Protein AF-A0A536E3F9-F1 (afdb_monomer_lite)

Secondary structure (DSSP, 8-state):
---S-EEEEETTS---HHHHHHHHHHHHHH--S-EEEEE-GGGS-HHHHHHHHHHTT--EE--B-GGG-STTSPPBHHHHHHHHTTSTT-----HHHHHHHHHHHHHHHHHTGGGS-TTTTS--THHHHHT--HHHHHHHHHHHHHTT-GGGHHHHHHHHHHHHHHTT---S-TTHHHHHHHHHHHHHHHSSTTSS--HHHHHHHTTTT---SSPPPHHHHHHHHTTPPPP-S-GGGGSPP-HHHHHHHHHHTTS---HHHHHHHHH-TTTHHHHHH-PPPP-----PPP---PPPPPPPPP-PPPPPPPPPPPP----EEEEEEEETTEEEEEEEESSS---PPPP------S--PPPPPPP-TTEEE-SSSEEEEE----TT-EE-TT-EEEEEEETTEEEEEE-SS-EEEEEE---TT-EE-TT-EEEEE-

Foldseek 3Di:
DPDQEAEDAAQAQQDALVNLLVVLLVVVVVDDHAYEYEGACQQPRQLSNVVSNVVSPHDHYDADDVLPHHRSHHHHPLVSQVVCPPHPNHPPDDSVVSVVVSVVVNVVCVVPVVVDDPNRRYHDNCCNVLVAHPVLLVLLCVLCVLVVNNVCSVQLSVQLVVLCVLLQNADCDPPVSVQSSVQSSCCVVVVHRPPDHAVVVLCSLLQLVHDHPGNHHPVSSCVSQVPRHRDHDHNCVVDDDCQVVLLVVCVVLVHHSDPVLSVCCVLPVQCSSVVRVPDDPDPCPDDPPDPPDDDDDDDDDDDDDDDDDDDDDDDDDFDKDWDFDDDPRDTDIDIDTDDDDDDDDDDDDDDDDDDDDPDADDDDPQFFFDQAWFAFQDAPDAQFDWDAAFDFGTWTDDPNDIDGRTTRHTAGWHHADDDHGDTDHGRRTGTGGD

Sequence (434 aa):
MGCHEIVIKDTSGLLSPQATWELVTALKAMVKVPIDVHSHCSSGMAPMAYMAAVEAGAEVLDVAISPLAWGASQPAAESVVAALEGGEYDTGLDLDKMWDVQHDVEELKRRHIEHLSPVADRVDASILRYRMPGFMLEDIHRQLGAHNAMDRVGEVLEEANRVRQDLGYPPLVAPIRQMIATQAVNNVIGGERYATVTQELKDYLQGLYGRPPVPADHELRRLVLGREEPITIRPADLLEPQVEGARQQVKKLGFDPSDDTVLIHLMFPHLAPAYMRGPQPEQKDGEKPAAAASKPAEASPPTAPPPAPEPVPVAAGTQSAEFDVEVEGEIFKVRVSGAGLSVAAAPGGAPTGANSAPAPPKIGEGTVLAPMQGLIVKVPVKPGDMVKLGDVVAVLEAMKMQNDIVTTVAGKVAAVYVKEGEVVSPNQPLLAIG

Radius of gyration: 28.66 Å; chains: 1; bounding box: 64×76×61 Å

Structure (mmCIF, N/CA/C/O backbone):
data_AF-A0A536E3F9-F1
#
_entry.id   AF-A0A536E3F9-F1
#
loop_
_atom_site.group_PDB
_atom_site.id
_atom_site.type_symbol
_atom_site.label_atom_id
_atom_site.label_alt_id
_atom_site.label_comp_id
_atom_site.label_asym_id
_atom_site.label_entity_id
_atom_site.label_seq_id
_atom_site.pdbx_PDB_ins_code
_atom_site.Cartn_x
_atom_site.Cartn_y
_atom_site.Cartn_z
_atom_site.occupancy
_atom_site.B_iso_or_equiv
_atom_site.auth_seq_id
_atom_site.auth_comp_id
_atom_site.auth_asym_id
_atom_site.auth_atom_id
_atom_site.pdbx_PDB_model_num
ATOM 1 N N . MET A 1 1 ? -2.163 -23.938 -2.923 1.00 73.12 1 MET A N 1
ATOM 2 C CA . MET A 1 1 ? -2.795 -22.651 -3.288 1.00 73.12 1 MET A CA 1
ATOM 3 C C . MET A 1 1 ? -3.055 -22.536 -4.787 1.00 73.12 1 MET A C 1
ATOM 5 O O . MET A 1 1 ? -4.042 -21.910 -5.126 1.00 73.12 1 MET A O 1
ATOM 9 N N . GLY A 1 2 ? -2.260 -23.170 -5.668 1.00 90.69 2 GLY A N 1
ATOM 10 C CA . GLY A 1 2 ? -2.571 -23.198 -7.108 1.00 90.69 2 GLY A CA 1
ATOM 11 C C . GLY A 1 2 ? -2.403 -21.844 -7.803 1.00 90.69 2 GLY A C 1
ATOM 12 O O . GLY A 1 2 ? -3.039 -21.609 -8.821 1.00 90.69 2 GLY A O 1
ATOM 13 N N . CYS A 1 3 ? -1.593 -20.951 -7.226 1.00 94.06 3 CYS A N 1
ATOM 14 C CA . CYS A 1 3 ? -1.293 -19.648 -7.807 1.00 94.06 3 CYS A CA 1
ATOM 15 C C . CYS A 1 3 ? -0.478 -19.820 -9.094 1.00 94.06 3 CYS A C 1
ATOM 17 O O . CYS A 1 3 ? 0.358 -20.720 -9.171 1.00 94.06 3 CYS A O 1
ATOM 19 N N . HIS A 1 4 ? -0.714 -18.947 -10.072 1.00 95.62 4 HIS A N 1
ATOM 20 C CA . HIS A 1 4 ? -0.000 -18.944 -11.353 1.00 95.62 4 HIS A CA 1
ATOM 21 C C . HIS A 1 4 ? 1.303 -18.140 -11.309 1.00 95.62 4 HIS A C 1
ATOM 23 O O . HIS A 1 4 ? 2.118 -18.288 -12.206 1.00 95.62 4 HIS A O 1
ATOM 29 N N . GLU A 1 5 ? 1.491 -17.329 -10.269 1.00 95.94 5 GLU A N 1
ATOM 30 C CA . GLU A 1 5 ? 2.562 -16.345 -10.116 1.00 95.94 5 GLU A CA 1
ATOM 31 C C . GLU A 1 5 ? 2.758 -16.027 -8.626 1.00 95.94 5 GLU A C 1
ATOM 33 O O . GLU A 1 5 ? 1.841 -16.230 -7.814 1.00 95.94 5 GLU A O 1
ATOM 38 N N . ILE A 1 6 ? 3.950 -15.548 -8.266 1.00 97.25 6 ILE A N 1
ATOM 39 C CA . ILE A 1 6 ? 4.259 -14.999 -6.943 1.00 97.25 6 ILE A CA 1
ATOM 40 C C . ILE A 1 6 ? 4.723 -13.554 -7.097 1.00 97.25 6 ILE A C 1
ATOM 42 O O . ILE A 1 6 ? 5.737 -13.301 -7.735 1.00 97.25 6 ILE A O 1
ATOM 46 N N . VAL A 1 7 ? 4.026 -12.637 -6.426 1.00 97.50 7 VAL A N 1
ATOM 47 C CA . VAL A 1 7 ? 4.365 -11.210 -6.414 1.00 97.50 7 VAL A CA 1
ATOM 48 C C . VAL A 1 7 ? 5.087 -10.851 -5.117 1.00 97.50 7 VAL A C 1
ATOM 50 O O . VAL A 1 7 ? 4.544 -11.020 -4.019 1.00 97.50 7 VAL A O 1
ATOM 53 N N . ILE A 1 8 ? 6.294 -10.306 -5.232 1.00 97.31 8 ILE A N 1
ATOM 54 C CA . ILE A 1 8 ? 6.982 -9.601 -4.153 1.00 97.31 8 ILE A CA 1
ATOM 55 C C . ILE A 1 8 ? 6.495 -8.154 -4.175 1.00 97.31 8 ILE A C 1
ATOM 57 O O . ILE A 1 8 ? 6.872 -7.374 -5.045 1.00 97.31 8 ILE A O 1
ATOM 61 N N . LYS A 1 9 ? 5.658 -7.787 -3.200 1.00 95.19 9 LYS A N 1
ATOM 62 C CA . LYS A 1 9 ? 5.036 -6.461 -3.136 1.00 95.19 9 LYS A CA 1
ATOM 63 C C . LYS A 1 9 ? 5.695 -5.551 -2.101 1.00 95.19 9 LYS A C 1
ATOM 65 O O . LYS A 1 9 ? 5.333 -5.568 -0.924 1.00 95.19 9 LYS A O 1
ATOM 70 N N . ASP A 1 10 ? 6.615 -4.706 -2.551 1.00 93.44 10 ASP A N 1
ATOM 71 C CA . ASP A 1 10 ? 7.253 -3.660 -1.751 1.00 93.44 10 ASP A CA 1
ATOM 72 C C . ASP A 1 10 ? 6.524 -2.319 -1.885 1.00 93.44 10 ASP A C 1
ATOM 74 O O . ASP A 1 10 ? 6.909 -1.422 -2.633 1.00 93.44 10 ASP A O 1
ATOM 78 N N . THR A 1 11 ? 5.462 -2.156 -1.097 1.00 87.94 11 THR A N 1
ATOM 79 C CA . THR A 1 11 ? 4.614 -0.952 -1.119 1.00 87.94 11 THR A CA 1
ATOM 80 C C . THR A 1 11 ? 5.300 0.322 -0.622 1.00 87.94 11 THR A C 1
ATOM 82 O O . THR A 1 11 ? 4.679 1.381 -0.629 1.00 87.94 11 THR A O 1
ATOM 85 N N . SER A 1 12 ? 6.523 0.227 -0.089 1.00 85.75 12 SER A N 1
ATOM 86 C CA . SER A 1 12 ? 7.219 1.351 0.558 1.00 85.75 12 SER A CA 1
ATOM 87 C C . SER A 1 12 ? 8.516 1.742 -0.148 1.00 85.75 12 SER A C 1
ATOM 89 O O . SER A 1 12 ? 9.134 2.732 0.243 1.00 85.75 12 SER A O 1
ATOM 91 N N . GLY A 1 13 ? 8.952 0.966 -1.144 1.00 91.62 13 GLY A N 1
ATOM 92 C CA . GLY A 1 13 ? 10.251 1.158 -1.781 1.00 91.62 13 GLY A CA 1
ATOM 93 C C . GLY A 1 13 ? 11.420 0.841 -0.850 1.00 91.62 13 GLY A C 1
ATOM 94 O O . GLY A 1 13 ? 12.431 1.532 -0.885 1.00 91.62 13 GLY A O 1
ATOM 95 N N . LEU A 1 14 ? 11.283 -0.112 0.071 1.00 91.69 14 LEU A N 1
ATOM 96 C CA . LEU A 1 14 ? 12.309 -0.426 1.070 1.00 91.69 14 LEU A CA 1
ATOM 97 C C . LEU A 1 14 ? 13.215 -1.598 0.687 1.00 91.69 14 LEU A C 1
ATOM 99 O O . LEU A 1 14 ? 14.212 -1.822 1.380 1.00 91.69 14 LEU A O 1
ATOM 103 N N . LEU A 1 15 ? 12.908 -2.328 -0.386 1.00 93.69 15 LEU A N 1
ATOM 104 C CA . LEU A 1 15 ? 13.763 -3.406 -0.865 1.00 93.69 15 LEU A CA 1
ATOM 105 C C . LEU A 1 15 ? 15.103 -2.854 -1.351 1.00 93.69 15 LEU A C 1
ATOM 107 O O . LEU A 1 15 ? 15.178 -2.060 -2.288 1.00 93.69 15 LEU A O 1
ATOM 111 N N . SER A 1 16 ? 16.183 -3.285 -0.698 1.00 96.19 16 SER A N 1
ATOM 112 C CA . SER A 1 16 ? 17.531 -3.032 -1.196 1.00 96.19 16 SER A CA 1
ATOM 113 C C . SER A 1 16 ? 17.852 -3.990 -2.351 1.00 96.19 16 SER A C 1
ATOM 115 O O . SER A 1 16 ? 17.284 -5.086 -2.410 1.00 96.19 16 SER A O 1
ATOM 117 N N . PRO A 1 17 ? 18.804 -3.643 -3.233 1.00 97.94 17 PRO A N 1
ATOM 118 C CA . PRO A 1 17 ? 19.239 -4.540 -4.305 1.00 97.94 17 PRO A CA 1
ATOM 119 C C . PRO A 1 17 ? 19.699 -5.903 -3.780 1.00 97.94 17 PRO A C 1
ATOM 121 O O . PRO A 1 17 ? 19.249 -6.936 -4.262 1.00 97.94 17 PRO A O 1
ATOM 124 N N . GLN A 1 18 ? 20.505 -5.913 -2.713 1.00 98.25 18 GLN A N 1
ATOM 125 C CA . GLN A 1 18 ? 20.981 -7.152 -2.097 1.00 98.25 18 GLN A CA 1
ATOM 126 C C . GLN A 1 18 ? 19.830 -8.021 -1.568 1.00 98.25 18 GLN A C 1
ATOM 128 O O . GLN A 1 18 ? 19.763 -9.204 -1.886 1.00 98.25 18 GLN A O 1
ATOM 133 N N . ALA A 1 19 ? 18.906 -7.438 -0.795 1.00 97.69 19 ALA A N 1
ATOM 134 C CA . ALA A 1 19 ? 17.777 -8.189 -0.246 1.00 97.69 19 ALA A CA 1
ATOM 135 C C . ALA A 1 19 ? 16.860 -8.722 -1.356 1.00 97.69 19 ALA A C 1
ATOM 137 O O . ALA A 1 19 ? 16.313 -9.815 -1.235 1.00 97.69 19 ALA A O 1
ATOM 138 N N . THR A 1 20 ? 16.714 -7.960 -2.442 1.00 98.44 20 THR A N 1
ATOM 139 C CA . THR A 1 20 ? 15.933 -8.369 -3.612 1.00 98.44 20 THR A CA 1
ATOM 140 C C . THR A 1 20 ? 16.568 -9.569 -4.295 1.00 98.44 20 THR A C 1
ATOM 142 O O . THR A 1 20 ? 15.889 -10.571 -4.501 1.00 98.44 20 THR A O 1
ATOM 145 N N . TRP A 1 21 ? 17.872 -9.506 -4.574 1.00 98.69 21 TRP A N 1
ATOM 146 C CA . TRP A 1 21 ? 18.599 -10.608 -5.198 1.00 98.69 21 TRP A CA 1
ATOM 147 C C . TRP A 1 21 ? 18.508 -11.891 -4.365 1.00 98.69 21 TRP A C 1
ATOM 149 O O . TRP A 1 21 ? 18.170 -12.953 -4.888 1.00 98.69 21 TRP A O 1
ATOM 159 N N . GLU A 1 22 ? 18.748 -11.791 -3.053 1.00 98.62 22 GLU A N 1
ATOM 160 C CA . GLU A 1 22 ? 18.682 -12.928 -2.127 1.00 98.62 22 GLU A CA 1
ATOM 161 C C . GLU A 1 22 ? 17.272 -13.539 -2.080 1.00 98.62 22 GLU A C 1
ATOM 163 O O . GLU A 1 22 ? 17.118 -14.760 -2.175 1.00 98.62 22 GLU A O 1
ATOM 168 N N . LEU A 1 23 ? 16.236 -12.698 -1.975 1.00 98.25 23 LEU A N 1
ATOM 169 C CA . LEU A 1 23 ? 14.843 -13.134 -1.902 1.00 98.25 23 LEU A CA 1
ATOM 170 C C . LEU A 1 23 ? 14.378 -13.795 -3.202 1.00 98.25 23 LEU A C 1
ATOM 172 O O . LEU A 1 23 ? 13.808 -14.886 -3.159 1.00 98.25 23 LEU A O 1
ATOM 176 N N . VAL A 1 24 ? 14.620 -13.154 -4.347 1.00 98.56 24 VAL A N 1
ATOM 177 C CA . VAL A 1 24 ? 14.226 -13.681 -5.659 1.00 98.56 24 VAL A CA 1
ATOM 178 C C . VAL A 1 24 ? 14.960 -14.992 -5.925 1.00 98.56 24 VAL A C 1
ATOM 180 O O . VAL A 1 24 ? 14.305 -15.988 -6.217 1.00 98.56 24 VAL A O 1
ATOM 183 N N . THR A 1 25 ? 16.277 -15.053 -5.703 1.00 98.50 25 THR A N 1
ATOM 184 C CA . THR A 1 25 ? 17.068 -16.286 -5.878 1.00 98.50 25 THR A CA 1
ATOM 185 C C . THR A 1 25 ? 16.515 -17.432 -5.030 1.00 98.50 25 THR A C 1
ATOM 187 O O . THR A 1 25 ? 16.321 -18.548 -5.521 1.00 98.50 25 THR A O 1
ATOM 190 N N . ALA A 1 26 ? 16.212 -17.165 -3.755 1.00 98.31 26 ALA A N 1
ATOM 191 C CA . ALA A 1 26 ? 15.642 -18.165 -2.862 1.00 98.31 26 ALA A CA 1
ATOM 192 C C . ALA A 1 26 ? 14.260 -18.640 -3.338 1.00 98.31 26 ALA A C 1
ATOM 194 O O . ALA A 1 26 ? 13.983 -19.839 -3.328 1.00 98.31 26 ALA A O 1
ATOM 195 N N . LEU A 1 27 ? 13.397 -17.728 -3.792 1.00 97.56 27 LEU A N 1
ATOM 196 C CA . LEU A 1 27 ? 12.083 -18.086 -4.321 1.00 97.56 27 LEU A CA 1
ATOM 197 C C . LEU A 1 27 ? 12.192 -18.885 -5.626 1.00 97.56 27 LEU A C 1
ATOM 199 O O . LEU A 1 27 ? 11.527 -19.913 -5.744 1.00 97.56 27 LEU A O 1
ATOM 203 N N . LYS A 1 28 ? 13.076 -18.502 -6.558 1.00 96.94 28 LYS A N 1
ATOM 204 C CA . LYS A 1 28 ? 13.332 -19.245 -7.806 1.00 96.94 28 LYS A CA 1
ATOM 205 C C . LYS A 1 28 ? 13.818 -20.668 -7.554 1.00 96.94 28 LYS A C 1
ATOM 207 O O . LYS A 1 28 ? 13.464 -21.575 -8.301 1.00 96.94 28 LYS A O 1
ATOM 212 N N . ALA A 1 29 ? 14.590 -20.890 -6.491 1.00 97.50 29 ALA A N 1
ATOM 213 C CA . ALA A 1 29 ? 15.020 -22.232 -6.101 1.00 97.50 29 ALA A CA 1
ATOM 214 C C . ALA A 1 29 ? 13.870 -23.099 -5.547 1.00 97.50 29 ALA A C 1
ATOM 216 O O . ALA A 1 29 ? 13.945 -24.328 -5.586 1.00 97.50 29 ALA A O 1
ATOM 217 N N . MET A 1 30 ? 12.811 -22.473 -5.027 1.00 96.19 30 MET A N 1
ATOM 218 C CA . MET A 1 30 ? 11.711 -23.143 -4.328 1.00 96.19 30 MET A CA 1
ATOM 219 C C . MET A 1 30 ? 10.462 -23.329 -5.192 1.00 96.19 30 MET A C 1
ATOM 221 O O . MET A 1 30 ? 9.689 -24.262 -4.961 1.00 96.19 30 MET A O 1
ATOM 225 N N . VAL A 1 31 ? 10.237 -22.449 -6.170 1.00 95.00 31 VAL A N 1
ATOM 226 C CA . VAL A 1 31 ? 9.012 -22.413 -6.974 1.00 95.00 31 VAL A CA 1
ATOM 227 C C . VAL A 1 31 ? 9.305 -22.392 -8.471 1.00 95.00 31 VAL A C 1
ATOM 229 O O . VAL A 1 31 ? 10.353 -21.944 -8.916 1.00 95.00 31 VAL A O 1
ATOM 232 N N . LYS A 1 32 ? 8.353 -22.899 -9.261 1.00 94.56 32 LYS A N 1
ATOM 233 C CA . LYS A 1 32 ? 8.439 -22.923 -10.733 1.00 94.56 32 LYS A CA 1
ATOM 234 C C . LYS A 1 32 ? 7.575 -21.867 -11.418 1.00 94.56 32 LYS A C 1
ATOM 236 O O . LYS A 1 32 ? 7.653 -21.728 -12.631 1.00 94.56 32 LYS A O 1
ATOM 241 N N . VAL A 1 33 ? 6.692 -21.220 -10.663 1.00 96.81 33 VAL A N 1
ATOM 242 C CA . VAL A 1 33 ? 5.845 -20.149 -11.190 1.00 96.81 33 VAL A CA 1
ATOM 243 C C . VAL A 1 33 ? 6.675 -18.872 -11.354 1.00 96.81 33 VAL A C 1
ATOM 245 O O . VAL A 1 33 ? 7.651 -18.720 -10.612 1.00 96.81 33 VAL A O 1
ATOM 248 N N . PRO A 1 34 ? 6.306 -17.981 -12.290 1.00 97.62 34 PRO A N 1
ATOM 249 C CA . PRO A 1 34 ? 6.961 -16.692 -12.456 1.00 97.62 34 PRO A CA 1
ATOM 250 C C . PRO A 1 34 ? 6.998 -15.884 -11.162 1.00 97.62 34 PRO A C 1
ATOM 252 O O . PRO A 1 34 ? 6.086 -15.981 -10.327 1.00 97.62 34 PRO A O 1
ATOM 255 N N . ILE A 1 35 ? 8.064 -15.102 -11.014 1.00 98.44 35 ILE A N 1
ATOM 256 C CA . ILE A 1 35 ? 8.208 -14.127 -9.939 1.00 98.44 35 ILE A CA 1
ATOM 257 C C . ILE A 1 35 ? 8.045 -12.723 -10.511 1.00 98.44 35 ILE A C 1
ATOM 259 O O . ILE A 1 35 ? 8.791 -12.325 -11.406 1.00 98.44 35 ILE A O 1
ATOM 263 N N . ASP A 1 36 ? 7.109 -11.988 -9.926 1.00 98.31 36 ASP A N 1
ATOM 264 C CA . ASP A 1 36 ? 6.862 -10.570 -10.160 1.00 98.31 36 ASP A CA 1
ATOM 265 C C . ASP A 1 36 ? 7.444 -9.743 -9.013 1.00 98.31 36 ASP A C 1
ATOM 267 O O . ASP A 1 36 ? 7.251 -10.067 -7.833 1.00 98.31 36 ASP A O 1
ATOM 271 N N . VAL A 1 37 ? 8.175 -8.683 -9.349 1.00 98.44 37 VAL A N 1
ATOM 272 C CA . VAL A 1 37 ? 8.681 -7.711 -8.385 1.00 98.44 37 VAL A CA 1
ATOM 273 C C . VAL A 1 37 ? 8.005 -6.363 -8.591 1.00 98.44 37 VAL A C 1
ATOM 275 O O . VAL A 1 37 ? 8.253 -5.642 -9.555 1.00 98.44 37 VAL A O 1
ATOM 278 N N . HIS A 1 38 ? 7.232 -5.984 -7.578 1.00 97.94 38 HIS A N 1
ATOM 279 C CA . HIS A 1 38 ? 6.584 -4.691 -7.461 1.00 97.94 38 HIS A CA 1
ATOM 280 C C . HIS A 1 38 ? 7.291 -3.845 -6.406 1.00 97.94 38 HIS A C 1
ATOM 282 O O . HIS A 1 38 ? 7.350 -4.226 -5.233 1.00 97.94 38 HIS A O 1
ATOM 288 N N . SER A 1 39 ? 7.770 -2.660 -6.783 1.00 96.12 39 SER A N 1
ATOM 289 C CA . SER A 1 39 ? 8.316 -1.687 -5.835 1.00 96.12 39 SER A CA 1
ATOM 290 C C . SER A 1 39 ? 7.977 -0.250 -6.226 1.00 96.12 39 SER A C 1
ATOM 292 O O . SER A 1 39 ? 7.699 0.066 -7.382 1.00 96.12 39 SER A O 1
ATOM 294 N N . HIS A 1 40 ? 8.002 0.636 -5.235 1.00 94.31 40 HIS A N 1
ATOM 295 C CA . HIS A 1 40 ? 7.794 2.068 -5.415 1.00 94.31 40 HIS A CA 1
ATOM 296 C C . HIS A 1 40 ? 9.124 2.827 -5.339 1.00 94.31 40 HIS A C 1
ATOM 298 O O . HIS A 1 40 ? 9.985 2.549 -4.506 1.00 94.31 40 HIS A O 1
ATOM 304 N N . CYS A 1 41 ? 9.270 3.874 -6.142 1.00 95.06 41 CYS A N 1
ATOM 305 C CA . CYS A 1 41 ? 10.442 4.745 -6.200 1.00 95.06 41 CYS A CA 1
ATOM 306 C C . CYS A 1 41 ? 10.590 5.683 -4.993 1.00 95.06 41 CYS A C 1
ATOM 308 O O . CYS A 1 41 ? 11.427 6.585 -5.025 1.00 95.06 41 CYS A O 1
ATOM 310 N N . SER A 1 42 ? 9.821 5.490 -3.916 1.00 90.81 42 SER A N 1
ATOM 311 C CA . SER A 1 42 ? 9.688 6.492 -2.854 1.00 90.81 42 SER A CA 1
ATOM 312 C C . SER A 1 42 ? 11.011 6.742 -2.149 1.00 90.81 42 SER A C 1
ATOM 314 O O . SER A 1 42 ? 11.329 7.880 -1.841 1.00 90.81 42 SER A O 1
ATOM 316 N N . SER A 1 43 ? 11.825 5.703 -1.968 1.00 92.00 43 SER A N 1
ATOM 317 C CA . SER A 1 43 ? 13.181 5.822 -1.424 1.00 92.00 43 SER A CA 1
ATOM 318 C C . SER A 1 43 ? 14.262 6.104 -2.475 1.00 92.00 43 SER A C 1
ATOM 320 O O . SER A 1 43 ? 15.402 6.389 -2.113 1.00 92.00 43 SER A O 1
ATOM 322 N N . GLY A 1 44 ? 13.933 5.949 -3.761 1.00 94.06 44 GLY A N 1
ATOM 323 C CA . GLY A 1 44 ? 14.879 5.930 -4.876 1.00 94.06 44 GLY A CA 1
ATOM 324 C C . GLY A 1 44 ? 15.575 4.582 -5.113 1.00 94.06 44 GLY A C 1
ATOM 325 O O . GLY A 1 44 ? 16.359 4.479 -6.051 1.00 94.06 44 GLY A O 1
ATOM 326 N N . MET A 1 45 ? 15.311 3.538 -4.311 1.00 95.75 45 MET A N 1
ATOM 327 C CA . MET A 1 45 ? 15.991 2.238 -4.464 1.00 95.75 45 MET A CA 1
ATOM 328 C C . MET A 1 45 ? 15.366 1.302 -5.504 1.00 95.75 45 MET A C 1
ATOM 330 O O . MET A 1 45 ? 16.063 0.414 -5.991 1.00 95.75 45 MET A O 1
ATOM 334 N N . ALA A 1 46 ? 14.095 1.499 -5.871 1.00 97.06 46 ALA A N 1
ATOM 335 C CA . ALA A 1 46 ? 13.356 0.567 -6.728 1.00 97.06 46 ALA A CA 1
ATOM 336 C C . ALA A 1 46 ? 14.051 0.233 -8.065 1.00 97.06 46 ALA A C 1
ATOM 338 O O . ALA A 1 46 ? 14.157 -0.953 -8.363 1.00 97.06 46 ALA A O 1
ATOM 339 N N . PRO A 1 47 ? 14.623 1.186 -8.835 1.00 97.50 47 PRO A N 1
ATOM 340 C CA . PRO A 1 47 ? 15.328 0.840 -10.074 1.00 97.50 47 PRO A CA 1
ATOM 341 C C . PRO A 1 47 ? 16.531 -0.090 -9.854 1.00 97.50 47 PRO A C 1
ATOM 343 O O . PRO A 1 47 ? 16.755 -1.020 -10.623 1.00 97.50 47 PRO A O 1
ATOM 346 N N . MET A 1 48 ? 17.291 0.120 -8.772 1.00 98.00 48 MET A N 1
ATOM 347 C CA . MET A 1 48 ? 18.424 -0.746 -8.427 1.00 98.00 48 MET A CA 1
ATOM 348 C C . MET A 1 48 ? 17.947 -2.120 -7.937 1.00 98.00 48 MET A C 1
ATOM 350 O O . MET A 1 48 ? 18.583 -3.133 -8.219 1.00 98.00 48 MET A O 1
ATOM 354 N N . ALA A 1 49 ? 16.828 -2.162 -7.209 1.00 98.25 49 ALA A N 1
ATOM 355 C CA . ALA A 1 49 ? 16.193 -3.408 -6.799 1.00 98.25 49 ALA A CA 1
ATOM 356 C C . ALA A 1 49 ? 15.688 -4.209 -8.007 1.00 98.25 49 ALA A C 1
ATOM 358 O O . ALA A 1 49 ? 15.861 -5.421 -8.039 1.00 98.25 49 ALA A O 1
ATOM 359 N N . TYR A 1 50 ? 15.137 -3.542 -9.023 1.00 98.50 50 TYR A N 1
ATOM 360 C CA . TYR A 1 50 ? 14.669 -4.180 -10.254 1.00 98.50 50 TYR A CA 1
ATOM 361 C C . TYR A 1 50 ? 15.813 -4.815 -11.035 1.00 98.50 50 TYR A C 1
ATOM 363 O O . TYR A 1 50 ? 15.696 -5.974 -11.419 1.00 98.50 50 TYR A O 1
ATOM 371 N N . MET A 1 51 ? 16.947 -4.125 -11.190 1.00 98.19 51 MET A N 1
ATOM 372 C CA . MET A 1 51 ? 18.118 -4.733 -11.832 1.00 98.19 51 MET A CA 1
ATOM 373 C C . MET A 1 51 ? 18.574 -5.998 -11.085 1.00 98.19 51 MET A C 1
ATOM 375 O O . MET A 1 51 ? 18.782 -7.044 -11.693 1.00 98.19 51 MET A O 1
ATOM 379 N N . ALA A 1 52 ? 18.634 -5.937 -9.752 1.00 98.56 52 ALA A N 1
ATOM 380 C CA . ALA A 1 52 ? 18.985 -7.091 -8.928 1.00 98.56 52 ALA A CA 1
ATOM 381 C C . ALA A 1 52 ? 17.949 -8.232 -9.001 1.00 98.56 52 ALA A C 1
ATOM 383 O O . ALA A 1 52 ? 18.316 -9.403 -8.921 1.00 98.56 52 ALA A O 1
ATOM 384 N N . ALA A 1 53 ? 16.660 -7.912 -9.152 1.00 98.50 53 ALA A N 1
ATOM 385 C CA . ALA A 1 53 ? 15.599 -8.896 -9.354 1.00 98.50 53 ALA A CA 1
ATOM 386 C C . ALA A 1 53 ? 15.751 -9.628 -10.691 1.00 98.50 53 ALA A C 1
ATOM 388 O O . ALA A 1 53 ? 15.654 -10.854 -10.727 1.00 98.50 53 ALA A O 1
ATOM 389 N N . VAL A 1 54 ? 16.020 -8.882 -11.765 1.00 98.12 54 VAL A N 1
ATOM 390 C CA . VAL A 1 54 ? 16.252 -9.424 -13.110 1.00 98.12 54 VAL A CA 1
ATOM 391 C C . VAL A 1 54 ? 17.447 -10.373 -13.098 1.00 98.12 54 VAL A C 1
ATOM 393 O O . VAL A 1 54 ? 17.321 -11.521 -13.512 1.00 98.12 54 VAL A O 1
ATOM 396 N N . GLU A 1 55 ? 18.571 -9.951 -12.515 1.00 97.94 55 GLU A N 1
ATOM 397 C CA . GLU A 1 55 ? 19.772 -10.789 -12.372 1.00 97.94 55 GLU A CA 1
ATOM 398 C C . GLU A 1 55 ? 19.541 -12.047 -11.516 1.00 97.94 55 GLU A C 1
ATOM 400 O O . GLU A 1 55 ? 20.224 -13.057 -11.687 1.00 97.94 55 GLU A O 1
ATOM 405 N N . ALA A 1 56 ? 18.584 -12.004 -10.587 1.00 98.25 56 ALA A N 1
ATOM 406 C CA . ALA A 1 56 ? 18.178 -13.148 -9.774 1.00 98.25 56 ALA A CA 1
ATOM 407 C C . ALA A 1 56 ? 17.120 -14.043 -10.454 1.00 98.25 56 ALA A C 1
ATOM 409 O O . ALA A 1 56 ? 16.762 -15.092 -9.911 1.00 98.25 56 ALA A O 1
ATOM 410 N N . GLY A 1 57 ? 16.630 -13.657 -11.636 1.00 97.62 57 GLY A N 1
ATOM 411 C CA . GLY A 1 57 ? 15.705 -14.438 -12.452 1.00 97.62 57 GLY A CA 1
ATOM 412 C C . GLY A 1 57 ? 14.221 -14.152 -12.217 1.00 97.62 57 GLY A C 1
ATOM 413 O O . GLY A 1 57 ? 13.410 -15.049 -12.454 1.00 97.62 57 GLY A O 1
ATOM 414 N N . ALA A 1 58 ? 13.861 -12.956 -11.736 1.00 98.12 58 ALA A N 1
ATOM 415 C CA . ALA A 1 58 ? 12.477 -12.480 -11.792 1.00 98.12 58 ALA A CA 1
ATOM 416 C C . ALA A 1 58 ? 12.027 -12.297 -13.252 1.00 98.12 58 ALA A C 1
ATOM 418 O O . ALA A 1 58 ? 12.816 -11.893 -14.104 1.00 98.12 58 ALA A O 1
ATOM 419 N N . GLU A 1 59 ? 10.759 -12.590 -13.534 1.00 97.38 59 GLU A N 1
ATOM 420 C CA . GLU A 1 59 ? 10.201 -12.568 -14.892 1.00 97.38 59 GLU A CA 1
ATOM 421 C C . GLU A 1 59 ? 9.315 -11.356 -15.174 1.00 97.38 59 GLU A C 1
ATOM 423 O O . GLU A 1 59 ? 9.110 -11.014 -16.338 1.00 97.38 59 GLU A O 1
ATOM 428 N N . VAL A 1 60 ? 8.777 -10.723 -14.132 1.00 97.81 60 VAL A N 1
ATOM 429 C CA . VAL A 1 60 ? 7.860 -9.586 -14.255 1.00 97.81 60 VAL A CA 1
ATOM 430 C C . VAL A 1 60 ? 8.326 -8.457 -13.339 1.00 97.81 60 VAL A C 1
ATOM 432 O O . VAL A 1 60 ? 8.790 -8.694 -12.222 1.00 97.81 60 VAL A O 1
ATOM 435 N N . LEU A 1 61 ? 8.238 -7.227 -13.845 1.00 98.12 61 LEU A N 1
ATOM 436 C CA . LEU A 1 61 ? 8.503 -5.998 -13.107 1.00 98.12 61 LEU A CA 1
ATOM 437 C C . LEU A 1 61 ? 7.338 -5.031 -13.318 1.00 98.12 61 LEU A C 1
ATOM 439 O O . LEU A 1 61 ? 6.986 -4.729 -14.461 1.00 98.12 61 LEU A O 1
ATOM 443 N N . ASP A 1 62 ? 6.807 -4.476 -12.233 1.00 98.44 62 ASP A N 1
ATOM 444 C CA . ASP A 1 62 ? 5.762 -3.455 -12.314 1.00 98.44 62 ASP A CA 1
ATOM 445 C C . ASP A 1 62 ? 6.357 -2.072 -12.602 1.00 98.44 62 ASP A C 1
ATOM 447 O O . ASP A 1 62 ? 7.141 -1.534 -11.817 1.00 98.44 62 ASP A O 1
ATOM 451 N N . VAL A 1 63 ? 5.951 -1.454 -13.708 1.00 98.00 63 VAL A N 1
ATOM 452 C CA . VAL A 1 63 ? 6.451 -0.148 -14.165 1.00 98.00 63 VAL A CA 1
ATOM 453 C C . VAL A 1 63 ? 5.312 0.823 -14.470 1.00 98.00 63 VAL A C 1
ATOM 455 O O . VAL A 1 63 ? 4.180 0.416 -14.724 1.00 98.00 63 VAL A O 1
ATOM 458 N N . ALA A 1 64 ? 5.615 2.120 -14.470 1.00 97.94 64 ALA A N 1
ATOM 459 C CA . ALA A 1 64 ? 4.687 3.177 -14.870 1.00 97.94 64 ALA A CA 1
ATOM 460 C C . ALA A 1 64 ? 5.273 3.991 -16.030 1.00 97.94 64 ALA A C 1
ATOM 462 O O . ALA A 1 64 ? 6.485 4.155 -16.114 1.00 97.94 64 ALA A O 1
ATOM 463 N N . ILE A 1 65 ? 4.432 4.530 -16.915 1.00 97.75 65 ILE A N 1
ATOM 464 C CA . ILE A 1 65 ? 4.888 5.468 -17.956 1.00 97.75 65 ILE A CA 1
ATOM 465 C C . ILE A 1 65 ? 5.431 6.743 -17.298 1.00 97.75 65 ILE A C 1
ATOM 467 O O . ILE A 1 65 ? 4.845 7.248 -16.336 1.00 97.75 65 ILE A O 1
ATOM 471 N N . SER A 1 66 ? 6.566 7.238 -17.797 1.00 96.94 66 SER A N 1
ATOM 472 C CA . SER A 1 66 ? 7.436 8.204 -17.115 1.00 96.94 66 SER A CA 1
ATOM 473 C C . SER A 1 66 ? 6.776 9.456 -16.508 1.00 96.94 66 SER A C 1
ATOM 475 O O . SER A 1 66 ? 7.197 9.823 -15.408 1.00 96.94 66 SER A O 1
ATOM 477 N N . PRO A 1 67 ? 5.737 10.095 -17.091 1.00 96.19 67 PRO A N 1
ATOM 478 C CA . PRO A 1 67 ? 5.063 11.240 -16.480 1.00 96.19 67 PRO A CA 1
ATOM 479 C C . PRO A 1 67 ? 4.388 10.890 -15.151 1.00 96.19 67 PRO A C 1
ATOM 481 O O . PRO A 1 67 ? 4.281 11.741 -14.273 1.00 96.19 67 PRO A O 1
ATOM 484 N N . LEU A 1 68 ? 3.934 9.646 -14.981 1.00 95.62 68 LEU A N 1
ATOM 485 C CA . LEU A 1 68 ? 3.286 9.155 -13.761 1.00 95.62 68 LEU A CA 1
ATOM 486 C C . LEU A 1 68 ? 4.175 8.177 -12.980 1.00 95.62 68 LEU A C 1
ATOM 488 O O . LEU A 1 68 ? 3.691 7.517 -12.062 1.00 95.62 68 LEU A O 1
ATOM 492 N N . ALA A 1 69 ? 5.449 8.053 -13.352 1.00 96.44 69 ALA A N 1
ATOM 493 C CA . ALA A 1 69 ? 6.438 7.247 -12.650 1.00 96.44 69 ALA A CA 1
ATOM 494 C C . ALA A 1 69 ? 7.132 8.053 -11.539 1.00 96.44 69 ALA A C 1
ATOM 496 O O . ALA A 1 69 ? 6.906 9.249 -11.387 1.00 96.44 69 ALA A O 1
ATOM 497 N N . TRP A 1 70 ? 8.032 7.392 -10.806 1.00 94.94 70 TRP A N 1
ATOM 498 C CA . TRP A 1 70 ? 8.862 7.980 -9.745 1.00 94.94 70 TRP A CA 1
ATOM 499 C C . TRP A 1 70 ? 8.105 8.372 -8.472 1.00 94.94 70 TRP A C 1
ATOM 501 O O . TRP A 1 70 ? 6.896 8.201 -8.351 1.00 94.94 70 TRP A O 1
ATOM 511 N N . GLY A 1 71 ? 8.857 8.807 -7.456 1.00 91.44 71 GLY A N 1
ATOM 512 C CA . GLY A 1 71 ? 8.313 9.164 -6.147 1.00 91.44 71 GLY A CA 1
ATOM 513 C C . GLY A 1 71 ? 7.463 8.047 -5.537 1.00 91.44 71 GLY A C 1
ATOM 514 O O . GLY A 1 71 ? 7.923 6.927 -5.344 1.00 91.44 71 GLY A O 1
ATOM 515 N N . ALA A 1 72 ? 6.207 8.326 -5.225 1.00 89.81 72 ALA A N 1
ATOM 516 C CA . ALA A 1 72 ? 5.247 7.360 -4.706 1.00 89.81 72 ALA A CA 1
ATOM 517 C C . ALA A 1 72 ? 4.735 6.356 -5.756 1.00 89.81 72 ALA A C 1
ATOM 519 O O . ALA A 1 72 ? 3.900 5.524 -5.414 1.00 89.81 72 ALA A O 1
ATOM 520 N N . SER A 1 73 ? 5.212 6.411 -7.000 1.00 94.75 73 SER A N 1
ATOM 521 C CA . SER A 1 73 ? 4.891 5.499 -8.104 1.00 94.75 73 SER A CA 1
ATOM 522 C C . SER A 1 73 ? 6.034 4.511 -8.388 1.00 94.75 73 SER A C 1
ATOM 524 O O . SER A 1 73 ? 7.017 4.450 -7.648 1.00 94.75 73 SER A O 1
ATOM 526 N N . GLN A 1 74 ? 5.899 3.708 -9.438 1.00 97.25 74 GLN A N 1
ATOM 527 C CA . GLN A 1 74 ? 6.860 2.698 -9.894 1.00 97.25 74 GLN A CA 1
ATOM 528 C C . GLN A 1 74 ? 8.031 3.322 -10.685 1.00 97.25 74 GLN A C 1
ATOM 530 O O . GLN A 1 74 ? 7.987 4.506 -11.043 1.00 97.25 74 GLN A O 1
ATOM 535 N N . PRO A 1 75 ? 9.103 2.559 -10.976 1.00 98.06 75 PRO A N 1
ATOM 536 C CA . PRO A 1 75 ? 10.106 2.949 -11.967 1.00 98.06 75 PRO A CA 1
ATOM 537 C C . PRO A 1 75 ? 9.492 3.233 -13.343 1.00 98.06 75 PRO A C 1
ATOM 539 O O . PRO A 1 75 ? 8.497 2.616 -13.729 1.00 98.06 75 PRO A O 1
ATOM 542 N N . ALA A 1 76 ? 10.101 4.166 -14.080 1.00 98.06 76 ALA A N 1
ATOM 543 C CA . ALA A 1 76 ? 9.661 4.503 -15.429 1.00 98.06 76 ALA A CA 1
ATOM 544 C C . ALA A 1 76 ? 9.864 3.315 -16.379 1.00 98.06 76 ALA A C 1
ATOM 546 O O . ALA A 1 76 ? 10.978 2.798 -16.498 1.00 98.06 76 ALA A O 1
ATOM 547 N N . ALA A 1 77 ? 8.801 2.911 -17.066 1.00 97.94 77 ALA A N 1
ATOM 548 C CA . ALA A 1 77 ? 8.788 1.770 -17.971 1.00 97.94 77 ALA A CA 1
ATOM 549 C C . ALA A 1 77 ? 9.826 1.926 -19.082 1.00 97.94 77 ALA A C 1
ATOM 551 O O . ALA A 1 77 ? 10.597 1.011 -19.344 1.00 97.94 77 ALA A O 1
ATOM 552 N N . GLU A 1 78 ? 9.905 3.118 -19.668 1.00 97.94 78 GLU A N 1
ATOM 553 C CA . GLU A 1 78 ? 10.844 3.463 -20.732 1.00 97.94 78 GLU A CA 1
ATOM 554 C C . GLU A 1 78 ? 12.292 3.310 -20.254 1.00 97.94 78 GLU A C 1
ATOM 556 O O . GLU A 1 78 ? 13.137 2.776 -20.965 1.00 97.94 78 GLU A O 1
ATOM 561 N N . SER A 1 79 ? 12.575 3.727 -19.013 1.00 97.50 79 SER A N 1
ATOM 562 C CA . SER A 1 79 ? 13.913 3.601 -18.423 1.00 97.50 79 SER A CA 1
ATOM 563 C C . SER A 1 79 ? 14.288 2.148 -18.145 1.00 97.50 79 SER A C 1
ATOM 565 O O . SER A 1 79 ? 15.435 1.772 -18.361 1.00 97.50 79 SER A O 1
ATOM 567 N N . VAL A 1 80 ? 13.341 1.332 -17.672 1.00 97.94 80 VAL A N 1
ATOM 568 C CA . VAL A 1 80 ? 13.577 -0.097 -17.419 1.00 97.94 80 VAL A CA 1
ATOM 569 C C . VAL A 1 80 ? 13.792 -0.847 -18.732 1.00 97.94 80 VAL A C 1
ATOM 571 O O . VAL A 1 80 ? 14.767 -1.578 -18.849 1.00 97.94 80 VAL A O 1
ATOM 574 N N . VAL A 1 81 ? 12.938 -0.627 -19.734 1.00 97.69 81 VAL A N 1
ATOM 575 C CA . VAL A 1 81 ? 13.062 -1.265 -21.053 1.00 97.69 81 VAL A CA 1
ATOM 576 C C . VAL A 1 81 ? 14.384 -0.884 -21.719 1.00 97.69 81 VAL A C 1
ATOM 578 O O . VAL A 1 81 ? 15.140 -1.772 -22.104 1.00 97.69 81 VAL A O 1
ATOM 581 N N . ALA A 1 82 ? 14.717 0.410 -21.771 1.00 97.38 82 ALA A N 1
ATOM 582 C CA . ALA A 1 82 ? 15.973 0.879 -22.358 1.00 97.38 82 ALA A CA 1
ATOM 583 C C . ALA A 1 82 ? 17.216 0.361 -21.614 1.00 97.38 82 ALA A C 1
ATOM 585 O O . ALA A 1 82 ? 18.261 0.162 -22.226 1.00 97.38 82 ALA A O 1
ATOM 586 N N . ALA A 1 83 ? 17.128 0.125 -20.300 1.00 97.12 83 ALA A N 1
ATOM 587 C CA . ALA A 1 83 ? 18.237 -0.435 -19.529 1.00 97.12 83 ALA A CA 1
ATOM 588 C C . ALA A 1 83 ? 18.524 -1.912 -19.855 1.00 97.12 83 ALA A C 1
ATOM 590 O O . ALA A 1 83 ? 19.644 -2.369 -19.627 1.00 97.12 83 ALA A O 1
ATOM 591 N N . LEU A 1 84 ? 17.531 -2.651 -20.362 1.00 97.06 84 LEU A N 1
ATOM 592 C CA . LEU A 1 84 ? 17.645 -4.075 -20.695 1.00 97.06 84 LEU A CA 1
ATOM 593 C C . LEU A 1 84 ? 17.843 -4.333 -22.201 1.00 97.06 84 LEU A C 1
ATOM 595 O O . LEU A 1 84 ? 18.216 -5.443 -22.583 1.00 97.06 84 LEU A O 1
ATOM 599 N N . GLU A 1 85 ? 17.613 -3.326 -23.048 1.00 96.88 85 GLU A N 1
ATOM 600 C CA . GLU A 1 85 ? 17.706 -3.413 -24.510 1.00 96.88 85 GLU A CA 1
ATOM 601 C C . GLU A 1 85 ? 19.094 -3.890 -24.984 1.00 96.88 85 GLU A C 1
ATOM 603 O O . GLU A 1 85 ? 20.141 -3.412 -24.541 1.00 96.88 85 GLU A O 1
ATOM 608 N N . GLY A 1 86 ? 19.110 -4.864 -25.897 1.00 95.31 86 GLY A N 1
ATOM 609 C CA . GLY A 1 86 ? 20.322 -5.474 -26.450 1.00 95.31 86 GLY A CA 1
ATOM 610 C C . GLY A 1 86 ? 21.078 -6.409 -25.496 1.00 95.31 86 GLY A C 1
ATOM 611 O O . GLY A 1 86 ? 22.124 -6.944 -25.877 1.00 95.31 86 GLY A O 1
ATOM 612 N N . GLY A 1 87 ? 20.581 -6.602 -24.270 1.00 94.50 87 GLY A N 1
ATOM 613 C CA . GLY A 1 87 ? 21.158 -7.481 -23.255 1.00 94.50 87 GLY A CA 1
ATOM 614 C C . GLY A 1 87 ? 20.570 -8.897 -23.236 1.00 94.50 87 GLY A C 1
ATOM 615 O O . GLY A 1 87 ? 19.741 -9.274 -24.059 1.00 94.50 87 GLY A O 1
ATOM 616 N N . GLU A 1 88 ? 20.990 -9.698 -22.251 1.00 96.31 88 GLU A N 1
ATOM 617 C CA . GLU A 1 88 ? 20.438 -11.045 -22.001 1.00 96.31 88 GLU A CA 1
ATOM 618 C C . GLU A 1 88 ? 18.951 -11.008 -21.611 1.00 96.31 88 GLU A C 1
ATOM 620 O O . GLU A 1 88 ? 18.200 -11.929 -21.925 1.00 96.31 88 GLU A O 1
ATOM 625 N N . TYR A 1 89 ? 18.536 -9.925 -20.956 1.00 96.69 89 TYR A N 1
ATOM 626 C CA . TYR A 1 89 ? 17.192 -9.730 -20.413 1.00 96.69 89 TYR A CA 1
ATOM 627 C C . TYR A 1 89 ? 16.344 -8.773 -21.256 1.00 96.69 89 TYR A C 1
ATOM 629 O O . TYR A 1 89 ? 15.409 -8.163 -20.737 1.00 96.69 89 TYR A O 1
ATOM 637 N N . ASP A 1 90 ? 16.693 -8.597 -22.532 1.00 97.31 90 ASP A N 1
ATOM 638 C CA . ASP A 1 90 ? 15.959 -7.720 -23.438 1.00 97.31 90 ASP A CA 1
ATOM 639 C C . ASP A 1 90 ? 14.466 -8.086 -23.455 1.00 97.31 90 ASP A C 1
ATOM 641 O O . ASP A 1 90 ? 14.078 -9.240 -23.654 1.00 97.31 90 ASP A O 1
ATOM 645 N N . THR A 1 91 ? 13.621 -7.084 -23.220 1.00 96.62 91 THR A N 1
ATOM 646 C CA . THR A 1 91 ? 12.166 -7.257 -23.150 1.00 96.62 91 THR A CA 1
ATOM 647 C C . THR A 1 91 ? 11.524 -7.432 -24.528 1.00 96.62 91 THR A C 1
ATOM 649 O O . THR A 1 91 ? 10.398 -7.922 -24.620 1.00 96.62 91 THR A O 1
ATOM 652 N N . GLY A 1 92 ? 12.203 -7.003 -25.601 1.00 96.56 92 GLY A N 1
ATOM 653 C CA . GLY A 1 92 ? 11.653 -6.947 -26.956 1.00 96.56 92 GLY A CA 1
ATOM 654 C C . GLY A 1 92 ? 10.511 -5.937 -27.133 1.00 96.56 92 GLY A C 1
ATOM 655 O O . GLY A 1 92 ? 9.799 -5.994 -28.140 1.00 96.56 92 GLY A O 1
ATOM 656 N N . LEU A 1 93 ? 10.298 -5.043 -26.160 1.00 96.31 93 LEU A N 1
ATOM 657 C CA . LEU A 1 93 ? 9.301 -3.981 -26.238 1.00 96.31 93 LEU A CA 1
ATOM 658 C C . LEU A 1 93 ? 9.797 -2.824 -27.111 1.00 96.31 93 LEU A C 1
ATOM 660 O O . LEU A 1 93 ? 10.964 -2.452 -27.104 1.00 96.31 93 LEU A O 1
ATOM 664 N N . ASP A 1 94 ? 8.867 -2.250 -27.866 1.00 96.00 94 ASP A N 1
ATOM 665 C CA . ASP A 1 94 ? 9.121 -1.189 -28.837 1.00 96.00 94 ASP A CA 1
ATOM 666 C C . ASP A 1 94 ? 9.105 0.181 -28.142 1.00 96.00 94 ASP A C 1
ATOM 668 O O . ASP A 1 94 ? 8.034 0.718 -27.842 1.00 96.00 94 ASP A O 1
ATOM 672 N N . LEU A 1 95 ? 10.295 0.725 -27.861 1.00 95.69 95 LEU A N 1
ATOM 673 C CA . LEU A 1 95 ? 10.454 2.014 -27.183 1.00 95.69 95 LEU A CA 1
ATOM 674 C C . LEU A 1 95 ? 9.809 3.174 -27.952 1.00 95.69 95 LEU A C 1
ATOM 676 O O . LEU A 1 95 ? 9.270 4.077 -27.314 1.00 95.69 95 LEU A O 1
ATOM 680 N N . ASP A 1 96 ? 9.788 3.140 -29.288 1.00 94.50 96 ASP A N 1
ATOM 681 C CA . ASP A 1 96 ? 9.176 4.208 -30.089 1.00 94.50 96 ASP A CA 1
ATOM 682 C C . ASP A 1 96 ? 7.670 4.303 -29.819 1.00 94.50 96 ASP A C 1
ATOM 684 O O . ASP A 1 96 ? 7.139 5.393 -29.603 1.00 94.50 96 ASP A O 1
ATOM 688 N N . LYS A 1 97 ? 6.985 3.159 -29.699 1.00 95.56 97 LYS A N 1
ATOM 689 C CA . LYS A 1 97 ? 5.566 3.132 -29.300 1.00 95.56 97 LYS A CA 1
ATOM 690 C C . LYS A 1 97 ? 5.339 3.602 -27.868 1.00 95.56 97 LYS A C 1
ATOM 692 O O . LYS A 1 97 ? 4.267 4.119 -27.558 1.00 95.56 97 LYS A O 1
ATOM 697 N N . MET A 1 98 ? 6.307 3.394 -26.975 1.00 96.31 98 MET A N 1
ATOM 698 C CA . MET A 1 98 ? 6.201 3.883 -25.600 1.00 96.31 98 MET A CA 1
ATOM 699 C C . MET A 1 98 ? 6.287 5.410 -25.554 1.00 96.31 98 MET A C 1
ATOM 701 O O . MET A 1 98 ? 5.586 6.012 -24.744 1.00 96.31 98 MET A O 1
ATOM 705 N N . TRP A 1 99 ? 7.059 6.041 -26.447 1.00 95.31 99 TRP A N 1
ATOM 706 C CA . TRP A 1 99 ? 7.129 7.501 -26.544 1.00 95.31 99 TRP A CA 1
ATOM 707 C C . TRP A 1 99 ? 5.814 8.145 -26.989 1.00 95.31 99 TRP A C 1
ATOM 709 O O . TRP A 1 99 ? 5.453 9.194 -26.456 1.00 95.31 99 TRP A O 1
ATOM 719 N N . ASP A 1 100 ? 5.058 7.501 -27.881 1.00 95.19 100 ASP A N 1
ATOM 720 C CA . ASP A 1 100 ? 3.717 7.970 -28.255 1.00 95.19 100 ASP A CA 1
ATOM 721 C C . ASP A 1 100 ? 2.784 8.005 -27.028 1.00 95.19 100 ASP A C 1
ATOM 723 O O . ASP A 1 100 ? 2.148 9.019 -26.739 1.00 95.19 100 ASP A O 1
ATOM 727 N N . VAL A 1 101 ? 2.766 6.921 -26.240 1.00 96.06 101 VAL A N 1
ATOM 728 C CA . VAL A 1 101 ? 1.963 6.836 -25.005 1.00 96.06 101 VAL A CA 1
ATOM 729 C C . VAL A 1 101 ? 2.453 7.833 -23.955 1.00 96.06 101 VAL A C 1
ATOM 731 O O . VAL A 1 101 ? 1.648 8.464 -23.270 1.00 96.06 101 VAL A O 1
ATOM 734 N N . GLN A 1 102 ? 3.768 7.992 -23.821 1.00 97.31 102 GLN A N 1
ATOM 735 C CA . GLN A 1 102 ? 4.383 8.956 -22.917 1.00 97.31 102 GLN A CA 1
ATOM 736 C C . GLN A 1 102 ? 3.879 10.373 -23.199 1.00 97.31 102 GLN A C 1
ATOM 738 O O . GLN A 1 102 ? 3.507 11.078 -22.259 1.00 97.31 102 GLN A O 1
ATOM 743 N N . HIS A 1 103 ? 3.804 10.763 -24.474 1.00 96.75 103 HIS A N 1
ATOM 744 C CA . HIS A 1 103 ? 3.348 12.088 -24.881 1.00 96.75 103 HIS A CA 1
ATOM 745 C C . HIS A 1 103 ? 1.882 12.340 -24.504 1.00 96.75 103 HIS A C 1
ATOM 747 O O . HIS A 1 103 ? 1.561 13.379 -23.918 1.00 96.75 103 HIS A O 1
ATOM 753 N N . ASP A 1 104 ? 1.006 11.369 -24.773 1.00 96.44 104 ASP A N 1
ATOM 754 C CA . ASP A 1 104 ? -0.415 11.448 -24.418 1.00 96.44 104 ASP A CA 1
ATOM 755 C C . ASP A 1 104 ? -0.606 11.576 -22.897 1.00 96.44 104 ASP A C 1
ATOM 757 O O . ASP A 1 104 ? -1.401 12.390 -22.412 1.00 96.44 104 ASP A O 1
ATOM 761 N N . VAL A 1 105 ? 0.153 10.799 -22.118 1.00 97.12 105 VAL A N 1
ATOM 762 C CA . VAL A 1 105 ? 0.080 10.823 -20.651 1.00 97.12 105 VAL A CA 1
ATOM 763 C C . VAL A 1 105 ? 0.669 12.116 -20.079 1.00 97.12 105 VAL A C 1
ATOM 765 O O . VAL A 1 105 ? 0.123 12.647 -19.113 1.00 97.12 105 VAL A O 1
ATOM 768 N N . GLU A 1 106 ? 1.727 12.670 -20.671 1.00 97.12 106 GLU A N 1
ATOM 769 C CA . GLU A 1 106 ? 2.287 13.970 -20.278 1.00 97.12 106 GLU A CA 1
ATOM 770 C C . GLU A 1 106 ? 1.266 15.097 -20.494 1.00 97.12 106 GLU A C 1
ATOM 772 O O . GLU A 1 106 ? 1.066 15.952 -19.624 1.00 97.12 106 GLU A O 1
ATOM 777 N N . GLU A 1 107 ? 0.543 15.080 -21.618 1.00 97.06 107 GLU A N 1
ATOM 778 C CA . GLU A 1 107 ? -0.517 16.055 -21.865 1.00 97.06 107 GLU A CA 1
ATOM 779 C C . GLU A 1 107 ? -1.646 15.941 -20.825 1.00 97.06 107 GLU A C 1
ATOM 781 O O . GLU A 1 107 ? -2.137 16.960 -20.324 1.00 97.06 107 GLU A O 1
ATOM 786 N N . LEU A 1 108 ? -2.038 14.713 -20.467 1.00 95.44 108 LEU A N 1
ATOM 787 C CA . LEU A 1 108 ? -3.016 14.454 -19.408 1.00 95.44 108 LEU A CA 1
ATOM 788 C C . LEU A 1 108 ? -2.513 14.929 -18.039 1.00 95.44 108 LEU A C 1
ATOM 790 O O . LEU A 1 108 ? -3.255 15.611 -17.330 1.00 95.44 108 LEU A O 1
ATOM 794 N N . LYS A 1 109 ? -1.253 14.639 -17.687 1.00 94.81 109 LYS A N 1
ATOM 795 C CA . LYS A 1 109 ? -0.620 15.097 -16.441 1.00 94.81 109 LYS A CA 1
ATOM 796 C C . LYS A 1 109 ? -0.703 16.612 -16.329 1.00 94.81 109 LYS A C 1
ATOM 798 O O . LYS A 1 109 ? -1.136 17.132 -15.306 1.00 94.81 109 LYS A O 1
ATOM 803 N N . ARG A 1 110 ? -0.347 17.329 -17.397 1.00 95.25 110 ARG A N 1
ATOM 804 C CA . ARG A 1 110 ? -0.376 18.797 -17.429 1.00 95.25 110 ARG A CA 1
ATOM 805 C C . ARG A 1 110 ? -1.789 19.361 -17.269 1.00 95.25 110 ARG A C 1
ATOM 807 O O . ARG A 1 110 ? -1.948 20.411 -16.653 1.00 95.25 110 ARG A O 1
ATOM 814 N N . ARG A 1 111 ? -2.800 18.690 -17.831 1.00 96.44 111 ARG A N 1
ATOM 815 C CA . ARG A 1 111 ? -4.214 19.092 -17.726 1.00 96.44 111 ARG A CA 1
ATOM 816 C C . ARG A 1 111 ? -4.821 18.870 -16.340 1.00 96.44 111 ARG A C 1
ATOM 818 O O . ARG A 1 111 ? -5.814 19.520 -16.046 1.00 96.44 111 ARG A O 1
ATOM 825 N N . HIS A 1 112 ? -4.239 17.977 -15.542 1.00 94.00 112 HIS A N 1
ATOM 826 C CA . HIS A 1 112 ? -4.742 17.575 -14.225 1.00 94.00 112 HIS A CA 1
ATOM 827 C C . HIS A 1 112 ? -3.698 17.752 -13.114 1.00 94.00 112 HIS A C 1
ATOM 829 O O . HIS A 1 112 ? -3.748 17.073 -12.085 1.00 94.00 112 HIS A O 1
ATOM 835 N N . ILE A 1 113 ? -2.722 18.639 -13.323 1.00 92.12 113 ILE A N 1
ATOM 836 C CA . ILE A 1 113 ? -1.580 18.827 -12.422 1.00 92.12 113 ILE A CA 1
ATOM 837 C C . ILE A 1 113 ? -2.024 19.264 -11.018 1.00 92.12 113 ILE A C 1
ATOM 839 O O . ILE A 1 113 ? -1.376 18.933 -10.031 1.00 92.12 113 ILE A O 1
ATOM 843 N N . GLU A 1 114 ? -3.162 19.949 -10.916 1.00 92.50 114 GLU A N 1
ATOM 844 C CA . GLU A 1 114 ? -3.796 20.383 -9.671 1.00 92.50 114 GLU A CA 1
ATOM 845 C C . GLU A 1 114 ? -4.271 19.227 -8.782 1.00 92.50 114 GLU A C 1
ATOM 847 O O . GLU A 1 114 ? -4.450 19.410 -7.578 1.00 92.50 114 GLU A O 1
ATOM 852 N N . HIS A 1 115 ? -4.469 18.039 -9.356 1.00 88.06 115 HIS A N 1
ATOM 853 C CA . HIS A 1 115 ? -4.857 16.834 -8.626 1.00 88.06 115 HIS A CA 1
ATOM 854 C C . HIS A 1 115 ? -3.658 15.988 -8.188 1.00 88.06 115 HIS A C 1
ATOM 856 O O . HIS A 1 115 ? -3.835 14.995 -7.479 1.00 88.06 115 HIS A O 1
ATOM 862 N N . LEU A 1 116 ? -2.442 16.360 -8.594 1.00 85.31 116 LEU A N 1
ATOM 863 C CA . LEU A 1 116 ? -1.229 15.623 -8.272 1.00 85.31 116 LEU A CA 1
ATOM 864 C C . LEU A 1 116 ? -0.541 16.220 -7.048 1.00 85.31 116 LEU A C 1
ATOM 866 O O . LEU A 1 116 ? -0.402 17.433 -6.915 1.00 85.31 116 LEU A O 1
ATOM 870 N N . SER A 1 117 ? -0.088 15.347 -6.146 1.00 83.00 117 SER A N 1
ATOM 871 C CA . SER A 1 117 ? 0.691 15.757 -4.977 1.00 83.00 117 SER A CA 1
ATOM 872 C C . SER A 1 117 ? 2.152 15.981 -5.384 1.00 83.00 117 SER A 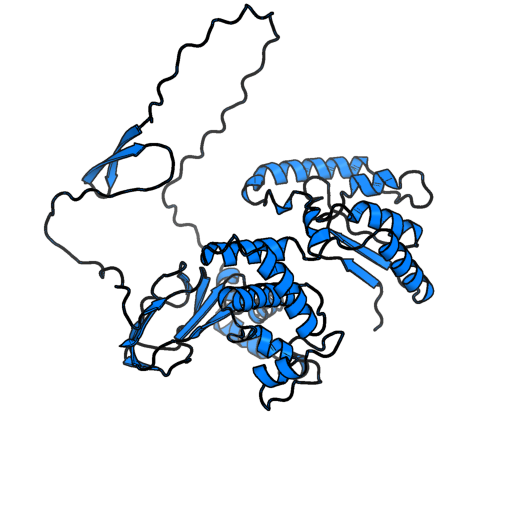C 1
ATOM 874 O O . SER A 1 117 ? 2.825 15.012 -5.744 1.00 83.00 117 SER A O 1
ATOM 876 N N . PRO A 1 118 ? 2.699 17.207 -5.253 1.00 83.00 118 PRO A N 1
ATOM 877 C CA . PRO A 1 118 ? 4.117 17.463 -5.518 1.00 83.00 118 PRO A CA 1
ATOM 878 C C . PRO A 1 118 ? 5.046 16.705 -4.562 1.00 83.00 118 PRO A C 1
ATOM 880 O O . PRO A 1 118 ? 6.216 16.487 -4.863 1.00 83.00 118 PRO A O 1
ATOM 883 N N . VAL A 1 119 ? 4.534 16.323 -3.387 1.00 78.25 119 VAL A N 1
ATOM 884 C CA . VAL A 1 119 ? 5.266 15.509 -2.410 1.00 78.25 119 VAL A CA 1
ATOM 885 C C . VAL A 1 119 ? 5.353 14.065 -2.894 1.00 78.25 119 VAL A C 1
ATOM 887 O O . VAL A 1 119 ? 6.427 13.473 -2.842 1.00 78.25 119 VAL A O 1
ATOM 890 N N . ALA A 1 120 ? 4.248 13.526 -3.413 1.00 82.81 120 ALA A N 1
ATOM 891 C CA . ALA A 1 120 ? 4.199 12.172 -3.946 1.00 82.81 120 ALA A CA 1
ATOM 892 C C . ALA A 1 120 ? 4.988 12.026 -5.257 1.00 82.81 120 ALA A C 1
ATOM 894 O O . ALA A 1 120 ? 5.533 10.961 -5.501 1.00 82.81 120 ALA A O 1
ATOM 895 N N . ASP A 1 121 ? 5.103 13.074 -6.077 1.00 86.38 121 ASP A N 1
ATOM 896 C CA . ASP A 1 121 ? 5.865 13.055 -7.345 1.00 86.38 121 ASP A CA 1
ATOM 897 C C . ASP A 1 121 ? 7.399 13.071 -7.130 1.00 86.38 121 ASP A C 1
ATOM 899 O O . ASP A 1 121 ? 8.190 12.987 -8.066 1.00 86.38 121 ASP A O 1
ATOM 903 N N . ARG A 1 122 ? 7.850 13.184 -5.874 1.00 87.00 122 ARG A N 1
ATOM 904 C CA . ARG A 1 122 ? 9.257 13.323 -5.481 1.00 87.00 122 ARG A CA 1
ATOM 905 C C . ARG A 1 122 ? 9.786 12.049 -4.815 1.00 87.00 122 ARG A C 1
ATOM 907 O O . ARG A 1 122 ? 9.107 11.405 -4.021 1.00 87.00 122 ARG A O 1
ATOM 914 N N . VAL A 1 123 ? 11.070 11.759 -5.036 1.00 90.69 123 VAL A N 1
ATOM 915 C CA . VAL A 1 123 ? 11.829 10.791 -4.225 1.00 90.69 123 VAL A CA 1
ATOM 916 C C . VAL A 1 123 ? 12.128 11.367 -2.835 1.00 90.69 123 VAL A C 1
ATOM 918 O O . VAL A 1 123 ? 12.637 12.482 -2.700 1.00 90.69 123 VAL A O 1
ATOM 921 N N . ASP A 1 124 ? 11.866 10.588 -1.789 1.00 84.94 124 ASP A N 1
ATOM 922 C CA . ASP A 1 124 ? 12.168 10.921 -0.401 1.00 84.94 124 ASP A CA 1
ATOM 923 C C . ASP A 1 124 ? 13.001 9.826 0.288 1.00 84.94 124 ASP A C 1
ATOM 925 O O . ASP A 1 124 ? 12.498 8.884 0.904 1.00 84.94 124 ASP A O 1
ATOM 929 N N . ALA A 1 125 ? 14.324 9.998 0.252 1.00 86.88 125 ALA A N 1
ATOM 930 C CA . ALA A 1 125 ? 15.264 9.084 0.897 1.00 86.88 125 ALA A CA 1
ATOM 931 C C . ALA A 1 125 ? 15.133 9.039 2.434 1.00 86.88 125 ALA A C 1
ATOM 933 O O . ALA A 1 125 ? 15.656 8.115 3.062 1.00 86.88 125 ALA A O 1
ATOM 934 N N . SER A 1 126 ? 14.426 9.985 3.070 1.00 79.94 126 SER A N 1
ATOM 935 C CA . SER A 1 126 ? 14.200 9.948 4.522 1.00 79.94 126 SER A CA 1
ATOM 936 C C . SER A 1 126 ? 13.401 8.711 4.956 1.00 79.94 126 SER A C 1
ATOM 938 O O . SER A 1 126 ? 13.587 8.217 6.069 1.00 79.94 126 SER A O 1
ATOM 940 N N . ILE A 1 127 ? 12.621 8.113 4.048 1.00 82.06 127 ILE A N 1
ATOM 941 C CA . ILE A 1 127 ? 11.934 6.827 4.240 1.00 82.06 127 ILE A CA 1
ATOM 942 C C . ILE A 1 127 ? 12.911 5.715 4.656 1.00 82.06 127 ILE A C 1
ATOM 944 O O . ILE A 1 127 ? 12.563 4.846 5.457 1.00 82.06 127 ILE A O 1
ATOM 948 N N . LEU A 1 128 ? 14.164 5.758 4.192 1.00 86.25 128 LEU A N 1
ATOM 949 C CA . LEU A 1 128 ? 15.193 4.786 4.576 1.00 86.25 128 LEU A CA 1
ATOM 950 C C . LEU A 1 128 ? 15.607 4.913 6.041 1.00 86.25 128 LEU A C 1
ATOM 952 O O . LEU A 1 128 ? 15.945 3.909 6.667 1.00 86.25 128 LEU A O 1
ATOM 956 N N . ARG A 1 129 ? 15.566 6.132 6.589 1.00 81.19 129 ARG A N 1
ATOM 957 C CA . ARG A 1 129 ? 15.878 6.398 7.995 1.00 81.19 129 ARG A CA 1
ATOM 958 C C . ARG A 1 129 ? 14.787 5.853 8.905 1.00 81.19 129 ARG A C 1
ATOM 960 O O . ARG A 1 129 ? 15.096 5.229 9.914 1.00 81.19 129 ARG A O 1
ATOM 967 N N . TYR A 1 130 ? 13.529 6.090 8.548 1.00 75.25 130 TYR A N 1
ATOM 968 C CA . TYR A 1 130 ? 12.392 5.775 9.415 1.00 75.25 130 TYR A CA 1
ATOM 969 C C . TYR A 1 130 ? 11.772 4.403 9.139 1.00 75.25 130 TYR A C 1
ATOM 971 O O . TYR A 1 130 ? 11.015 3.905 9.967 1.00 75.25 130 TYR A O 1
ATOM 979 N N . ARG A 1 131 ? 12.111 3.780 7.999 1.00 78.12 131 ARG A N 1
ATOM 980 C CA . ARG A 1 131 ? 11.557 2.500 7.520 1.00 78.12 131 ARG A CA 1
ATOM 981 C C . ARG A 1 131 ? 10.024 2.513 7.451 1.00 78.12 131 ARG A C 1
ATOM 983 O O . ARG A 1 131 ? 9.379 1.492 7.690 1.00 78.12 131 ARG A O 1
ATOM 990 N N . MET A 1 132 ? 9.454 3.672 7.118 1.00 77.75 132 MET A N 1
ATOM 991 C CA . MET A 1 132 ? 8.010 3.914 7.073 1.00 77.75 132 MET A CA 1
ATOM 992 C C . MET A 1 132 ? 7.579 4.404 5.687 1.00 77.75 132 MET A C 1
ATOM 994 O O . MET A 1 132 ? 8.295 5.215 5.101 1.00 77.75 132 MET A O 1
ATOM 998 N N . PRO A 1 133 ? 6.418 3.969 5.166 1.00 75.81 133 PRO A N 1
ATOM 999 C CA . PRO A 1 133 ? 5.894 4.479 3.902 1.00 75.81 133 PRO A CA 1
ATOM 1000 C C . PRO A 1 133 ? 5.637 5.995 3.961 1.00 75.81 133 PRO A C 1
ATOM 1002 O O . PRO A 1 133 ? 5.140 6.492 4.971 1.00 75.81 133 PRO A O 1
ATOM 1005 N N . GLY A 1 134 ? 5.875 6.719 2.861 1.00 71.81 134 GLY A N 1
ATOM 1006 C CA . GLY A 1 134 ? 5.685 8.180 2.798 1.00 71.81 134 GLY A CA 1
ATOM 1007 C C . GLY A 1 134 ? 4.279 8.646 3.202 1.00 71.81 134 GLY A C 1
ATOM 1008 O O . GLY A 1 134 ? 4.139 9.541 4.028 1.00 71.81 134 GLY A O 1
ATOM 1009 N N . PHE A 1 135 ? 3.232 7.952 2.745 1.00 75.00 135 PHE A N 1
ATOM 1010 C CA . PHE A 1 135 ? 1.844 8.250 3.133 1.00 75.00 135 PHE A CA 1
ATOM 1011 C C . PHE A 1 135 ? 1.580 8.141 4.642 1.00 75.00 135 PHE A C 1
ATOM 1013 O O . PHE A 1 135 ? 0.687 8.799 5.165 1.00 75.00 135 PHE A O 1
ATOM 1020 N N . MET A 1 136 ? 2.336 7.301 5.355 1.00 83.19 136 MET A N 1
ATOM 1021 C CA . MET A 1 136 ? 2.233 7.206 6.811 1.00 83.19 136 MET A CA 1
ATOM 1022 C C . MET A 1 136 ? 2.835 8.448 7.484 1.00 83.19 136 MET A C 1
ATOM 1024 O O . MET A 1 136 ? 2.280 8.934 8.465 1.00 83.19 136 MET A O 1
ATOM 1028 N N . LEU A 1 137 ? 3.928 8.995 6.935 1.00 81.12 137 LEU A N 1
ATOM 1029 C CA . LEU A 1 137 ? 4.528 10.250 7.404 1.00 81.12 137 LEU A CA 1
ATOM 1030 C C . LEU A 1 137 ? 3.593 11.441 7.181 1.00 81.12 137 LEU A C 1
ATOM 1032 O O . LEU A 1 137 ? 3.442 12.272 8.072 1.00 81.12 137 LEU A O 1
ATOM 1036 N N . GLU A 1 138 ? 2.948 11.518 6.014 1.00 80.31 138 GLU A N 1
ATOM 1037 C CA . GLU A 1 138 ? 1.963 12.566 5.716 1.00 80.31 138 GLU A CA 1
ATOM 1038 C C . GLU A 1 138 ? 0.800 12.549 6.713 1.00 80.31 138 GLU A C 1
ATOM 1040 O O . GLU A 1 138 ? 0.395 13.599 7.213 1.00 80.31 138 GLU A O 1
ATOM 1045 N N . ASP A 1 139 ? 0.298 11.359 7.052 1.00 84.19 139 ASP A N 1
ATOM 1046 C CA . ASP A 1 139 ? -0.773 11.218 8.032 1.00 84.19 139 ASP A CA 1
ATOM 1047 C C . ASP A 1 139 ? -0.328 11.627 9.446 1.00 84.19 139 ASP A C 1
ATOM 1049 O O . ASP A 1 139 ? -1.031 12.388 10.112 1.00 84.19 139 ASP A O 1
ATOM 1053 N N . ILE A 1 140 ? 0.874 11.223 9.873 1.00 88.94 140 ILE A N 1
ATOM 1054 C CA . ILE A 1 140 ? 1.472 11.663 11.145 1.00 88.94 140 ILE A CA 1
ATOM 1055 C C . ILE A 1 140 ? 1.607 13.190 11.186 1.00 88.94 140 ILE A C 1
ATOM 1057 O O . ILE A 1 140 ? 1.207 13.811 12.169 1.00 88.94 140 ILE A O 1
ATOM 1061 N N . HIS A 1 141 ? 2.123 13.816 10.123 1.00 86.44 141 HIS A N 1
ATOM 1062 C CA . HIS A 1 141 ? 2.245 15.273 10.041 1.00 86.44 141 HIS A CA 1
ATOM 1063 C C . HIS A 1 141 ? 0.886 15.970 10.119 1.00 86.44 141 HIS A C 1
ATOM 1065 O O . HIS A 1 141 ? 0.741 16.954 10.840 1.00 86.44 141 HIS A O 1
ATOM 1071 N N . ARG A 1 142 ? -0.127 15.457 9.414 1.00 88.06 142 ARG A N 1
ATOM 1072 C CA . ARG A 1 142 ? -1.489 16.002 9.460 1.00 88.06 142 ARG A CA 1
ATOM 1073 C C . ARG A 1 142 ? -2.064 15.948 10.877 1.00 88.06 142 ARG A C 1
ATOM 1075 O O . ARG A 1 142 ? -2.611 16.944 11.347 1.00 88.06 142 ARG A O 1
ATOM 1082 N N . GLN A 1 143 ? -1.926 14.810 11.557 1.00 89.94 143 GLN A N 1
ATOM 1083 C CA . GLN A 1 143 ? -2.428 14.630 12.919 1.00 89.94 143 GLN A CA 1
ATOM 1084 C C . GLN A 1 143 ? -1.668 15.514 13.922 1.00 89.94 143 GLN A C 1
ATOM 1086 O O . GLN A 1 143 ? -2.288 16.234 14.701 1.00 89.94 143 GLN A O 1
ATOM 1091 N N . LEU A 1 144 ? -0.334 15.550 13.864 1.00 90.19 144 LEU A N 1
ATOM 1092 C CA . LEU A 1 144 ? 0.471 16.417 14.731 1.00 90.19 144 LEU A CA 1
ATOM 1093 C C . LEU A 1 144 ? 0.216 17.907 14.486 1.00 90.19 144 LEU A C 1
ATOM 1095 O O . LEU A 1 144 ? 0.198 18.683 15.441 1.00 90.19 144 LEU A O 1
ATOM 1099 N N . GLY A 1 145 ? -0.031 18.305 13.237 1.00 88.31 145 GLY A N 1
ATOM 1100 C CA . GLY A 1 145 ? -0.431 19.664 12.886 1.00 88.31 145 GLY A CA 1
ATOM 1101 C C . GLY A 1 145 ? -1.743 20.069 13.558 1.00 88.31 145 GLY A C 1
ATOM 1102 O O . GLY A 1 145 ? -1.819 21.149 14.137 1.00 88.31 145 GLY A O 1
ATOM 1103 N N . ALA A 1 146 ? -2.741 19.179 13.578 1.00 89.56 146 ALA A N 1
ATOM 1104 C CA . ALA A 1 146 ? -4.004 19.416 14.283 1.00 89.56 146 ALA A CA 1
ATOM 1105 C C . ALA A 1 146 ? -3.825 19.582 15.806 1.00 89.56 146 ALA A C 1
ATOM 1107 O O . ALA A 1 146 ? -4.599 20.294 16.445 1.00 89.56 146 ALA A O 1
ATOM 1108 N N . HIS A 1 147 ? -2.779 18.979 16.377 1.00 89.38 147 HIS A N 1
ATOM 1109 C CA . HIS A 1 147 ? -2.415 19.106 17.791 1.00 89.38 147 HIS A CA 1
ATOM 1110 C C . HIS A 1 147 ? -1.381 20.207 18.082 1.00 89.38 147 HIS A C 1
ATOM 1112 O O . HIS A 1 147 ? -0.982 20.360 19.235 1.00 89.38 147 HIS A O 1
ATOM 1118 N N . ASN A 1 148 ? -0.945 20.978 17.077 1.00 91.62 148 ASN A N 1
ATOM 1119 C CA . ASN A 1 148 ? 0.153 21.948 17.193 1.00 91.62 148 ASN A CA 1
ATOM 1120 C C . ASN A 1 148 ? 1.441 21.349 17.806 1.00 91.62 148 ASN A C 1
ATOM 1122 O O . ASN A 1 148 ? 2.139 22.022 18.558 1.00 91.62 148 ASN A O 1
ATOM 1126 N N . ALA A 1 149 ? 1.752 20.088 17.484 1.00 94.06 149 ALA A N 1
ATOM 1127 C CA . ALA A 1 149 ? 2.837 19.301 18.084 1.00 94.06 149 ALA A CA 1
ATOM 1128 C C . ALA A 1 149 ? 3.850 18.789 17.038 1.00 94.06 149 ALA A C 1
ATOM 1130 O O . ALA A 1 149 ? 4.378 17.679 17.130 1.00 94.06 149 ALA A O 1
ATOM 1131 N N . MET A 1 150 ? 4.096 19.580 15.990 1.00 91.19 150 MET A N 1
ATOM 1132 C CA . MET A 1 150 ? 4.987 19.214 14.876 1.00 91.19 150 MET A CA 1
ATOM 1133 C C . MET A 1 150 ? 6.453 19.022 15.292 1.00 91.19 150 MET A C 1
ATOM 1135 O O . MET A 1 150 ? 7.208 18.335 14.612 1.00 91.19 150 MET A O 1
ATOM 1139 N N . ASP A 1 151 ? 6.865 19.596 16.416 1.00 93.62 151 ASP A N 1
ATOM 1140 C CA . ASP A 1 151 ? 8.177 19.390 17.029 1.00 93.62 151 ASP A CA 1
ATOM 1141 C C . ASP A 1 151 ? 8.384 17.950 17.535 1.00 93.62 151 ASP A C 1
ATOM 1143 O O . ASP A 1 151 ? 9.522 17.502 17.670 1.00 93.62 151 ASP A O 1
ATOM 1147 N N . ARG A 1 152 ? 7.298 17.186 17.721 1.00 94.06 152 ARG A N 1
ATOM 1148 C CA . ARG A 1 152 ? 7.314 15.816 18.261 1.00 94.06 152 ARG A CA 1
ATOM 1149 C C . ARG A 1 152 ? 7.291 14.717 17.197 1.00 94.06 152 ARG A C 1
ATOM 1151 O O . ARG A 1 152 ? 7.147 13.542 17.528 1.00 94.06 152 ARG A O 1
ATOM 1158 N N . VAL A 1 153 ? 7.472 15.059 15.916 1.00 90.69 153 VAL A N 1
ATOM 1159 C CA . VAL A 1 153 ? 7.485 14.083 14.803 1.00 90.69 153 VAL A CA 1
ATOM 1160 C C . VAL A 1 153 ? 8.472 12.944 15.055 1.00 90.69 153 VAL A C 1
ATOM 1162 O O . VAL A 1 153 ? 8.127 11.782 14.861 1.00 90.69 153 VAL A O 1
ATOM 1165 N N . GLY A 1 154 ? 9.683 13.253 15.531 1.00 88.00 154 GLY A N 1
ATOM 1166 C CA . GLY A 1 154 ? 10.691 12.232 15.831 1.00 88.00 154 GLY A CA 1
ATOM 1167 C C . GLY A 1 154 ? 10.209 11.204 16.860 1.00 88.00 154 GLY A C 1
ATOM 1168 O O . GLY A 1 154 ? 10.342 10.004 16.626 1.00 88.00 154 GLY A O 1
ATOM 1169 N N . GLU A 1 155 ? 9.580 11.670 17.944 1.00 94.12 155 GLU A N 1
ATOM 1170 C CA . GLU A 1 155 ? 9.014 10.807 18.990 1.00 94.12 155 GLU A CA 1
ATOM 1171 C C . GLU A 1 155 ? 7.910 9.899 18.435 1.00 94.12 155 GLU A C 1
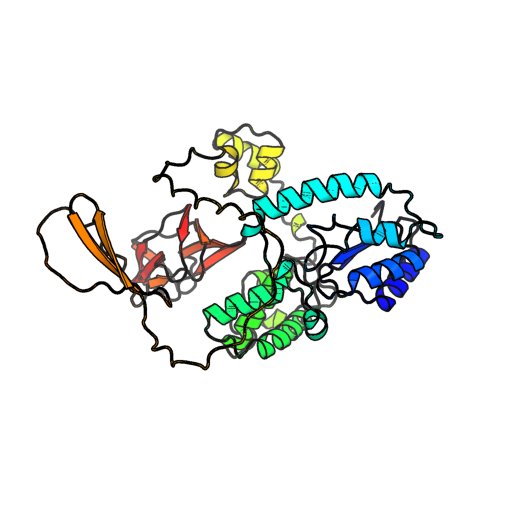ATOM 1173 O O . GLU A 1 155 ? 7.882 8.707 18.744 1.00 94.12 155 GLU A O 1
ATOM 1178 N N . VAL A 1 156 ? 7.025 10.435 17.583 1.00 94.31 156 VAL A N 1
ATOM 1179 C CA . VAL A 1 156 ? 5.942 9.651 16.964 1.00 94.31 156 VAL A CA 1
ATOM 1180 C C . VAL A 1 156 ? 6.483 8.572 16.037 1.00 94.31 156 VAL A C 1
ATOM 1182 O O . VAL A 1 156 ? 5.958 7.464 16.029 1.00 94.31 156 VAL A O 1
ATOM 1185 N N . LEU A 1 157 ? 7.544 8.845 15.278 1.00 90.25 157 LEU A N 1
ATOM 1186 C CA . LEU A 1 157 ? 8.132 7.851 14.374 1.00 90.25 157 LEU A CA 1
ATOM 1187 C C . LEU A 1 157 ? 8.804 6.702 15.127 1.00 90.25 157 LEU A C 1
ATOM 1189 O O . LEU A 1 157 ? 8.699 5.540 14.726 1.00 90.25 157 LEU A O 1
ATOM 1193 N N . GLU A 1 158 ? 9.474 7.002 16.237 1.00 91.94 158 GLU A N 1
ATOM 1194 C CA . GLU A 1 158 ? 9.997 5.967 17.128 1.00 91.94 158 GLU A CA 1
ATOM 1195 C C . GLU A 1 158 ? 8.864 5.167 17.772 1.00 91.94 158 GLU A C 1
ATOM 1197 O O . GLU A 1 158 ? 8.909 3.935 17.803 1.00 91.94 158 GLU A O 1
ATOM 1202 N N . GLU A 1 159 ? 7.817 5.852 18.233 1.00 95.50 159 GLU A N 1
ATOM 1203 C CA . GLU A 1 159 ? 6.661 5.200 18.833 1.00 95.50 159 GLU A CA 1
ATOM 1204 C C . GLU A 1 159 ? 5.913 4.319 17.834 1.00 95.50 159 GLU A C 1
ATOM 1206 O O . GLU A 1 159 ? 5.538 3.206 18.179 1.00 95.50 159 GLU A O 1
ATOM 1211 N N . ALA A 1 160 ? 5.771 4.738 16.580 1.00 94.12 160 ALA A N 1
ATOM 1212 C CA . ALA A 1 160 ? 5.141 3.938 15.538 1.00 94.12 160 ALA A CA 1
ATOM 1213 C C . ALA A 1 160 ? 5.907 2.631 15.271 1.00 94.12 160 ALA A C 1
ATOM 1215 O O . ALA A 1 160 ? 5.289 1.586 15.052 1.00 94.12 160 ALA A O 1
ATOM 1216 N N . ASN A 1 161 ? 7.242 2.643 15.358 1.00 91.56 161 ASN A N 1
ATOM 1217 C CA . ASN A 1 161 ? 8.041 1.417 15.293 1.00 91.56 161 ASN A CA 1
ATOM 1218 C C . ASN A 1 161 ? 7.793 0.505 16.506 1.00 91.56 161 ASN A C 1
ATOM 1220 O O . ASN A 1 161 ? 7.649 -0.707 16.331 1.00 91.56 161 ASN A O 1
ATOM 1224 N N . ARG A 1 162 ? 7.683 1.073 17.717 1.00 95.19 162 ARG A N 1
ATOM 1225 C CA . ARG A 1 162 ? 7.350 0.317 18.938 1.00 95.19 162 ARG A CA 1
ATOM 1226 C C . ARG A 1 162 ? 5.941 -0.272 18.882 1.00 95.19 162 ARG A C 1
ATOM 1228 O O . ARG A 1 162 ? 5.775 -1.456 19.140 1.00 95.19 162 ARG A O 1
ATOM 1235 N N . VAL A 1 163 ? 4.944 0.505 18.460 1.00 96.38 163 VAL A N 1
ATOM 1236 C CA . VAL A 1 163 ? 3.567 0.026 18.259 1.00 96.38 163 VAL A CA 1
ATOM 1237 C C . VAL A 1 163 ? 3.542 -1.109 17.237 1.00 96.38 163 VAL A C 1
ATOM 1239 O O . VAL A 1 163 ? 2.945 -2.149 17.487 1.00 96.38 163 VAL A O 1
ATOM 1242 N N . ARG A 1 164 ? 4.241 -0.974 16.103 1.00 95.06 164 ARG A N 1
ATOM 1243 C CA . ARG A 1 164 ? 4.331 -2.053 15.108 1.00 95.06 164 ARG A CA 1
ATOM 1244 C C . ARG A 1 164 ? 4.919 -3.339 15.698 1.00 95.06 164 ARG A C 1
ATOM 1246 O O . ARG A 1 164 ? 4.444 -4.425 15.367 1.00 95.06 164 ARG A O 1
ATOM 1253 N N . GLN A 1 165 ? 5.947 -3.224 16.536 1.00 95.38 165 GLN A N 1
ATOM 1254 C CA . GLN A 1 165 ? 6.534 -4.363 17.236 1.00 95.38 165 GLN A CA 1
ATOM 1255 C C . GLN A 1 165 ? 5.532 -4.997 18.207 1.00 95.38 165 GLN A C 1
ATOM 1257 O O . GLN A 1 165 ? 5.331 -6.208 18.144 1.00 95.38 165 GLN A O 1
ATOM 1262 N N . ASP A 1 166 ? 4.865 -4.197 19.040 1.00 97.00 166 ASP A N 1
ATOM 1263 C CA . ASP A 1 166 ? 3.875 -4.683 20.009 1.00 97.00 166 ASP A CA 1
ATOM 1264 C C . ASP A 1 166 ? 2.694 -5.385 19.318 1.00 97.00 166 ASP A C 1
ATOM 1266 O O . ASP A 1 166 ? 2.123 -6.332 19.847 1.00 97.00 166 ASP A O 1
ATOM 1270 N N . LEU A 1 167 ? 2.353 -4.973 18.095 1.00 96.50 167 LEU A N 1
ATOM 1271 C CA . LEU A 1 167 ? 1.318 -5.604 17.275 1.00 96.50 167 LEU A CA 1
ATOM 1272 C C . LEU A 1 167 ? 1.792 -6.863 16.524 1.00 96.50 167 LEU A C 1
ATOM 1274 O O . LEU A 1 167 ? 1.003 -7.458 15.786 1.00 96.50 167 LEU A O 1
ATOM 1278 N N . GLY A 1 168 ? 3.049 -7.287 16.684 1.00 96.00 168 GLY A N 1
ATOM 1279 C CA . GLY A 1 168 ? 3.570 -8.511 16.071 1.00 96.00 168 GLY A CA 1
ATOM 1280 C C . GLY A 1 168 ? 4.108 -8.340 14.646 1.00 96.00 168 GLY A C 1
ATOM 1281 O O . GLY A 1 168 ? 4.040 -9.270 13.840 1.00 96.00 168 GLY A O 1
ATOM 1282 N N . TYR A 1 169 ? 4.636 -7.156 14.324 1.00 94.00 169 TYR A N 1
ATOM 1283 C CA . TYR A 1 169 ? 5.205 -6.794 13.019 1.00 94.00 169 TYR A CA 1
ATOM 1284 C C . TYR A 1 169 ? 4.267 -6.982 11.819 1.00 94.00 169 TYR A C 1
ATOM 1286 O O . TYR A 1 169 ? 4.683 -7.554 10.804 1.00 94.00 169 TYR A O 1
ATOM 1294 N N . PRO A 1 170 ? 3.022 -6.476 11.850 1.00 93.38 170 PRO A N 1
ATOM 1295 C CA . PRO A 1 170 ? 2.190 -6.564 10.667 1.00 93.38 170 PRO A CA 1
ATOM 1296 C C . PRO A 1 170 ? 2.801 -5.790 9.481 1.00 93.38 170 PRO A C 1
ATOM 1298 O O . PRO A 1 170 ? 3.601 -4.853 9.667 1.00 93.38 170 PRO A O 1
ATOM 1301 N N . PRO A 1 171 ? 2.442 -6.174 8.243 1.00 89.75 171 PRO A N 1
ATOM 1302 C CA . PRO A 1 171 ? 2.824 -5.427 7.053 1.00 89.75 171 PRO A CA 1
ATOM 1303 C C . PRO A 1 171 ? 2.197 -4.025 7.081 1.00 89.75 171 PRO A C 1
ATOM 1305 O O . PRO A 1 171 ? 1.032 -3.858 7.439 1.00 89.75 171 PRO A O 1
ATOM 1308 N N . LEU A 1 172 ? 2.967 -3.008 6.680 1.00 87.44 172 LEU A N 1
ATOM 1309 C CA . LEU A 1 172 ? 2.545 -1.598 6.673 1.00 87.44 172 LEU A CA 1
ATOM 1310 C C . LEU A 1 172 ? 1.700 -1.253 5.438 1.00 87.44 172 LEU A C 1
ATOM 1312 O O . LEU A 1 172 ? 1.995 -0.328 4.682 1.00 87.44 172 LEU A O 1
ATOM 1316 N N . VAL A 1 173 ? 0.623 -2.004 5.247 1.00 86.69 173 VAL A N 1
ATOM 1317 C CA . VAL A 1 173 ? -0.386 -1.770 4.211 1.00 86.69 173 VAL A CA 1
ATOM 1318 C C . VAL A 1 173 ? -1.665 -1.233 4.843 1.00 86.69 173 VAL A C 1
ATOM 1320 O O . VAL A 1 173 ? -1.869 -1.342 6.052 1.00 86.69 173 VAL A O 1
ATOM 1323 N N . ALA A 1 174 ? -2.518 -0.594 4.045 1.00 84.00 174 ALA A N 1
ATOM 1324 C CA . ALA A 1 174 ? -3.820 -0.162 4.540 1.00 84.00 174 ALA A CA 1
ATOM 1325 C C . ALA A 1 174 ? -4.674 -1.389 4.928 1.00 84.00 174 ALA A C 1
ATOM 1327 O O . ALA A 1 174 ? -4.609 -2.402 4.228 1.00 84.00 174 ALA A O 1
ATOM 1328 N N . PRO A 1 175 ? -5.469 -1.315 6.010 1.00 89.62 175 PRO A N 1
ATOM 1329 C CA . PRO A 1 175 ? -5.643 -0.171 6.922 1.00 89.62 175 PRO A CA 1
ATOM 1330 C C . PRO A 1 175 ? -4.638 -0.125 8.095 1.00 89.62 175 PRO A C 1
ATOM 1332 O O . PRO A 1 175 ? -4.569 0.860 8.829 1.00 89.62 175 PRO A O 1
ATOM 1335 N N . ILE A 1 176 ? -3.824 -1.171 8.270 1.00 91.62 176 ILE A N 1
ATOM 1336 C CA . ILE A 1 176 ? -2.923 -1.356 9.421 1.00 91.62 176 ILE A CA 1
ATOM 1337 C C . ILE A 1 176 ? -1.949 -0.183 9.594 1.00 91.62 176 ILE A C 1
ATOM 1339 O O . ILE A 1 176 ? -1.699 0.257 10.715 1.00 91.62 176 ILE A O 1
ATOM 1343 N N . ARG A 1 177 ? -1.401 0.354 8.499 1.00 89.94 177 ARG A N 1
ATOM 1344 C CA . ARG A 1 177 ? -0.466 1.490 8.575 1.00 89.94 177 ARG A CA 1
ATOM 1345 C C . ARG A 1 177 ? -1.087 2.733 9.229 1.00 89.94 177 ARG A C 1
ATOM 1347 O O . ARG A 1 177 ? -0.403 3.393 10.003 1.00 89.94 177 ARG A O 1
ATOM 1354 N N . GLN A 1 178 ? -2.360 3.036 8.938 1.00 90.12 178 GLN A N 1
ATOM 1355 C CA . GLN A 1 178 ? -3.060 4.181 9.532 1.00 90.12 178 GLN A CA 1
ATOM 1356 C C . GLN A 1 178 ? -3.320 3.930 11.014 1.00 90.12 178 GLN A C 1
ATOM 1358 O O . GLN A 1 178 ? -3.028 4.785 11.838 1.00 90.12 178 GLN A O 1
ATOM 1363 N N . MET A 1 179 ? -3.766 2.721 11.359 1.00 93.75 179 MET A N 1
ATOM 1364 C CA . MET A 1 179 ? -3.968 2.308 12.748 1.00 93.75 179 MET A CA 1
ATOM 1365 C C . MET A 1 179 ? -2.691 2.474 13.591 1.00 93.75 179 MET A C 1
ATOM 1367 O O . MET A 1 179 ? -2.745 3.029 14.686 1.00 93.75 179 MET A O 1
ATOM 1371 N N . ILE A 1 180 ? -1.527 2.062 13.071 1.00 94.62 180 ILE A N 1
ATOM 1372 C CA . ILE A 1 180 ? -0.237 2.246 13.759 1.00 94.62 180 ILE A CA 1
ATOM 1373 C C . ILE A 1 180 ? 0.113 3.731 13.895 1.00 94.62 180 ILE A C 1
ATOM 1375 O O . ILE A 1 180 ? 0.555 4.148 14.964 1.00 94.62 180 ILE A O 1
ATOM 1379 N N . ALA A 1 181 ? -0.076 4.526 12.838 1.00 92.88 181 ALA A N 1
ATOM 1380 C CA . ALA A 1 181 ? 0.212 5.959 12.861 1.00 92.88 181 ALA A CA 1
ATOM 1381 C C . ALA A 1 181 ? -0.640 6.687 13.908 1.00 92.88 181 ALA A C 1
ATOM 1383 O O . ALA A 1 181 ? -0.096 7.363 14.779 1.00 92.88 181 ALA A O 1
ATOM 1384 N N . THR A 1 182 ? -1.959 6.486 13.877 1.00 93.75 182 THR A N 1
ATOM 1385 C CA . THR A 1 182 ? -2.897 7.075 14.837 1.00 93.75 182 THR A CA 1
ATOM 1386 C C . THR A 1 182 ? -2.597 6.634 16.263 1.00 93.75 182 THR A C 1
ATOM 1388 O O . THR A 1 182 ? -2.535 7.472 17.160 1.00 93.75 182 THR A O 1
ATOM 1391 N N . GLN A 1 183 ? -2.339 5.343 16.497 1.00 96.38 183 GLN A N 1
ATOM 1392 C CA . GLN A 1 183 ? -2.007 4.883 17.843 1.00 96.38 183 GLN A CA 1
ATOM 1393 C C . GLN A 1 183 ? -0.693 5.494 18.350 1.00 96.38 183 GLN A C 1
ATOM 1395 O O . GLN A 1 183 ? -0.599 5.855 19.523 1.00 96.38 183 GLN A O 1
ATOM 1400 N N . ALA A 1 184 ? 0.312 5.647 17.486 1.00 95.81 184 ALA A N 1
ATOM 1401 C CA . ALA A 1 184 ? 1.571 6.280 17.858 1.00 95.81 184 ALA A CA 1
ATOM 1402 C C . ALA A 1 184 ? 1.387 7.759 18.222 1.00 95.81 184 ALA A C 1
ATOM 1404 O O . ALA A 1 184 ? 1.924 8.207 19.235 1.00 95.81 184 ALA A O 1
ATOM 1405 N N . VAL A 1 185 ? 0.585 8.499 17.449 1.00 95.25 185 VAL A N 1
ATOM 1406 C CA . VAL A 1 185 ? 0.219 9.886 17.774 1.00 95.25 185 VAL A CA 1
ATOM 1407 C C . VAL A 1 185 ? -0.497 9.943 19.124 1.00 95.25 185 VAL A C 1
ATOM 1409 O O . VAL A 1 185 ? -0.090 10.723 19.983 1.00 95.25 185 VAL A O 1
ATOM 1412 N N . ASN A 1 186 ? -1.491 9.081 19.358 1.00 94.94 186 ASN A N 1
ATOM 1413 C CA . ASN A 1 186 ? -2.224 9.027 20.626 1.00 94.94 186 ASN A CA 1
ATOM 1414 C C . ASN A 1 186 ? -1.300 8.750 21.820 1.00 94.94 186 ASN A C 1
ATOM 1416 O O . ASN A 1 186 ? -1.394 9.436 22.835 1.00 94.94 186 ASN A O 1
ATOM 1420 N N . ASN A 1 187 ? -0.379 7.790 21.693 1.00 96.75 187 ASN A N 1
ATOM 1421 C CA . ASN A 1 187 ? 0.581 7.451 22.747 1.00 96.75 187 ASN A CA 1
ATOM 1422 C C . ASN A 1 187 ? 1.505 8.635 23.079 1.00 96.75 187 ASN A C 1
ATOM 1424 O O . ASN A 1 187 ? 1.756 8.924 24.247 1.00 96.75 187 ASN A O 1
ATOM 1428 N N . VAL A 1 188 ? 2.011 9.330 22.057 1.00 96.62 188 VAL A N 1
ATOM 1429 C CA . VAL A 1 188 ? 2.952 10.446 22.230 1.00 96.62 188 VAL A CA 1
ATOM 1430 C C . VAL A 1 188 ? 2.245 11.686 22.772 1.00 96.62 188 VAL A C 1
ATOM 1432 O O . VAL A 1 188 ? 2.704 12.268 23.757 1.00 96.62 188 VAL A O 1
ATOM 1435 N N . ILE A 1 189 ? 1.121 12.086 22.175 1.00 94.88 189 ILE A N 1
ATOM 1436 C CA . ILE A 1 189 ? 0.348 13.262 22.601 1.00 94.88 189 ILE A CA 1
ATOM 1437 C C . ILE A 1 189 ? -0.287 13.039 23.974 1.00 94.88 189 ILE A C 1
ATOM 1439 O O . ILE A 1 189 ? -0.228 13.935 24.813 1.00 94.88 189 ILE A O 1
ATOM 1443 N N . GLY A 1 190 ? -0.829 11.846 24.228 1.00 92.12 190 GLY A N 1
ATOM 1444 C CA . GLY A 1 190 ? -1.410 11.480 25.519 1.00 92.12 190 GLY A CA 1
ATOM 1445 C C . GLY A 1 190 ? -0.378 11.307 26.637 1.00 92.12 190 GLY A C 1
ATOM 1446 O O . GLY A 1 190 ? -0.737 11.386 27.807 1.00 92.12 190 GLY A O 1
ATOM 1447 N N . GLY A 1 191 ? 0.899 11.090 26.301 1.00 92.94 191 GLY A N 1
ATOM 1448 C CA . GLY A 1 191 ? 1.990 10.926 27.269 1.00 92.94 191 GLY A CA 1
ATOM 1449 C C . GLY A 1 191 ? 2.025 9.564 27.974 1.00 92.94 191 GLY A C 1
ATOM 1450 O O . GLY A 1 191 ? 2.951 9.298 28.738 1.00 92.94 191 GLY A O 1
ATOM 1451 N N . GLU A 1 192 ? 1.061 8.686 27.697 1.00 93.75 192 GLU A N 1
ATOM 1452 C CA . GLU A 1 192 ? 0.970 7.331 28.236 1.00 93.75 192 GLU A CA 1
ATOM 1453 C C . GLU A 1 192 ? 0.611 6.347 27.114 1.00 93.75 192 GLU A C 1
ATOM 1455 O O . GLU A 1 192 ? -0.351 6.545 26.365 1.00 93.75 192 GLU A O 1
ATOM 1460 N N . ARG A 1 193 ? 1.399 5.271 26.978 1.00 96.19 193 ARG A N 1
ATOM 1461 C CA . ARG A 1 193 ? 1.195 4.276 25.917 1.00 96.19 193 ARG A CA 1
ATOM 1462 C C . ARG A 1 193 ? -0.105 3.515 26.160 1.00 96.19 193 ARG A C 1
ATOM 1464 O O . ARG A 1 193 ? -0.284 2.935 27.225 1.00 96.19 193 ARG A O 1
ATOM 1471 N N . TYR A 1 194 ? -0.966 3.469 25.145 1.00 96.19 194 TYR A N 1
ATOM 1472 C CA . TYR A 1 194 ? -2.227 2.725 25.144 1.00 96.19 194 TYR A CA 1
ATOM 1473 C C . TYR A 1 194 ? -3.238 3.154 26.222 1.00 96.19 194 TYR A C 1
ATOM 1475 O O . TYR A 1 194 ? -4.167 2.406 26.516 1.00 96.19 194 TYR A O 1
ATOM 1483 N N . ALA A 1 195 ? -3.113 4.368 26.775 1.00 93.19 195 ALA A N 1
ATOM 1484 C CA . ALA A 1 195 ? -4.149 4.948 27.637 1.00 93.19 195 ALA A CA 1
ATOM 1485 C C . ALA A 1 195 ? -5.455 5.205 26.866 1.00 93.19 195 ALA A C 1
ATOM 1487 O O . ALA A 1 195 ? -6.551 5.066 27.399 1.00 93.19 195 ALA A O 1
ATOM 1488 N N . THR A 1 196 ? -5.330 5.562 25.585 1.00 91.56 196 THR A N 1
ATOM 1489 C CA . THR A 1 196 ? -6.433 5.604 24.622 1.00 91.56 196 THR A CA 1
ATOM 1490 C C . THR A 1 196 ? -6.121 4.636 23.494 1.00 91.56 196 THR A C 1
ATOM 1492 O O . THR A 1 196 ? -5.039 4.694 22.905 1.00 91.56 196 THR A O 1
ATOM 1495 N N . VAL A 1 197 ? -7.063 3.746 23.198 1.00 93.69 197 VAL A N 1
ATOM 1496 C CA . VAL A 1 197 ? -6.935 2.718 22.163 1.00 93.69 197 VAL A CA 1
ATOM 1497 C C . VAL A 1 197 ? -8.116 2.836 21.215 1.00 93.69 197 VAL A C 1
ATOM 1499 O O . VAL A 1 197 ? -9.250 3.000 21.663 1.00 93.69 197 VAL A O 1
ATOM 1502 N N . THR A 1 198 ? -7.847 2.785 19.912 1.00 91.12 198 THR A N 1
ATOM 1503 C CA . THR A 1 198 ? -8.905 2.859 18.900 1.00 91.12 198 THR A CA 1
ATOM 1504 C C . THR A 1 198 ? -9.610 1.512 18.742 1.00 91.12 198 THR A C 1
ATOM 1506 O O . THR A 1 198 ? -9.054 0.456 19.067 1.00 91.12 198 THR A O 1
ATOM 1509 N N . GLN A 1 199 ? -10.838 1.534 18.220 1.00 92.81 199 GLN A N 1
ATOM 1510 C CA . GLN A 1 199 ? -11.594 0.306 17.981 1.00 92.81 199 GLN A CA 1
ATOM 1511 C C . GLN A 1 199 ? -10.883 -0.600 16.967 1.00 92.81 199 GLN A C 1
ATOM 1513 O O . GLN A 1 199 ? -10.851 -1.811 17.148 1.00 92.81 199 GLN A O 1
ATOM 1518 N N . GLU A 1 200 ? -10.215 -0.033 15.963 1.00 92.75 200 GLU A N 1
ATOM 1519 C CA . GLU A 1 200 ? -9.474 -0.791 14.953 1.00 92.75 200 GLU A CA 1
ATOM 1520 C C . GLU A 1 200 ? -8.311 -1.570 15.567 1.00 92.75 200 GLU A C 1
ATOM 1522 O O . GLU A 1 200 ? -8.080 -2.722 15.198 1.00 92.75 200 GLU A O 1
ATOM 1527 N N . LEU A 1 201 ? -7.595 -0.974 16.529 1.00 95.25 201 LEU A N 1
ATOM 1528 C CA . LEU A 1 201 ? -6.522 -1.671 17.235 1.00 95.25 201 LEU A CA 1
ATOM 1529 C C . LEU A 1 201 ? -7.080 -2.802 18.095 1.00 95.25 201 LEU A C 1
ATOM 1531 O O . LEU A 1 201 ? -6.506 -3.896 18.111 1.00 95.25 201 LEU A O 1
ATOM 1535 N N . LYS A 1 202 ? -8.218 -2.570 18.764 1.00 95.38 202 LYS A N 1
ATOM 1536 C CA . LYS A 1 202 ? -8.933 -3.631 19.480 1.00 95.38 202 LYS A CA 1
ATOM 1537 C C . LYS A 1 202 ? -9.311 -4.768 18.526 1.00 95.38 202 LYS A C 1
ATOM 1539 O O . LYS A 1 202 ? -8.986 -5.918 18.805 1.00 95.38 202 LYS A O 1
ATOM 1544 N N . ASP A 1 203 ? -9.921 -4.456 17.389 1.00 95.38 203 ASP A N 1
ATOM 1545 C CA . ASP A 1 203 ? -10.352 -5.423 16.375 1.00 95.38 203 ASP A CA 1
ATOM 1546 C C . ASP A 1 203 ? -9.174 -6.211 15.783 1.00 95.38 203 ASP A C 1
ATOM 1548 O O . ASP A 1 203 ? -9.266 -7.422 15.558 1.00 95.38 203 ASP A O 1
ATOM 1552 N N . TYR A 1 204 ? -8.032 -5.550 15.580 1.00 96.19 204 TYR A N 1
ATOM 1553 C CA . TYR A 1 204 ? -6.781 -6.191 15.183 1.00 96.19 204 TYR A CA 1
ATOM 1554 C C . TYR A 1 204 ? -6.305 -7.202 16.224 1.00 96.19 204 TYR A C 1
ATOM 1556 O O . TYR A 1 204 ? -6.048 -8.357 15.879 1.00 96.19 204 TYR A O 1
ATOM 1564 N N . LEU A 1 205 ? -6.246 -6.811 17.499 1.00 95.88 205 LEU A N 1
ATOM 1565 C CA . LEU A 1 205 ? -5.859 -7.717 18.583 1.00 95.88 205 LEU A CA 1
ATOM 1566 C C . LEU A 1 205 ? -6.873 -8.849 18.783 1.00 95.88 205 LEU A C 1
ATOM 1568 O O . LEU A 1 205 ? -6.479 -9.957 19.145 1.00 95.88 205 LEU A O 1
ATOM 1572 N N . GLN A 1 206 ? -8.149 -8.598 18.489 1.00 95.69 206 GLN A N 1
ATOM 1573 C CA . GLN A 1 206 ? -9.221 -9.589 18.499 1.00 95.69 206 GLN A CA 1
ATOM 1574 C C . GLN A 1 206 ? -9.105 -10.596 17.340 1.00 95.69 206 GLN A C 1
ATOM 1576 O O . GLN A 1 206 ? -9.812 -11.602 17.332 1.00 95.69 206 GLN A O 1
ATOM 1581 N N . GLY A 1 207 ? -8.199 -10.373 16.381 1.00 95.06 207 GLY A N 1
ATOM 1582 C CA . GLY A 1 207 ? -7.939 -11.267 15.253 1.00 95.06 207 GLY A CA 1
ATOM 1583 C C . GLY A 1 207 ? -8.821 -11.008 14.030 1.00 95.06 207 GLY A C 1
ATOM 1584 O O . GLY A 1 207 ? -8.759 -11.776 13.070 1.00 95.06 207 GLY A O 1
ATOM 1585 N N . LEU A 1 208 ? -9.609 -9.924 14.011 1.00 94.75 208 LEU A N 1
ATOM 1586 C CA . LEU A 1 208 ? -10.505 -9.584 12.893 1.00 94.75 208 LEU A CA 1
ATOM 1587 C C . LEU A 1 208 ? -9.753 -9.163 11.620 1.00 94.75 208 LEU A C 1
ATOM 1589 O O . LEU A 1 208 ? -10.319 -9.184 10.530 1.00 94.75 208 LEU A O 1
ATOM 1593 N N . TYR A 1 209 ? -8.458 -8.866 11.741 1.00 93.88 209 TYR A N 1
ATOM 1594 C CA . TYR A 1 209 ? -7.546 -8.581 10.627 1.00 93.88 209 TYR A CA 1
ATOM 1595 C C . TYR A 1 209 ? -6.680 -9.791 10.242 1.00 93.88 209 TYR A C 1
ATOM 1597 O O . TYR A 1 209 ? -5.757 -9.679 9.434 1.00 93.88 209 TYR A O 1
ATOM 1605 N N . GLY A 1 210 ? -6.980 -10.962 10.804 1.00 92.50 210 GLY A N 1
ATOM 1606 C CA . GLY A 1 210 ? -6.181 -12.168 10.650 1.00 92.50 210 GLY A CA 1
ATOM 1607 C C . GLY A 1 210 ? -5.046 -12.258 11.667 1.00 92.50 210 GLY A C 1
ATOM 1608 O O . GLY A 1 210 ? -5.012 -11.558 12.677 1.00 92.50 210 GLY A O 1
ATOM 1609 N N . ARG A 1 211 ? -4.120 -13.187 11.413 1.00 92.12 211 ARG A N 1
ATOM 1610 C CA . ARG A 1 211 ? -3.032 -13.508 12.338 1.00 92.12 211 ARG A CA 1
ATOM 1611 C C . ARG A 1 211 ? -1.765 -12.714 11.990 1.00 92.12 211 ARG A C 1
ATOM 1613 O O . ARG A 1 211 ? -1.334 -12.780 10.837 1.00 92.12 211 ARG A O 1
ATOM 1620 N N . PRO A 1 212 ? -1.122 -12.042 12.963 1.00 92.81 212 PRO A N 1
ATOM 1621 C CA . PRO A 1 212 ? 0.152 -11.374 12.727 1.00 92.81 212 PRO A CA 1
ATOM 1622 C C . PRO A 1 212 ? 1.299 -12.367 12.462 1.00 92.81 212 PRO A C 1
ATOM 1624 O O . PRO A 1 212 ? 1.227 -13.516 12.916 1.00 92.81 212 PRO A O 1
ATOM 1627 N N . PRO A 1 213 ? 2.381 -11.938 11.777 1.00 93.75 213 PRO A N 1
ATOM 1628 C CA . PRO A 1 213 ? 3.567 -12.772 11.552 1.00 93.75 213 PRO A CA 1
ATOM 1629 C C . PRO A 1 213 ? 4.176 -13.322 12.846 1.00 93.75 213 PRO A C 1
ATOM 1631 O O . PRO A 1 213 ? 4.561 -14.489 12.913 1.00 93.75 213 PRO A O 1
ATOM 1634 N N . VAL A 1 214 ? 4.224 -12.486 13.883 1.00 95.12 214 VAL A N 1
ATOM 1635 C CA . VAL A 1 214 ? 4.661 -12.836 15.238 1.00 95.12 214 VAL A CA 1
ATOM 1636 C C . VAL A 1 214 ? 3.500 -12.563 16.197 1.00 95.12 214 VAL A C 1
ATOM 1638 O O . VAL A 1 214 ? 2.742 -11.629 15.948 1.00 95.12 214 VAL A O 1
ATOM 1641 N N . PRO A 1 215 ? 3.300 -13.345 17.276 1.00 93.88 215 PRO A N 1
ATOM 1642 C CA . PRO A 1 215 ? 2.286 -13.014 18.273 1.00 93.88 215 PRO A CA 1
ATOM 1643 C C . PRO A 1 215 ? 2.436 -11.574 18.781 1.00 93.88 215 PRO A C 1
ATOM 1645 O O . PRO A 1 215 ? 3.551 -11.139 19.067 1.00 93.88 215 PRO A O 1
ATOM 1648 N N . ALA A 1 216 ? 1.315 -10.858 18.886 1.00 94.75 216 ALA A N 1
ATOM 1649 C CA . ALA A 1 216 ? 1.282 -9.545 19.522 1.00 94.75 216 ALA A CA 1
ATOM 1650 C C . ALA A 1 216 ? 1.676 -9.648 21.005 1.00 94.75 216 ALA A C 1
ATOM 1652 O O . ALA A 1 216 ? 1.541 -10.712 21.621 1.00 94.75 216 ALA A O 1
ATOM 1653 N N . ASP A 1 217 ? 2.145 -8.536 21.566 1.00 95.94 217 ASP A N 1
ATOM 1654 C CA . ASP A 1 217 ? 2.559 -8.446 22.958 1.00 95.94 217 ASP A CA 1
ATOM 1655 C C . ASP A 1 217 ? 1.428 -8.879 23.903 1.00 95.94 217 ASP A C 1
ATOM 1657 O O . ASP A 1 217 ? 0.265 -8.482 23.771 1.00 95.94 217 ASP A O 1
ATOM 1661 N N . HIS A 1 218 ? 1.782 -9.739 24.855 1.00 93.56 218 HIS A N 1
ATOM 1662 C CA . HIS A 1 218 ? 0.809 -10.369 25.737 1.00 93.56 218 HIS A CA 1
ATOM 1663 C C . HIS A 1 218 ? 0.196 -9.364 26.721 1.00 93.56 218 HIS A C 1
ATOM 1665 O O . HIS A 1 218 ? -0.996 -9.453 27.025 1.00 93.56 218 HIS A O 1
ATOM 1671 N N . GLU A 1 219 ? 0.980 -8.394 27.199 1.00 94.31 219 GLU A N 1
ATOM 1672 C CA . GLU A 1 219 ? 0.486 -7.378 28.127 1.00 94.31 219 GLU A CA 1
ATOM 1673 C C . GLU A 1 219 ? -0.417 -6.374 27.416 1.00 94.31 219 GLU A C 1
ATOM 1675 O O . GLU A 1 219 ? -1.491 -6.069 27.935 1.00 94.31 219 GLU A O 1
ATOM 1680 N N . LEU A 1 220 ? -0.062 -5.947 26.200 1.00 95.25 220 LEU A N 1
ATOM 1681 C CA . LEU A 1 220 ? -0.931 -5.128 25.357 1.00 95.25 220 LEU A CA 1
ATOM 1682 C C . LEU A 1 220 ? -2.256 -5.841 25.073 1.00 95.25 220 LEU A C 1
ATOM 1684 O O . LEU A 1 220 ? -3.330 -5.267 25.258 1.00 95.25 220 LEU A O 1
ATOM 1688 N N . ARG A 1 221 ? -2.204 -7.113 24.664 1.00 93.56 221 ARG A N 1
ATOM 1689 C CA . ARG A 1 221 ? -3.416 -7.895 24.402 1.00 93.56 221 ARG A CA 1
ATOM 1690 C C . ARG A 1 221 ? -4.303 -7.973 25.645 1.00 93.56 221 ARG A C 1
ATOM 1692 O O . ARG A 1 221 ? -5.510 -7.769 25.542 1.00 93.56 221 ARG A O 1
ATOM 1699 N N . ARG A 1 222 ? -3.718 -8.232 26.817 1.00 93.38 222 ARG A N 1
ATOM 1700 C CA . ARG A 1 222 ? -4.447 -8.284 28.091 1.00 93.38 222 ARG A CA 1
ATOM 1701 C C . ARG A 1 222 ? -5.034 -6.926 28.479 1.00 93.38 222 ARG A C 1
ATOM 1703 O O . ARG A 1 222 ? -6.152 -6.886 28.983 1.00 93.38 222 ARG A O 1
ATOM 1710 N N . LEU A 1 223 ? -4.306 -5.836 28.241 1.00 94.44 223 LEU A N 1
ATOM 1711 C CA . LEU A 1 223 ? -4.765 -4.471 28.500 1.00 94.44 223 LEU A CA 1
ATOM 1712 C C . LEU A 1 223 ? -5.998 -4.123 27.655 1.00 94.44 223 LEU A C 1
ATOM 1714 O O . LEU A 1 223 ? -6.970 -3.598 28.188 1.00 94.44 223 LEU A O 1
ATOM 1718 N N . VAL A 1 224 ? -5.967 -4.442 26.358 1.00 94.56 224 VAL A N 1
ATOM 1719 C CA . VAL A 1 224 ? -7.002 -4.024 25.397 1.00 94.56 224 VAL A CA 1
ATOM 1720 C C . VAL A 1 224 ? -8.214 -4.957 25.382 1.00 94.56 224 VAL A C 1
ATOM 1722 O O . VAL A 1 224 ? -9.350 -4.493 25.309 1.00 94.56 224 VAL A O 1
ATOM 1725 N N . LEU A 1 225 ? -7.995 -6.273 25.451 1.00 93.94 225 LEU A N 1
ATOM 1726 C CA . LEU A 1 225 ? -9.067 -7.275 25.357 1.00 93.94 225 LEU A CA 1
ATOM 1727 C C . LEU A 1 225 ? -9.579 -7.738 26.727 1.00 93.94 225 LEU A C 1
ATOM 1729 O O . LEU A 1 225 ? -10.645 -8.346 26.831 1.00 93.94 225 LEU A O 1
ATOM 1733 N N . GLY A 1 226 ? -8.831 -7.484 27.803 1.00 92.00 226 GLY A N 1
ATOM 1734 C CA . GLY A 1 226 ? -9.172 -7.960 29.138 1.00 92.00 226 GLY A CA 1
ATOM 1735 C C . GLY A 1 226 ? -9.216 -9.489 29.205 1.00 92.00 226 GLY A C 1
ATOM 1736 O O . GLY A 1 226 ? -8.182 -10.147 29.294 1.00 92.00 226 GLY A O 1
ATOM 1737 N N . ARG A 1 227 ? -10.433 -10.048 29.215 1.00 88.25 227 ARG A N 1
ATOM 1738 C CA . ARG A 1 227 ? -10.697 -11.502 29.246 1.00 88.25 227 ARG A CA 1
ATOM 1739 C C . ARG A 1 227 ? -11.205 -12.054 27.912 1.00 88.25 227 ARG A C 1
ATOM 1741 O O . ARG A 1 227 ? -11.500 -13.244 27.838 1.00 88.25 227 ARG A O 1
ATOM 1748 N N . GLU A 1 228 ? -11.378 -11.204 26.904 1.00 91.38 228 GLU A N 1
ATOM 1749 C CA . GLU A 1 228 ? -11.814 -11.628 25.576 1.00 91.38 228 GLU A CA 1
ATOM 1750 C C . GLU A 1 228 ? -10.681 -12.410 24.889 1.00 91.38 228 GLU A C 1
ATOM 1752 O O . GLU A 1 228 ? -9.519 -11.993 24.871 1.00 91.38 228 GLU A O 1
ATOM 1757 N N . GLU A 1 229 ? -11.019 -13.579 24.344 1.00 89.38 229 GLU A N 1
ATOM 1758 C CA . GLU A 1 229 ? -10.094 -14.378 23.541 1.00 89.38 229 GLU A CA 1
ATOM 1759 C C . GLU A 1 229 ? -10.222 -13.974 22.065 1.00 89.38 229 GLU A C 1
ATOM 1761 O O . GLU A 1 229 ? -11.345 -13.957 21.549 1.00 89.38 229 GLU A O 1
ATOM 1766 N N . PRO A 1 230 ? -9.112 -13.673 21.366 1.00 93.12 230 PRO A N 1
ATOM 1767 C CA . PRO A 1 230 ? -9.093 -13.440 19.934 1.00 93.12 230 PRO A CA 1
ATOM 1768 C C . PRO A 1 230 ? -9.628 -14.633 19.157 1.00 93.12 230 PRO A C 1
ATOM 1770 O O . PRO A 1 230 ? -9.445 -15.794 19.539 1.00 93.12 230 PRO A O 1
ATOM 1773 N N . ILE A 1 231 ? -10.217 -14.347 18.004 1.00 94.38 231 ILE A N 1
ATOM 1774 C CA . ILE A 1 231 ? -10.600 -15.389 17.064 1.00 94.38 231 ILE A CA 1
ATOM 1775 C C . ILE A 1 231 ? -9.352 -16.062 16.481 1.00 94.38 231 ILE A C 1
ATOM 1777 O O . ILE A 1 231 ? -8.310 -15.442 16.270 1.00 94.38 231 ILE A O 1
ATOM 1781 N N . THR A 1 232 ? -9.465 -17.358 16.205 1.00 92.06 232 THR A N 1
ATOM 1782 C CA . THR A 1 232 ? -8.384 -18.174 15.620 1.00 92.06 232 THR A CA 1
ATOM 1783 C C . THR A 1 232 ? -8.717 -18.683 14.219 1.00 92.06 232 THR A C 1
ATOM 1785 O O . THR A 1 232 ? -7.884 -19.318 13.573 1.00 92.06 232 THR A O 1
ATOM 1788 N N . ILE A 1 233 ? -9.933 -18.395 13.752 1.00 94.31 233 ILE A N 1
ATOM 1789 C CA . ILE A 1 233 ? -10.444 -18.733 12.423 1.00 94.31 233 ILE A CA 1
ATOM 1790 C C . ILE A 1 233 ? -10.344 -17.530 11.484 1.00 94.31 233 ILE A C 1
ATOM 1792 O O . ILE A 1 233 ? -10.016 -16.420 11.904 1.00 94.31 233 ILE A O 1
ATOM 1796 N N . ARG A 1 234 ? -10.641 -17.735 10.198 1.00 94.88 234 ARG A N 1
ATOM 1797 C CA . ARG A 1 234 ? -10.717 -16.630 9.244 1.00 94.88 234 ARG A CA 1
ATOM 1798 C C . ARG A 1 234 ? -11.914 -15.737 9.616 1.00 94.88 234 ARG A C 1
ATOM 1800 O O . ARG A 1 234 ? -13.021 -16.263 9.697 1.00 94.88 234 ARG A O 1
ATOM 1807 N N . PRO A 1 235 ? -11.743 -14.410 9.770 1.00 93.75 235 PRO A N 1
ATOM 1808 C CA . PRO A 1 235 ? -12.836 -13.503 10.142 1.00 93.75 235 PRO A CA 1
ATOM 1809 C C . PRO A 1 235 ? -14.067 -13.625 9.234 1.00 93.75 235 PRO A C 1
ATOM 1811 O O . PRO A 1 235 ? -15.197 -13.587 9.706 1.00 93.75 235 PRO A O 1
ATOM 1814 N N . ALA A 1 236 ? -13.849 -13.848 7.933 1.00 92.19 236 ALA A N 1
ATOM 1815 C CA . ALA A 1 236 ? -14.918 -14.023 6.952 1.00 92.19 236 ALA A CA 1
ATOM 1816 C C . ALA A 1 236 ? -15.802 -15.261 7.198 1.00 92.19 236 ALA A C 1
ATOM 1818 O O . ALA A 1 236 ? -16.929 -15.288 6.720 1.00 92.19 236 ALA A O 1
ATOM 1819 N N . ASP A 1 237 ? -15.327 -16.262 7.945 1.00 94.19 237 ASP A N 1
ATOM 1820 C CA . ASP A 1 237 ? -16.116 -17.458 8.273 1.00 94.19 237 ASP A CA 1
ATOM 1821 C C . ASP A 1 237 ? -17.165 -17.177 9.367 1.00 94.19 237 ASP A C 1
ATOM 1823 O O . ASP A 1 237 ? -18.024 -18.015 9.623 1.00 94.19 237 ASP A O 1
ATOM 1827 N N . LEU A 1 238 ? -17.111 -15.998 10.001 1.00 91.94 238 LEU A N 1
ATOM 1828 C CA . LEU A 1 238 ? -18.134 -15.504 10.928 1.00 91.94 238 LEU A CA 1
ATOM 1829 C C . LEU A 1 238 ? -19.279 -14.769 10.214 1.00 91.94 238 LEU A C 1
ATOM 1831 O O . LEU A 1 238 ? -20.257 -14.394 10.859 1.00 91.94 238 LEU A O 1
ATOM 1835 N N . LEU A 1 239 ? -19.143 -14.504 8.911 1.00 91.38 239 LEU A N 1
ATOM 1836 C CA . LEU A 1 239 ? -20.124 -13.751 8.139 1.00 91.38 239 LEU A CA 1
ATOM 1837 C C . LEU A 1 239 ? -21.138 -14.691 7.487 1.00 91.38 239 LEU A C 1
ATOM 1839 O O . LEU A 1 239 ? -20.780 -15.655 6.813 1.00 91.38 239 LEU A O 1
ATOM 1843 N N . GLU A 1 240 ? -22.416 -14.353 7.626 1.00 94.38 240 GLU A N 1
ATOM 1844 C CA . GLU A 1 240 ? -23.496 -15.017 6.895 1.00 94.38 240 GLU A CA 1
ATOM 1845 C C . GLU A 1 240 ? -23.515 -14.587 5.415 1.00 94.38 240 GLU A C 1
ATOM 1847 O O . GLU A 1 240 ? -23.149 -13.450 5.105 1.00 94.38 240 GLU A O 1
ATOM 1852 N N . PRO A 1 241 ? -23.989 -15.427 4.474 1.00 95.25 241 PRO A N 1
ATOM 1853 C CA . PRO A 1 241 ? -24.130 -15.044 3.068 1.00 95.25 241 PRO A CA 1
ATOM 1854 C C . PRO A 1 241 ? -25.040 -13.817 2.864 1.00 95.25 241 PRO A C 1
ATOM 1856 O O . PRO A 1 241 ? -26.230 -13.850 3.173 1.00 95.25 241 PRO A O 1
ATOM 1859 N N . GLN A 1 242 ? -24.504 -12.734 2.284 1.00 94.44 242 GLN A N 1
ATOM 1860 C CA . GLN A 1 242 ? -25.209 -11.438 2.200 1.00 94.44 242 GLN A CA 1
ATOM 1861 C C . GLN A 1 242 ? -25.809 -11.110 0.822 1.00 94.44 242 GLN A C 1
ATOM 1863 O O . GLN A 1 242 ? -26.621 -10.191 0.713 1.00 94.44 242 GLN A O 1
ATOM 1868 N N . VAL A 1 243 ? -25.444 -11.850 -0.233 1.00 96.44 243 VAL A N 1
ATOM 1869 C CA . VAL A 1 243 ? -25.761 -11.493 -1.633 1.00 96.44 243 VAL A CA 1
ATOM 1870 C C . VAL A 1 243 ? -27.266 -11.374 -1.883 1.00 96.44 243 VAL A C 1
ATOM 1872 O O . VAL A 1 243 ? -27.723 -10.379 -2.442 1.00 96.44 243 VAL A O 1
ATOM 1875 N N . GLU A 1 244 ? -28.059 -12.349 -1.436 1.00 96.94 244 GLU A N 1
ATOM 1876 C CA . GLU A 1 244 ? -29.509 -12.328 -1.671 1.00 96.94 244 GLU A CA 1
ATOM 1877 C C . GLU A 1 244 ? -30.202 -11.213 -0.874 1.00 96.94 244 GLU A C 1
ATOM 1879 O O . GLU A 1 244 ? -31.096 -10.531 -1.378 1.00 96.94 244 GLU A O 1
ATOM 1884 N N . GLY A 1 245 ? -29.733 -10.955 0.350 1.00 96.25 245 GLY A N 1
ATOM 1885 C CA . GLY A 1 245 ? -30.197 -9.825 1.153 1.00 96.25 245 GLY A CA 1
ATOM 1886 C C . GLY A 1 245 ? -29.912 -8.487 0.467 1.00 96.25 245 GLY A C 1
ATOM 1887 O O . GLY A 1 245 ? -30.799 -7.635 0.380 1.00 96.25 245 GLY A O 1
ATOM 1888 N N . ALA A 1 246 ? -28.711 -8.321 -0.088 1.00 96.31 246 ALA A N 1
ATOM 1889 C CA . ALA A 1 246 ? -28.333 -7.126 -0.833 1.00 96.31 246 ALA A CA 1
ATOM 1890 C C . ALA A 1 246 ? -29.159 -6.946 -2.116 1.00 96.31 246 ALA A C 1
ATOM 1892 O O . ALA A 1 246 ? -29.626 -5.838 -2.372 1.00 96.31 246 ALA A O 1
ATOM 1893 N N . ARG A 1 247 ? -29.460 -8.018 -2.868 1.00 97.88 247 ARG A N 1
ATOM 1894 C CA . ARG A 1 247 ? -30.380 -7.946 -4.025 1.00 97.88 247 ARG A CA 1
ATOM 1895 C C . ARG A 1 247 ? -31.737 -7.366 -3.646 1.00 97.88 247 ARG A C 1
ATOM 1897 O O . ARG A 1 247 ? -32.281 -6.529 -4.366 1.00 97.88 247 ARG A O 1
ATOM 1904 N N . GLN A 1 248 ? -32.292 -7.784 -2.511 1.00 97.12 248 GLN A N 1
ATOM 1905 C CA . GLN A 1 248 ? -33.570 -7.257 -2.033 1.00 97.12 248 GLN A CA 1
ATOM 1906 C C . GLN A 1 248 ? -33.468 -5.791 -1.603 1.00 97.12 248 GLN A C 1
ATOM 1908 O O . GLN A 1 248 ? -34.402 -5.026 -1.839 1.00 97.12 248 GLN A O 1
ATOM 1913 N N . GLN A 1 249 ? -32.355 -5.386 -0.988 1.00 95.50 249 GLN A N 1
ATOM 1914 C CA . GLN A 1 249 ? -32.115 -3.992 -0.604 1.00 95.50 249 GLN A CA 1
ATOM 1915 C C . GLN A 1 249 ? -32.001 -3.084 -1.831 1.00 95.50 249 GLN A C 1
ATOM 1917 O O . GLN A 1 249 ? -32.691 -2.071 -1.893 1.00 95.50 249 GLN A O 1
ATOM 1922 N N . VAL A 1 250 ? -31.229 -3.486 -2.841 1.00 96.50 250 VAL A N 1
ATOM 1923 C CA . VAL A 1 250 ? -31.078 -2.743 -4.101 1.00 96.50 250 VAL A CA 1
ATOM 1924 C C . VAL A 1 250 ? -32.427 -2.576 -4.812 1.00 96.50 250 VAL A C 1
ATOM 1926 O O . VAL A 1 250 ? -32.790 -1.456 -5.171 1.00 96.50 250 VAL A O 1
ATOM 1929 N N . LYS A 1 251 ? -33.238 -3.645 -4.904 1.00 96.44 251 LYS A N 1
ATOM 1930 C CA . LYS A 1 251 ? -34.615 -3.555 -5.431 1.00 96.44 251 LYS A CA 1
ATOM 1931 C C . LYS A 1 251 ? -35.473 -2.556 -4.648 1.00 96.44 251 LYS A C 1
ATOM 1933 O O . LYS A 1 251 ? -36.209 -1.779 -5.248 1.00 96.44 251 LYS A O 1
ATOM 1938 N N . LYS A 1 252 ? -35.398 -2.570 -3.311 1.00 95.88 252 LYS A N 1
ATOM 1939 C CA . LYS A 1 252 ? -36.154 -1.643 -2.444 1.00 95.88 252 LYS A CA 1
ATOM 1940 C C . LYS A 1 252 ? -35.730 -0.187 -2.631 1.00 95.88 252 LYS A C 1
ATOM 1942 O O . LYS A 1 252 ? -36.565 0.698 -2.481 1.00 95.88 252 LYS A O 1
ATOM 1947 N N . LEU A 1 253 ? -34.466 0.051 -2.969 1.00 93.25 253 LEU A N 1
ATOM 1948 C CA . LEU A 1 253 ? -33.939 1.374 -3.302 1.00 93.25 253 LEU A CA 1
ATOM 1949 C C . LEU A 1 253 ? -34.350 1.849 -4.709 1.00 93.25 253 LEU A C 1
ATOM 1951 O O . LEU A 1 253 ? -34.083 2.994 -5.058 1.00 93.25 253 LEU A O 1
ATOM 1955 N N . GLY A 1 254 ? -35.028 1.005 -5.495 1.00 95.12 254 GLY A N 1
ATOM 1956 C CA . GLY A 1 254 ? -35.517 1.344 -6.831 1.00 95.12 254 GLY A CA 1
ATOM 1957 C C . GLY A 1 254 ? -34.484 1.164 -7.944 1.00 95.12 254 GLY A C 1
ATOM 1958 O O . GLY A 1 254 ? -34.701 1.664 -9.044 1.00 95.12 254 GLY A O 1
ATOM 1959 N N . PHE A 1 255 ? -33.382 0.459 -7.677 1.00 94.81 255 PHE A N 1
ATOM 1960 C CA . PHE A 1 255 ? -32.354 0.158 -8.674 1.00 94.81 255 PHE A CA 1
ATOM 1961 C C . PHE A 1 255 ? -32.481 -1.277 -9.200 1.00 94.81 255 PHE A C 1
ATOM 1963 O O . PHE A 1 255 ? -33.022 -2.162 -8.528 1.00 94.81 255 PHE A O 1
ATOM 1970 N N . ASP A 1 256 ? -31.954 -1.510 -10.403 1.00 95.44 256 ASP A N 1
ATOM 1971 C CA . ASP A 1 256 ? -31.835 -2.851 -10.972 1.00 95.44 256 ASP A CA 1
ATOM 1972 C C . ASP A 1 256 ? -30.804 -3.677 -10.175 1.00 95.44 256 ASP A C 1
ATOM 1974 O O . ASP A 1 256 ? -29.662 -3.248 -10.022 1.00 95.44 256 ASP A O 1
ATOM 1978 N N . PRO A 1 257 ? -31.160 -4.853 -9.634 1.00 95.75 257 PRO A N 1
ATOM 1979 C CA . PRO A 1 257 ? -30.282 -5.674 -8.798 1.00 95.75 257 PRO A CA 1
ATOM 1980 C C . PRO A 1 257 ? -29.329 -6.548 -9.627 1.00 95.75 257 PRO A C 1
ATOM 1982 O O . PRO A 1 257 ? -29.225 -7.759 -9.385 1.00 95.75 257 PRO A O 1
ATOM 1985 N N . SER A 1 258 ? -28.649 -5.936 -10.597 1.00 96.56 258 SER A N 1
ATOM 1986 C CA . SER A 1 258 ? -27.549 -6.560 -11.331 1.00 96.56 258 SER A CA 1
ATOM 1987 C C . SER A 1 258 ? -26.405 -6.939 -10.383 1.00 96.56 258 SER A C 1
ATOM 1989 O O . SER A 1 258 ? -26.305 -6.411 -9.271 1.00 96.56 258 SER A O 1
ATOM 1991 N N . ASP A 1 259 ? -25.531 -7.850 -10.808 1.00 96.75 259 ASP A N 1
ATOM 1992 C CA . ASP A 1 259 ? -24.396 -8.288 -9.986 1.00 96.75 259 ASP A CA 1
ATOM 1993 C C . ASP A 1 259 ? -23.467 -7.120 -9.627 1.00 96.75 259 ASP A C 1
ATOM 1995 O O . ASP A 1 259 ? -23.056 -7.011 -8.472 1.00 96.75 259 ASP A O 1
ATOM 1999 N N . ASP A 1 260 ? -23.244 -6.188 -10.556 1.00 95.81 260 ASP A N 1
ATOM 2000 C CA . ASP A 1 260 ? -22.435 -4.988 -10.323 1.00 95.81 260 ASP A CA 1
ATOM 2001 C C . ASP A 1 260 ? -23.086 -4.063 -9.292 1.00 95.81 260 ASP A C 1
ATOM 2003 O O . ASP A 1 260 ? -22.443 -3.613 -8.344 1.00 95.81 260 ASP A O 1
ATOM 2007 N N . THR A 1 261 ? -24.388 -3.803 -9.427 1.00 95.69 261 THR A N 1
ATOM 2008 C CA . THR A 1 261 ? -25.126 -2.935 -8.500 1.00 95.69 261 THR A CA 1
ATOM 2009 C C . THR A 1 261 ? -25.153 -3.531 -7.091 1.00 95.69 261 THR A C 1
ATOM 2011 O O . THR A 1 261 ? -24.963 -2.824 -6.101 1.00 95.69 261 THR A O 1
ATOM 2014 N N . VAL A 1 262 ? -25.339 -4.847 -6.991 1.00 97.50 262 VAL A N 1
ATOM 2015 C CA . VAL A 1 262 ? -25.314 -5.584 -5.723 1.00 97.50 262 VAL A CA 1
ATOM 2016 C C . VAL A 1 262 ? -23.925 -5.556 -5.101 1.00 97.50 262 VAL A C 1
ATOM 2018 O O . VAL A 1 262 ? -23.814 -5.320 -3.900 1.00 97.50 262 VAL A O 1
ATOM 2021 N N . LEU A 1 263 ? -22.872 -5.754 -5.896 1.00 97.00 263 LEU A N 1
ATOM 2022 C CA . LEU A 1 263 ? -21.493 -5.705 -5.420 1.00 97.00 263 LEU A CA 1
ATOM 2023 C C . LEU A 1 263 ? -21.126 -4.309 -4.905 1.00 97.00 263 LEU A C 1
ATOM 2025 O O . LEU A 1 263 ? -20.601 -4.189 -3.801 1.00 97.00 263 LEU A O 1
ATOM 2029 N N . ILE A 1 264 ? -21.463 -3.253 -5.649 1.00 96.12 264 ILE A N 1
ATOM 2030 C CA . ILE A 1 264 ? -21.234 -1.865 -5.224 1.00 96.12 264 ILE A CA 1
ATOM 2031 C C . ILE A 1 264 ? -21.981 -1.574 -3.917 1.00 96.12 264 ILE A C 1
ATOM 2033 O O . ILE A 1 264 ? -21.409 -0.972 -3.010 1.00 96.12 264 ILE A O 1
ATOM 2037 N N . HIS A 1 265 ? -23.230 -2.035 -3.786 1.00 96.31 265 HIS A N 1
ATOM 2038 C CA . HIS A 1 265 ? -24.010 -1.889 -2.553 1.00 96.31 265 HIS A CA 1
ATOM 2039 C C . HIS A 1 265 ? -23.417 -2.667 -1.374 1.00 96.31 265 HIS A C 1
ATOM 2041 O O . HIS A 1 265 ? -23.391 -2.154 -0.262 1.00 96.31 265 HIS A O 1
ATOM 2047 N N . LEU A 1 266 ? -22.909 -3.881 -1.598 1.00 95.62 266 LEU A N 1
ATOM 2048 C CA . LEU A 1 266 ? -22.240 -4.670 -0.558 1.00 95.62 266 LEU A CA 1
ATOM 2049 C C . LEU A 1 266 ? -20.931 -4.020 -0.093 1.00 95.62 266 LEU A C 1
ATOM 2051 O O . LEU A 1 266 ? -20.647 -4.019 1.100 1.00 95.62 266 LEU A O 1
ATOM 2055 N N . MET A 1 267 ? -20.139 -3.470 -1.018 1.00 95.00 267 MET A N 1
ATOM 2056 C CA . MET A 1 267 ? -18.851 -2.849 -0.695 1.00 95.00 267 MET A CA 1
ATOM 2057 C C . MET A 1 267 ? -19.000 -1.447 -0.093 1.00 95.00 267 MET A C 1
ATOM 2059 O O . MET A 1 267 ? -18.223 -1.073 0.782 1.00 95.00 267 MET A O 1
ATOM 2063 N N . PHE A 1 268 ? -19.981 -0.668 -0.558 1.00 95.31 268 PHE A N 1
ATOM 2064 C CA . PHE A 1 268 ? -20.156 0.739 -0.195 1.00 95.31 268 PHE A CA 1
ATOM 2065 C C . PHE A 1 268 ? -21.637 1.094 0.026 1.00 95.31 268 PHE A C 1
ATOM 2067 O O . PHE A 1 268 ? -22.171 1.951 -0.682 1.00 95.31 268 PHE A O 1
ATOM 2074 N N . PRO A 1 269 ? -22.327 0.493 1.011 1.00 92.25 269 PRO A N 1
ATOM 2075 C CA . PRO A 1 269 ? -23.786 0.591 1.151 1.00 92.25 269 PRO A CA 1
ATOM 2076 C C . PRO A 1 269 ? -24.313 2.026 1.292 1.00 92.25 269 PRO A C 1
ATOM 2078 O O . PRO A 1 269 ? -25.431 2.319 0.871 1.00 92.25 269 PRO A O 1
ATOM 2081 N N . HIS A 1 270 ? -23.511 2.936 1.850 1.00 90.94 270 HIS A N 1
ATOM 2082 C CA . HIS A 1 270 ? -23.883 4.343 2.028 1.00 90.94 270 HIS A CA 1
ATOM 2083 C C . HIS A 1 270 ? -23.629 5.202 0.779 1.00 90.94 270 HIS A C 1
ATOM 2085 O O . HIS A 1 270 ? -24.382 6.139 0.516 1.00 90.94 270 HIS A O 1
ATOM 2091 N N . LEU A 1 271 ? -22.605 4.874 -0.016 1.00 91.31 271 LEU A N 1
ATOM 2092 C CA . LEU A 1 271 ? -22.237 5.623 -1.226 1.00 91.31 271 LEU A CA 1
ATOM 2093 C C . LEU A 1 271 ? -22.965 5.104 -2.470 1.00 91.31 271 LEU A C 1
ATOM 2095 O O . LEU A 1 271 ? -23.245 5.866 -3.397 1.00 91.31 271 LEU A O 1
ATOM 2099 N N . ALA A 1 272 ? -23.309 3.817 -2.473 1.00 92.38 272 ALA A N 1
ATOM 2100 C CA . ALA A 1 272 ? -23.956 3.120 -3.572 1.00 92.38 272 ALA A CA 1
ATOM 2101 C C . ALA A 1 272 ? -25.211 3.842 -4.100 1.00 92.38 272 ALA A C 1
ATOM 2103 O O . ALA A 1 272 ? -25.266 4.093 -5.305 1.00 92.38 272 ALA A O 1
ATOM 2104 N N . PRO A 1 273 ? -26.175 4.291 -3.265 1.00 90.62 273 PRO A N 1
ATOM 2105 C CA . PRO A 1 273 ? -27.377 4.951 -3.775 1.00 90.62 273 PRO A CA 1
ATOM 2106 C C . PRO A 1 273 ? -27.098 6.298 -4.449 1.00 90.62 273 PRO A C 1
ATOM 2108 O O . PRO A 1 273 ? -27.839 6.712 -5.339 1.00 90.62 273 PRO A O 1
ATOM 2111 N N . ALA A 1 274 ? -26.080 7.034 -3.997 1.00 90.88 274 ALA A N 1
ATOM 2112 C CA . ALA A 1 274 ? -25.677 8.285 -4.634 1.00 90.88 274 ALA A CA 1
ATOM 2113 C C . ALA A 1 274 ? -24.970 8.005 -5.965 1.00 90.88 274 ALA A C 1
ATOM 2115 O O . ALA A 1 274 ? -25.342 8.583 -6.981 1.00 90.88 274 ALA A O 1
ATOM 2116 N N . TYR A 1 275 ? -24.034 7.053 -5.974 1.00 91.81 275 TYR A N 1
ATOM 2117 C CA . TYR A 1 275 ? -23.312 6.635 -7.173 1.00 91.81 275 TYR A CA 1
ATOM 2118 C C . TYR A 1 275 ? -24.253 6.127 -8.278 1.00 91.81 275 TYR A C 1
ATOM 2120 O O . TYR A 1 275 ? -24.159 6.558 -9.423 1.00 91.81 275 TYR A O 1
ATOM 2128 N N . MET A 1 276 ? -25.220 5.273 -7.928 1.00 91.38 276 MET A N 1
ATOM 2129 C CA . MET A 1 276 ? -26.178 4.685 -8.875 1.00 91.38 276 MET A CA 1
ATOM 2130 C C . MET A 1 276 ? -27.154 5.702 -9.472 1.00 91.38 276 MET A C 1
ATOM 2132 O O . MET A 1 276 ? -27.656 5.493 -10.573 1.00 91.38 276 MET A O 1
ATOM 2136 N N . ARG A 1 277 ? -27.427 6.811 -8.771 1.00 90.31 277 ARG A N 1
ATOM 2137 C CA . ARG A 1 277 ? -28.231 7.918 -9.318 1.00 90.31 277 ARG A CA 1
ATOM 2138 C C . ARG A 1 277 ? -27.472 8.737 -10.362 1.00 90.31 277 ARG A C 1
ATOM 2140 O O . ARG A 1 277 ? -28.107 9.493 -11.092 1.00 90.31 277 ARG A O 1
ATOM 2147 N N . GLY A 1 278 ? -26.153 8.566 -10.449 1.00 85.19 278 GLY A N 1
ATOM 2148 C CA . GLY A 1 278 ? -25.287 9.378 -11.287 1.00 85.19 278 GLY A CA 1
ATOM 2149 C C . GLY A 1 278 ? -25.104 10.800 -10.739 1.00 85.19 278 GLY A C 1
ATOM 2150 O O . GLY A 1 278 ? -25.689 11.166 -9.714 1.00 85.19 278 GLY A O 1
ATOM 2151 N N . PRO A 1 279 ? -24.268 11.614 -11.404 1.00 79.81 279 PRO A N 1
ATOM 2152 C CA . PRO A 1 279 ? -24.079 13.009 -11.029 1.00 79.81 279 PRO A CA 1
ATOM 2153 C C . PRO A 1 279 ? -25.417 13.756 -11.098 1.00 79.81 279 PRO A C 1
ATOM 2155 O O . PRO A 1 279 ? -26.098 13.741 -12.125 1.00 79.81 279 PRO A O 1
ATOM 2158 N N . GLN A 1 280 ? -25.801 14.419 -10.004 1.00 62.00 280 GLN A N 1
ATOM 2159 C CA . GLN A 1 280 ? -26.875 15.406 -10.073 1.00 62.00 280 GLN A CA 1
ATOM 2160 C C . GLN A 1 280 ? -26.375 16.609 -10.881 1.00 62.00 280 GLN A C 1
ATOM 2162 O O . GLN A 1 280 ? -25.202 16.961 -10.745 1.00 62.00 280 GLN A O 1
ATOM 2167 N N . PRO A 1 281 ? -27.218 17.232 -11.725 1.00 53.72 281 PRO A N 1
ATOM 2168 C CA . PRO A 1 281 ? -26.824 18.442 -12.430 1.00 53.72 281 PRO A CA 1
ATOM 2169 C C . PRO A 1 281 ? -26.353 19.469 -11.402 1.00 53.72 281 PRO A C 1
ATOM 2171 O O . PRO A 1 281 ? -27.092 19.791 -10.471 1.00 53.72 281 PRO A O 1
ATOM 2174 N N . GLU A 1 282 ? -25.120 19.946 -11.561 1.00 47.19 282 GLU A N 1
ATOM 2175 C CA . GLU A 1 282 ? -24.593 21.039 -10.754 1.00 47.19 282 GLU A CA 1
ATOM 2176 C C . GLU A 1 282 ? -25.595 22.197 -10.816 1.00 47.19 282 GLU A C 1
ATOM 2178 O O . GLU A 1 282 ? -25.954 22.669 -11.902 1.00 47.19 282 GLU A O 1
ATOM 2183 N N . GLN A 1 283 ? -26.076 22.662 -9.658 1.00 40.22 283 GLN A N 1
ATOM 2184 C CA . GLN A 1 283 ? -26.591 24.022 -9.597 1.00 40.22 283 GLN A CA 1
ATOM 2185 C C . GLN A 1 283 ? -25.424 24.906 -10.023 1.00 40.22 283 GLN A C 1
ATOM 2187 O O . GLN A 1 283 ? -24.392 24.934 -9.357 1.00 40.22 283 GLN A O 1
ATOM 2192 N N . LYS A 1 284 ? -25.566 25.557 -11.182 1.00 36.78 284 LYS A N 1
ATOM 2193 C CA . LYS A 1 284 ? -24.653 26.603 -11.634 1.00 36.78 284 LYS A CA 1
ATOM 2194 C C . LYS A 1 284 ? -24.744 27.774 -10.655 1.00 36.78 284 LYS A C 1
ATOM 2196 O O . LYS A 1 284 ? -25.394 28.775 -10.949 1.00 36.78 284 LYS A O 1
ATOM 2201 N N . ASP A 1 285 ? -24.105 27.647 -9.502 1.00 38.81 285 ASP A N 1
ATOM 2202 C CA . ASP A 1 285 ? -23.645 28.806 -8.760 1.00 38.81 285 ASP A CA 1
ATOM 2203 C C . ASP A 1 285 ? -22.622 29.498 -9.662 1.00 38.81 285 ASP A C 1
ATOM 2205 O O . ASP A 1 285 ? -21.735 28.851 -10.220 1.00 38.81 285 ASP A O 1
ATOM 2209 N N . GLY A 1 286 ? -22.872 30.783 -9.920 1.00 39.16 286 GLY A N 1
ATOM 2210 C CA . GLY A 1 286 ? -22.377 31.536 -11.071 1.00 39.16 286 GLY A CA 1
ATOM 2211 C C . GLY A 1 286 ? -20.938 31.232 -11.485 1.00 39.16 286 GLY A C 1
ATOM 2212 O O . GLY A 1 286 ? -20.038 31.133 -10.654 1.00 39.16 286 GLY A O 1
ATOM 2213 N N . GLU A 1 287 ? -20.748 31.119 -12.801 1.00 31.00 287 GLU A N 1
ATOM 2214 C CA . GLU A 1 287 ? -19.459 30.977 -13.476 1.00 31.00 287 GLU A CA 1
ATOM 2215 C C . GLU A 1 287 ? -18.360 31.785 -12.767 1.00 31.00 287 GLU A C 1
ATOM 2217 O O . GLU A 1 287 ? -18.292 33.011 -12.873 1.00 31.00 287 GLU A O 1
ATOM 2222 N N . LYS A 1 288 ? -17.456 31.090 -12.067 1.00 31.64 288 LYS A N 1
ATOM 2223 C CA . LYS A 1 288 ? -16.127 31.638 -11.796 1.00 31.64 288 LYS A CA 1
ATOM 2224 C C . LYS A 1 288 ? -15.500 31.927 -13.161 1.00 31.64 288 LYS A C 1
ATOM 2226 O O . LYS A 1 288 ? -15.373 30.988 -13.952 1.00 31.64 288 LYS A O 1
ATOM 2231 N N . PRO A 1 289 ? -15.087 33.170 -13.463 1.00 33.31 289 PRO A N 1
ATOM 2232 C CA . PRO A 1 289 ? -14.370 33.434 -14.695 1.00 33.31 289 PRO A CA 1
ATOM 2233 C C . PRO A 1 289 ? -13.109 32.577 -14.691 1.00 33.31 289 PRO A C 1
ATOM 2235 O O . PRO A 1 289 ? -12.297 32.666 -13.765 1.00 33.31 289 PRO A O 1
ATOM 2238 N N . ALA A 1 290 ? -12.961 31.731 -15.710 1.00 33.00 290 ALA A N 1
ATOM 2239 C CA . ALA A 1 290 ? -11.707 31.055 -15.980 1.00 33.00 290 ALA A CA 1
ATOM 2240 C C . ALA A 1 290 ? -10.610 32.125 -16.016 1.00 33.00 290 ALA A C 1
ATOM 2242 O O . ALA A 1 290 ? -10.686 33.070 -16.807 1.00 33.00 290 ALA A O 1
ATOM 2243 N N . ALA A 1 291 ? -9.623 32.011 -15.126 1.00 32.91 291 ALA A N 1
ATOM 2244 C CA . ALA A 1 291 ? -8.445 32.857 -15.178 1.00 32.91 291 ALA A CA 1
ATOM 2245 C C . ALA A 1 291 ? -7.830 32.670 -16.568 1.00 32.91 291 ALA A C 1
ATOM 2247 O O . ALA A 1 291 ? -7.390 31.575 -16.920 1.00 32.91 291 ALA A O 1
ATOM 2248 N N . ALA A 1 292 ? -7.893 33.721 -17.384 1.00 30.33 292 ALA A N 1
ATOM 2249 C CA . ALA A 1 292 ? -7.350 33.705 -18.725 1.00 30.33 292 ALA A CA 1
ATOM 2250 C C . ALA A 1 292 ? -5.873 33.313 -18.637 1.00 30.33 292 ALA A C 1
ATOM 2252 O O . ALA A 1 292 ? -5.066 34.036 -18.054 1.00 30.33 292 ALA A O 1
ATOM 2253 N N . ALA A 1 293 ? -5.538 32.156 -19.208 1.00 32.94 293 ALA A N 1
ATOM 2254 C CA . ALA A 1 293 ? -4.164 31.756 -19.431 1.00 32.94 293 ALA A CA 1
ATOM 2255 C C . ALA A 1 293 ? -3.468 32.879 -20.213 1.00 32.94 293 ALA A C 1
ATOM 2257 O O . ALA A 1 293 ? -3.824 33.179 -21.357 1.00 32.94 293 ALA A O 1
ATOM 2258 N N . SER A 1 294 ? -2.502 33.537 -19.577 1.00 30.09 294 SER A N 1
ATOM 2259 C CA . SER A 1 294 ? -1.624 34.484 -20.245 1.00 30.09 294 SER A CA 1
ATOM 2260 C C . SER A 1 294 ? -0.825 33.725 -21.303 1.00 30.09 294 SER A C 1
ATOM 2262 O O . SER A 1 294 ? -0.078 32.795 -21.004 1.00 30.09 294 SER A O 1
ATOM 2264 N N . LYS A 1 295 ? -1.014 34.102 -22.572 1.00 28.16 295 LYS A N 1
ATOM 2265 C CA . LYS A 1 295 ? -0.197 33.605 -23.683 1.00 28.16 295 LYS A CA 1
ATOM 2266 C C . LYS A 1 295 ? 1.286 33.899 -23.400 1.00 28.16 295 LYS A C 1
ATOM 2268 O O . LYS A 1 295 ? 1.587 35.027 -22.999 1.00 28.16 295 LYS A O 1
ATOM 2273 N N . PRO A 1 296 ? 2.217 32.963 -23.653 1.00 30.42 296 PRO A N 1
ATOM 2274 C CA . PRO A 1 296 ? 3.639 33.278 -23.636 1.00 30.42 296 PRO A CA 1
ATOM 2275 C C . PRO A 1 296 ? 3.941 34.255 -24.777 1.00 30.42 296 PRO A C 1
ATOM 2277 O O . PRO A 1 296 ? 3.570 34.004 -25.924 1.00 30.42 296 PRO A O 1
ATOM 2280 N N . ALA A 1 297 ? 4.580 35.379 -24.462 1.00 31.30 297 ALA A N 1
ATOM 2281 C CA . ALA A 1 297 ? 5.099 36.297 -25.466 1.00 31.30 297 ALA A CA 1
ATOM 2282 C C . ALA A 1 297 ? 6.318 35.668 -26.163 1.00 31.30 297 ALA A C 1
ATOM 2284 O O . ALA A 1 297 ? 7.211 35.140 -25.499 1.00 31.30 297 ALA A O 1
ATOM 2285 N N . GLU A 1 298 ? 6.346 35.727 -27.495 1.00 29.75 298 GLU A N 1
ATOM 2286 C CA . GLU A 1 298 ? 7.482 35.319 -28.325 1.00 29.75 298 GLU A CA 1
ATOM 2287 C C . GLU A 1 298 ? 8.743 36.120 -27.963 1.00 29.75 298 GLU A C 1
ATOM 2289 O O . GLU A 1 298 ? 8.731 37.352 -27.904 1.00 29.75 298 GLU A O 1
ATOM 2294 N N . ALA A 1 299 ? 9.850 35.413 -27.734 1.00 31.03 299 ALA A N 1
ATOM 2295 C CA . ALA A 1 299 ? 11.154 36.012 -27.486 1.00 31.03 299 ALA A CA 1
ATOM 2296 C C . ALA A 1 299 ? 11.817 36.439 -28.808 1.00 31.03 299 ALA A C 1
ATOM 2298 O O . ALA A 1 299 ? 11.970 35.636 -29.725 1.00 31.03 299 ALA A O 1
ATOM 2299 N N . SER A 1 300 ? 12.259 37.698 -28.880 1.00 31.64 300 SER A N 1
ATOM 2300 C CA . SER A 1 300 ? 13.209 38.182 -29.895 1.00 31.64 300 SER A CA 1
ATOM 2301 C C . SER A 1 300 ? 14.655 38.132 -29.355 1.00 31.64 300 SER A C 1
ATOM 2303 O O . SER A 1 300 ? 14.836 38.163 -28.135 1.00 31.64 300 SER A O 1
ATOM 2305 N N . PRO A 1 301 ? 15.690 38.033 -30.220 1.00 34.19 301 PRO A N 1
ATOM 2306 C CA . PRO A 1 301 ? 17.053 37.667 -29.819 1.00 34.19 301 PRO A CA 1
ATOM 2307 C C . PRO A 1 301 ? 17.826 38.785 -29.086 1.00 34.19 301 PRO A C 1
ATOM 2309 O O . PRO A 1 301 ? 17.445 39.953 -29.165 1.00 34.19 301 PRO A O 1
ATOM 2312 N N . PRO A 1 302 ? 18.927 38.450 -28.375 1.00 34.59 302 PRO A N 1
ATOM 2313 C CA . PRO A 1 302 ? 19.530 39.327 -27.379 1.00 34.59 302 PRO A CA 1
ATOM 2314 C C . PRO A 1 302 ? 20.471 40.372 -27.993 1.00 34.59 302 PRO A C 1
ATOM 2316 O O . PRO A 1 302 ? 21.328 40.059 -28.818 1.00 34.59 302 PRO A O 1
ATOM 2319 N N . THR A 1 303 ? 20.385 41.604 -27.490 1.00 32.16 303 THR A N 1
ATOM 2320 C CA . THR A 1 303 ? 21.439 42.624 -27.611 1.00 32.16 303 THR A CA 1
ATOM 2321 C C . THR A 1 303 ? 22.053 42.910 -26.239 1.00 32.16 303 THR A C 1
ATOM 2323 O O . THR A 1 303 ? 21.365 42.860 -25.222 1.00 32.16 303 THR A O 1
ATOM 2326 N N . ALA A 1 304 ? 23.367 43.153 -26.237 1.00 35.78 304 ALA A N 1
ATOM 2327 C CA . ALA A 1 304 ? 24.274 43.203 -25.086 1.00 35.78 304 ALA A CA 1
ATOM 2328 C C . ALA A 1 304 ? 23.879 44.191 -23.957 1.00 35.78 304 ALA A C 1
ATOM 2330 O O . ALA A 1 304 ? 23.240 45.209 -24.232 1.00 35.78 304 ALA A O 1
ATOM 2331 N N . PRO A 1 305 ? 24.292 43.936 -22.696 1.00 32.84 305 PRO A N 1
ATOM 2332 C CA . PRO A 1 305 ? 23.851 44.718 -21.542 1.00 32.84 305 PRO A CA 1
ATOM 2333 C C . PRO A 1 305 ? 24.657 46.022 -21.354 1.00 32.84 305 PRO A C 1
ATOM 2335 O O . PRO A 1 305 ? 25.889 45.988 -21.419 1.00 32.84 305 PRO A O 1
ATOM 2338 N N . PRO A 1 306 ? 24.009 47.162 -21.050 1.00 36.38 306 PRO A N 1
ATOM 2339 C CA . PRO A 1 306 ? 24.666 48.321 -20.448 1.00 36.38 306 PRO A CA 1
ATOM 2340 C C . PRO A 1 306 ? 24.739 48.203 -18.905 1.00 36.38 306 PRO A C 1
ATOM 2342 O O . PRO A 1 306 ? 24.018 47.397 -18.313 1.00 36.38 306 PRO A O 1
ATOM 2345 N N . PRO A 1 307 ? 25.640 48.960 -18.243 1.00 35.34 307 PRO A N 1
ATOM 2346 C CA . PRO A 1 307 ? 26.079 48.685 -16.875 1.00 35.34 307 PRO A CA 1
ATOM 2347 C C . PRO A 1 307 ? 25.079 49.135 -15.798 1.00 35.34 307 PRO A C 1
ATOM 2349 O O . PRO A 1 307 ? 24.252 50.021 -16.010 1.00 35.34 307 PRO A O 1
ATOM 2352 N N . ALA A 1 308 ? 25.194 48.503 -14.629 1.00 36.72 308 ALA A N 1
ATOM 2353 C CA . ALA A 1 308 ? 24.306 48.648 -13.479 1.00 36.72 308 ALA A CA 1
ATOM 2354 C C . ALA A 1 308 ? 24.332 50.056 -12.844 1.00 36.72 308 ALA A C 1
ATOM 2356 O O . ALA A 1 308 ? 25.421 50.588 -12.612 1.00 36.72 308 ALA A O 1
ATOM 2357 N N . PRO A 1 309 ? 23.170 50.625 -12.468 1.00 35.81 309 PRO A N 1
ATOM 2358 C CA . PRO A 1 309 ? 23.094 51.695 -11.484 1.00 35.81 309 PRO A CA 1
ATOM 2359 C C . PRO A 1 309 ? 22.963 51.152 -10.047 1.00 35.81 309 PRO A C 1
ATOM 2361 O O . PRO A 1 309 ? 22.371 50.101 -9.802 1.00 35.81 309 PRO A O 1
ATOM 2364 N N . GLU A 1 310 ? 23.543 51.903 -9.111 1.00 36.22 310 GLU A N 1
ATOM 2365 C CA . GLU A 1 310 ? 23.607 51.657 -7.663 1.00 36.22 310 GLU A CA 1
ATOM 2366 C C . GLU A 1 310 ? 22.226 51.630 -6.964 1.00 36.22 310 GLU A C 1
ATOM 2368 O O . GLU A 1 310 ? 21.261 52.217 -7.463 1.00 36.22 310 GLU A O 1
ATOM 2373 N N . PRO A 1 311 ? 22.104 50.959 -5.798 1.00 29.97 311 PRO A N 1
ATOM 2374 C CA . PRO A 1 311 ? 20.813 50.657 -5.190 1.00 29.97 311 PRO A CA 1
ATOM 2375 C C . PRO A 1 311 ? 20.194 51.866 -4.473 1.00 29.97 311 PRO A C 1
ATOM 2377 O O . PRO A 1 311 ? 20.803 52.479 -3.598 1.00 29.97 311 PRO A O 1
ATOM 2380 N N . VAL A 1 312 ? 18.929 52.146 -4.789 1.00 31.00 312 VAL A N 1
ATOM 2381 C CA . VAL A 1 312 ? 18.054 53.066 -4.043 1.00 31.00 312 VAL A CA 1
ATOM 2382 C C . VAL A 1 312 ? 17.207 52.231 -3.066 1.00 31.00 312 VAL A C 1
ATOM 2384 O O . VAL A 1 312 ? 16.685 51.192 -3.478 1.00 31.00 312 VAL A O 1
ATOM 2387 N N . PRO A 1 313 ? 17.052 52.616 -1.784 1.00 29.45 313 PRO A N 1
ATOM 2388 C CA . PRO A 1 313 ? 16.331 51.800 -0.809 1.00 29.45 313 PRO A CA 1
ATOM 2389 C C . PRO A 1 313 ? 14.828 51.755 -1.119 1.00 29.45 313 PRO A C 1
ATOM 2391 O O . PRO A 1 313 ? 14.165 52.787 -1.214 1.00 29.45 313 PRO A O 1
ATOM 2394 N N . VAL A 1 314 ? 14.285 50.543 -1.252 1.00 28.72 314 VAL A N 1
ATOM 2395 C CA . VAL A 1 314 ? 12.850 50.300 -1.437 1.00 28.72 314 VAL A CA 1
ATOM 2396 C C . VAL A 1 314 ? 12.164 50.350 -0.070 1.00 28.72 314 VAL A C 1
ATOM 2398 O O . VAL A 1 314 ? 12.448 49.535 0.806 1.00 28.72 314 VAL A O 1
ATOM 2401 N N . ALA A 1 315 ? 11.257 51.308 0.118 1.00 28.91 315 ALA A N 1
ATOM 2402 C CA . ALA A 1 315 ? 10.318 51.306 1.232 1.00 28.91 315 ALA A CA 1
ATOM 2403 C C . ALA A 1 315 ? 9.249 50.223 1.000 1.00 28.91 315 ALA A C 1
ATOM 2405 O O . ALA A 1 315 ? 8.644 50.158 -0.070 1.00 28.91 315 ALA A O 1
ATOM 2406 N N . ALA A 1 316 ? 9.013 49.377 2.004 1.00 36.19 316 ALA A N 1
ATOM 2407 C CA . ALA A 1 316 ? 7.955 48.374 1.991 1.00 36.19 316 ALA A CA 1
ATOM 2408 C C . ALA A 1 316 ? 6.576 49.057 2.044 1.00 36.19 316 ALA A C 1
ATOM 2410 O O . ALA A 1 316 ? 6.183 49.595 3.077 1.00 36.19 316 ALA A O 1
ATOM 2411 N N . GLY A 1 317 ? 5.852 49.042 0.925 1.00 32.16 317 GLY A N 1
ATOM 2412 C CA . GLY A 1 317 ? 4.451 49.448 0.845 1.00 32.16 317 GLY A CA 1
ATOM 2413 C C . GLY A 1 317 ? 3.564 48.237 0.577 1.00 32.16 317 GLY A C 1
ATOM 2414 O O . GLY A 1 317 ? 3.598 47.673 -0.513 1.00 32.16 317 GLY A O 1
ATOM 2415 N N . THR A 1 318 ? 2.769 47.839 1.567 1.00 35.22 318 THR A N 1
ATOM 2416 C CA . THR A 1 318 ? 1.665 46.882 1.436 1.00 35.22 318 THR A CA 1
ATOM 2417 C C . THR A 1 318 ? 0.606 47.468 0.502 1.00 35.22 318 THR A C 1
ATOM 2419 O O . THR A 1 318 ? -0.052 48.451 0.837 1.00 35.22 318 THR A O 1
ATOM 2422 N N . GLN A 1 319 ? 0.434 46.886 -0.686 1.00 36.47 319 GLN A N 1
ATOM 2423 C CA . GLN A 1 319 ? -0.669 47.247 -1.574 1.00 36.47 319 GLN A CA 1
ATOM 2424 C C . GLN A 1 319 ? -1.983 46.699 -1.004 1.00 36.47 319 GLN A C 1
ATOM 2426 O O . GLN A 1 319 ? -2.114 45.501 -0.739 1.00 36.47 319 GLN A O 1
ATOM 2431 N N . SER A 1 320 ? -2.956 47.589 -0.818 1.00 44.41 320 SER A N 1
ATOM 2432 C CA . SER A 1 320 ? -4.339 47.244 -0.503 1.00 44.41 320 SER A CA 1
ATOM 2433 C C . SER A 1 320 ? -5.270 47.822 -1.561 1.00 44.41 320 SER A C 1
ATOM 2435 O O . SER A 1 320 ? -5.137 49.002 -1.887 1.00 44.41 320 SER A O 1
ATOM 2437 N N . ALA A 1 321 ? -6.215 47.030 -2.061 1.00 44.59 321 ALA A N 1
ATOM 2438 C CA . ALA A 1 321 ? -7.232 47.467 -3.016 1.00 44.59 321 ALA A CA 1
ATOM 2439 C C . ALA A 1 321 ? -8.622 47.465 -2.359 1.00 44.59 321 ALA A C 1
ATOM 2441 O O . ALA A 1 321 ? -8.918 46.579 -1.559 1.00 44.59 321 ALA A O 1
ATOM 2442 N N . GLU A 1 322 ? -9.458 48.455 -2.676 1.00 50.41 322 GLU A N 1
ATOM 2443 C CA . GLU A 1 322 ? -10.853 48.535 -2.222 1.00 50.41 322 GLU A CA 1
ATOM 2444 C C . GLU A 1 322 ? -11.819 48.176 -3.349 1.00 50.41 322 GLU A C 1
ATOM 2446 O O . GLU A 1 322 ? -11.651 48.638 -4.477 1.00 50.41 322 GLU A O 1
ATOM 2451 N N . PHE A 1 323 ? -12.841 47.387 -3.024 1.00 52.16 323 PHE A N 1
ATOM 2452 C CA . PHE A 1 323 ? -13.915 46.993 -3.929 1.00 52.16 323 PHE A CA 1
ATOM 2453 C C . PHE A 1 323 ? -15.272 47.265 -3.291 1.00 52.16 323 PHE A C 1
ATOM 2455 O O . PHE A 1 323 ? -15.461 47.023 -2.102 1.00 52.16 323 PHE A O 1
ATOM 2462 N N . ASP A 1 324 ? -16.223 47.706 -4.103 1.00 49.69 324 ASP A N 1
ATOM 2463 C CA . ASP A 1 324 ? -17.625 47.818 -3.719 1.00 49.69 324 ASP A CA 1
ATOM 2464 C C . ASP A 1 324 ? -18.314 46.515 -4.146 1.00 49.69 324 ASP A C 1
ATOM 2466 O O . ASP A 1 324 ? -18.372 46.203 -5.335 1.00 49.69 324 ASP A O 1
ATOM 2470 N N . VAL A 1 325 ? -18.768 45.719 -3.180 1.00 49.72 325 VAL A N 1
ATOM 2471 C CA . VAL A 1 325 ? -19.414 44.422 -3.403 1.00 49.72 325 VAL A CA 1
ATOM 2472 C C . VAL A 1 325 ? -20.873 44.527 -2.988 1.00 49.72 325 VAL A C 1
ATOM 2474 O O . VAL A 1 325 ? -21.173 44.773 -1.824 1.00 49.72 325 VAL A O 1
ATOM 2477 N N . GLU A 1 326 ? -21.779 44.344 -3.942 1.00 45.56 326 GLU A N 1
ATOM 2478 C CA . GLU A 1 326 ? -23.221 44.346 -3.702 1.00 45.56 326 GLU A CA 1
ATOM 2479 C C . GLU A 1 326 ? -23.705 42.930 -3.378 1.00 45.56 326 GLU A C 1
ATOM 2481 O O . GLU A 1 326 ? -23.507 42.007 -4.171 1.00 45.56 326 GLU A O 1
ATOM 2486 N N . VAL A 1 327 ? -24.334 42.750 -2.216 1.00 38.84 327 VAL A N 1
ATOM 2487 C CA . VAL A 1 327 ? -24.957 41.484 -1.810 1.00 38.84 327 VAL A CA 1
ATOM 2488 C C . VAL A 1 327 ? -26.391 41.779 -1.398 1.00 38.84 327 VAL A C 1
ATOM 2490 O O . VAL A 1 327 ? -26.630 42.605 -0.523 1.00 38.84 327 VAL A O 1
ATOM 2493 N N . GLU A 1 328 ? -27.342 41.132 -2.073 1.00 32.03 328 GLU A N 1
ATOM 2494 C CA . GLU A 1 328 ? -28.788 41.285 -1.838 1.00 32.03 328 GLU A CA 1
ATOM 2495 C C . GLU A 1 328 ? -29.295 42.746 -1.852 1.00 32.03 328 GLU A C 1
ATOM 2497 O O . GLU A 1 328 ? -30.245 43.098 -1.157 1.00 32.03 328 GLU A O 1
ATOM 2502 N N . GLY A 1 329 ? -28.692 43.598 -2.691 1.00 42.06 329 GLY A N 1
ATOM 2503 C CA . GLY A 1 329 ? -29.114 44.989 -2.902 1.00 42.06 329 GLY A CA 1
ATOM 2504 C C . GLY A 1 329 ? -28.474 46.019 -1.966 1.00 42.06 329 GLY A C 1
ATOM 2505 O O . GLY A 1 329 ? -28.783 47.206 -2.075 1.00 42.06 329 GLY A O 1
ATOM 2506 N N . GLU A 1 330 ? -27.565 45.605 -1.078 1.00 32.91 330 GLU A N 1
ATOM 2507 C CA . GLU A 1 330 ? -26.733 46.513 -0.281 1.00 32.91 330 GLU A CA 1
ATOM 2508 C C . GLU A 1 330 ? -25.259 46.433 -0.706 1.00 32.91 330 GLU A C 1
ATOM 2510 O O . GLU A 1 330 ? -24.700 45.351 -0.891 1.00 32.91 330 GLU A O 1
ATOM 2515 N N . ILE A 1 331 ? -24.622 47.599 -0.875 1.00 48.09 331 ILE A N 1
ATOM 2516 C CA . ILE A 1 331 ? -23.236 47.727 -1.346 1.00 48.09 331 ILE A CA 1
ATOM 2517 C C . ILE A 1 331 ? -22.285 47.852 -0.152 1.00 48.09 331 ILE A C 1
ATOM 2519 O O . ILE A 1 331 ? -22.322 48.834 0.591 1.00 48.09 331 ILE A O 1
ATOM 2523 N N . PHE A 1 332 ? -21.366 46.897 -0.023 1.00 42.12 332 PHE A N 1
ATOM 2524 C CA . PHE A 1 332 ? -20.328 46.862 1.001 1.00 42.12 332 PHE A CA 1
ATOM 2525 C C . PHE A 1 332 ? -18.962 47.219 0.414 1.00 42.12 332 PHE A C 1
ATOM 2527 O O . PHE A 1 332 ? -18.515 46.614 -0.556 1.00 42.12 332 PHE A O 1
ATOM 2534 N N . LYS A 1 333 ? -18.254 48.171 1.031 1.00 40.22 333 LYS A N 1
ATOM 2535 C CA . LYS A 1 333 ? -16.872 48.503 0.651 1.00 40.22 333 LYS A CA 1
ATOM 2536 C C . LYS A 1 333 ? -15.889 47.583 1.372 1.00 40.22 333 LYS A C 1
ATOM 2538 O O . LYS A 1 333 ? -15.755 47.654 2.592 1.00 40.22 333 LYS A O 1
ATOM 2543 N N . VAL A 1 334 ? -15.178 46.747 0.626 1.00 46.62 334 VAL A N 1
ATOM 2544 C CA . VAL A 1 334 ? -14.213 45.774 1.147 1.00 46.62 334 VAL A CA 1
ATOM 2545 C C . VAL A 1 334 ? -12.801 46.163 0.724 1.00 46.62 334 VAL A C 1
ATOM 2547 O O . VAL A 1 334 ? -12.494 46.222 -0.464 1.00 46.62 334 VAL A O 1
ATOM 2550 N N . ARG A 1 335 ? -11.919 46.391 1.704 1.00 39.16 335 ARG A N 1
ATOM 2551 C CA . ARG A 1 335 ? -10.482 46.618 1.491 1.00 39.16 335 ARG A CA 1
ATOM 2552 C C . ARG A 1 335 ? -9.715 45.311 1.683 1.00 39.16 335 ARG A C 1
ATOM 2554 O O . ARG A 1 335 ? -9.783 44.718 2.755 1.00 39.16 335 ARG A O 1
ATOM 2561 N N . VAL A 1 336 ? -8.946 44.889 0.682 1.00 44.75 336 VAL A N 1
ATOM 2562 C CA . VAL A 1 336 ? -8.121 43.673 0.726 1.00 44.75 336 VAL A CA 1
ATOM 2563 C C . VAL A 1 336 ? -6.644 44.055 0.674 1.00 44.75 336 VAL A C 1
ATOM 2565 O O . VAL A 1 336 ? -6.218 44.723 -0.265 1.00 44.75 336 VAL A O 1
ATOM 2568 N N . SER A 1 337 ? -5.857 43.628 1.666 1.00 39.12 337 SER A N 1
ATOM 2569 C CA . SER A 1 337 ? -4.396 43.802 1.730 1.00 39.12 337 SER A CA 1
ATOM 2570 C C . SER A 1 337 ? -3.680 42.450 1.718 1.00 39.12 337 SER A C 1
ATOM 2572 O O . SER A 1 337 ? -4.059 41.546 2.462 1.00 39.12 337 SER A O 1
ATOM 2574 N N . GLY A 1 338 ? -2.641 42.303 0.894 1.00 32.72 338 GLY A N 1
ATOM 2575 C CA . GLY A 1 338 ? -1.922 41.037 0.725 1.00 32.72 338 GLY A CA 1
ATOM 2576 C C . GLY A 1 338 ? -0.836 40.779 1.777 1.00 32.72 338 GLY A C 1
ATOM 2577 O O . GLY A 1 338 ? 0.176 41.472 1.787 1.00 32.72 338 GLY A O 1
ATOM 2578 N N . ALA A 1 339 ? -1.065 39.768 2.623 1.00 32.19 339 ALA A N 1
ATOM 2579 C CA . ALA A 1 339 ? -0.157 38.699 3.077 1.00 32.19 339 ALA A CA 1
ATOM 2580 C C . ALA A 1 339 ? -0.821 38.010 4.288 1.00 32.19 339 ALA A C 1
ATOM 2582 O O . ALA A 1 339 ? -0.873 38.582 5.372 1.00 32.19 339 ALA A O 1
ATOM 2583 N N . GLY A 1 340 ? -1.342 36.793 4.097 1.00 34.66 340 GLY A N 1
ATOM 2584 C CA . GLY A 1 340 ? -2.051 36.035 5.136 1.00 34.66 340 GLY A CA 1
ATOM 2585 C C . GLY A 1 340 ? -3.536 36.395 5.209 1.00 34.66 340 GLY A C 1
ATOM 2586 O O . GLY A 1 340 ? -3.907 37.488 5.627 1.00 34.66 340 GLY A O 1
ATOM 2587 N N . LEU A 1 341 ? -4.394 35.467 4.774 1.00 32.19 341 LEU A N 1
ATOM 2588 C CA . LEU A 1 341 ? -5.844 35.617 4.856 1.00 32.19 341 LEU A CA 1
ATOM 2589 C C . LEU A 1 341 ? -6.274 35.811 6.315 1.00 32.19 341 LEU A C 1
ATOM 2591 O O . LEU A 1 341 ? -6.315 34.864 7.095 1.00 32.19 341 LEU A O 1
ATOM 2595 N N . SER A 1 342 ? -6.660 37.034 6.658 1.00 27.03 342 SER A N 1
ATOM 2596 C CA . SER A 1 342 ? -7.598 37.284 7.744 1.00 27.03 342 SER A CA 1
ATOM 2597 C C . SER A 1 342 ? -8.577 38.358 7.285 1.00 27.03 342 SER A C 1
ATOM 2599 O O . SER A 1 342 ? -8.181 39.425 6.818 1.00 27.03 342 SER A O 1
ATOM 2601 N N . VAL A 1 343 ? -9.868 38.041 7.358 1.00 30.12 343 VAL A N 1
ATOM 2602 C CA . VAL A 1 343 ? -10.949 39.004 7.154 1.00 30.12 343 VAL A CA 1
ATOM 2603 C C . VAL A 1 343 ? -11.450 39.361 8.546 1.00 30.12 343 VAL A C 1
ATOM 2605 O O . VAL A 1 343 ? -12.002 38.510 9.239 1.00 30.12 343 VAL A O 1
ATOM 2608 N N . ALA A 1 344 ? -11.224 40.598 8.978 1.00 29.88 344 ALA A N 1
ATOM 2609 C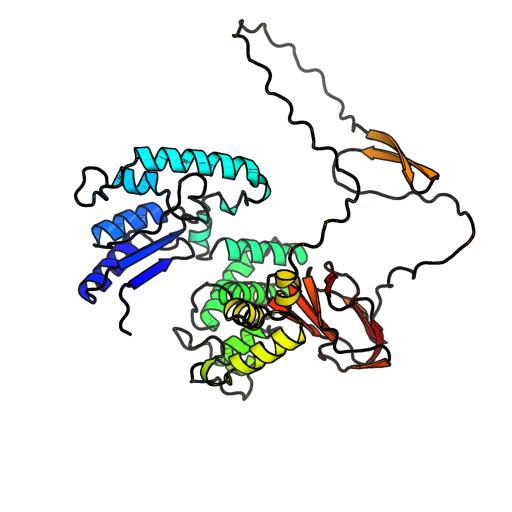 CA . ALA A 1 344 ? -11.822 41.129 10.196 1.00 29.88 344 ALA A CA 1
ATOM 2610 C C . ALA A 1 344 ? -13.006 42.023 9.811 1.00 29.88 344 ALA A C 1
ATOM 2612 O O . ALA A 1 344 ? -12.834 43.007 9.093 1.00 29.88 344 ALA A O 1
ATOM 2613 N N . ALA A 1 345 ? -14.205 41.684 10.284 1.00 28.73 345 ALA A N 1
ATOM 2614 C CA . ALA A 1 345 ? -15.372 42.547 10.148 1.00 28.73 345 ALA A CA 1
ATOM 2615 C C . ALA A 1 345 ? -15.303 43.684 11.182 1.00 28.73 345 ALA A C 1
ATOM 2617 O O . ALA A 1 345 ? -15.153 43.433 12.379 1.00 28.73 345 ALA A O 1
ATOM 2618 N N . ALA A 1 346 ? -15.423 44.933 10.729 1.00 30.53 346 ALA A N 1
ATOM 2619 C CA . ALA A 1 346 ? -15.635 46.085 11.602 1.00 30.53 346 ALA A CA 1
ATOM 2620 C C . ALA A 1 346 ? -17.146 46.270 11.867 1.00 30.53 346 ALA A C 1
ATOM 2622 O O . ALA A 1 346 ? -17.945 46.052 10.955 1.00 30.53 346 ALA A O 1
ATOM 2623 N N . PRO A 1 347 ? -17.570 46.669 13.081 1.00 34.78 347 PRO A N 1
ATOM 2624 C CA . PRO A 1 347 ? -18.985 46.752 13.420 1.00 34.78 347 PRO A CA 1
ATOM 2625 C C . PRO A 1 347 ? -19.595 48.069 12.923 1.00 34.78 347 PRO A C 1
ATOM 2627 O O . PRO A 1 347 ? -19.128 49.152 13.276 1.00 34.78 347 PRO A O 1
ATOM 2630 N N . GLY A 1 348 ? -20.679 47.981 12.152 1.00 29.30 348 GLY A N 1
ATOM 2631 C CA . GLY A 1 348 ? -21.459 49.137 11.724 1.00 29.30 348 GLY A CA 1
ATOM 2632 C C . GLY A 1 348 ? -22.938 48.805 11.545 1.00 29.30 348 GLY A C 1
ATOM 2633 O O . GLY A 1 348 ? -23.274 48.001 10.691 1.00 29.30 348 GLY A O 1
ATOM 2634 N N . GLY A 1 349 ? -23.779 49.455 12.359 1.00 29.61 349 GLY A N 1
ATOM 2635 C CA . GLY A 1 349 ? -25.161 49.862 12.061 1.00 29.61 349 GLY A CA 1
ATOM 2636 C C . GLY A 1 349 ? -26.206 48.788 11.739 1.00 29.61 349 GLY A C 1
ATOM 2637 O O . GLY A 1 349 ? -26.225 48.235 10.651 1.00 29.61 349 GLY A O 1
ATOM 2638 N N . ALA A 1 350 ? -27.163 48.592 12.649 1.00 34.91 350 ALA A N 1
ATOM 2639 C CA . ALA A 1 350 ? -28.353 47.771 12.420 1.00 34.91 350 ALA A CA 1
ATOM 2640 C C . ALA A 1 350 ? -29.345 48.411 11.428 1.00 34.91 350 ALA A C 1
ATOM 2642 O O . ALA A 1 350 ? -29.612 49.613 11.529 1.00 34.91 350 ALA A O 1
ATOM 2643 N N . PRO A 1 351 ? -30.028 47.579 10.623 1.00 31.28 351 PRO A N 1
ATOM 2644 C CA . PRO A 1 351 ? -31.447 47.774 10.365 1.00 31.28 351 PRO A CA 1
ATOM 2645 C C . PRO A 1 351 ? -32.295 46.586 10.835 1.00 31.28 351 PRO A C 1
ATOM 2647 O O . PRO A 1 351 ? -31.864 45.448 11.004 1.00 31.28 351 PRO A O 1
ATOM 2650 N N . THR A 1 352 ? -33.540 46.926 11.116 1.00 30.92 352 THR A N 1
ATOM 2651 C CA . THR A 1 352 ? -34.577 46.144 11.774 1.00 30.92 352 THR A CA 1
ATOM 2652 C C . THR A 1 352 ? -35.338 45.218 10.824 1.00 30.92 352 THR A C 1
ATOM 2654 O O . THR A 1 352 ? -35.888 45.690 9.836 1.00 30.92 352 THR A O 1
ATOM 2657 N N . GLY A 1 353 ? -35.529 43.966 11.254 1.00 30.98 353 GLY A N 1
ATOM 2658 C CA . GLY A 1 353 ? -36.764 43.199 11.043 1.00 30.98 353 GLY A CA 1
ATOM 2659 C C . GLY A 1 353 ? -36.851 42.301 9.804 1.00 30.98 353 GLY A C 1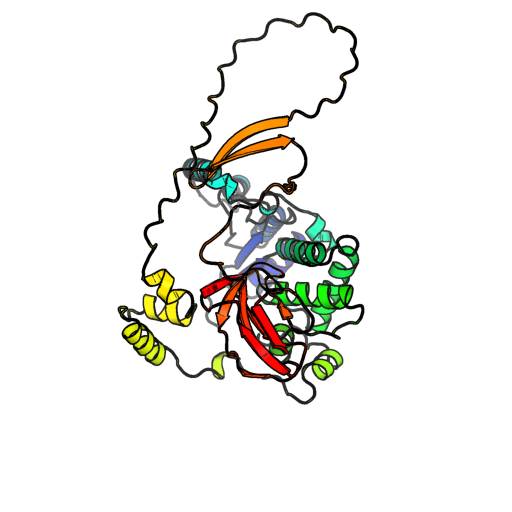
ATOM 2660 O O . GLY A 1 353 ? -37.272 42.763 8.755 1.00 30.98 353 GLY A O 1
ATOM 2661 N N . ALA A 1 354 ? -36.602 40.997 9.983 1.00 30.38 354 ALA A N 1
ATOM 2662 C CA . ALA A 1 354 ? -37.554 39.888 9.761 1.00 30.38 354 ALA A CA 1
ATOM 2663 C C . ALA A 1 354 ? -36.819 38.547 9.538 1.00 30.38 354 ALA A C 1
ATOM 2665 O O . ALA A 1 354 ? -35.904 38.454 8.734 1.00 30.38 354 ALA A O 1
ATOM 2666 N N . ASN A 1 355 ? -37.279 37.514 10.254 1.00 30.45 355 ASN A N 1
ATOM 2667 C CA . ASN A 1 355 ? -36.851 36.107 10.248 1.00 30.45 355 ASN A CA 1
ATOM 2668 C C . ASN A 1 355 ? -35.373 35.812 10.544 1.00 30.45 355 ASN A C 1
ATOM 2670 O O . ASN A 1 355 ? -34.555 35.542 9.672 1.00 30.45 355 ASN A O 1
ATOM 2674 N N . SER A 1 356 ? -35.084 35.732 11.844 1.00 30.53 356 SER A N 1
ATOM 2675 C CA . SER A 1 356 ? -33.892 35.091 12.385 1.00 30.53 356 SER A CA 1
ATOM 2676 C C . SER A 1 356 ? -33.751 33.655 11.866 1.00 30.53 356 SER A C 1
ATOM 2678 O O . SER A 1 356 ? -34.493 32.763 12.288 1.00 30.53 356 SER A O 1
ATOM 2680 N N . ALA A 1 357 ? -32.756 33.425 11.011 1.00 35.47 357 ALA A N 1
ATOM 2681 C CA . ALA A 1 357 ? -32.103 32.127 10.929 1.00 35.47 357 ALA A CA 1
ATOM 2682 C C . ALA A 1 357 ? -31.622 31.729 12.343 1.00 35.47 357 ALA A C 1
ATOM 2684 O O . ALA A 1 357 ? -31.262 32.619 13.126 1.00 35.47 357 ALA A O 1
ATOM 2685 N N . PRO A 1 358 ? -31.641 30.434 12.716 1.00 39.12 358 PRO A N 1
ATOM 2686 C CA . PRO A 1 358 ? -31.159 30.009 14.023 1.00 39.12 358 PRO A CA 1
ATOM 2687 C C . PRO A 1 358 ? -29.734 30.524 14.224 1.00 39.12 358 PRO A C 1
ATOM 2689 O O . PRO A 1 358 ? -28.885 30.354 13.349 1.00 39.12 358 PRO A O 1
ATOM 2692 N N . ALA A 1 359 ? -29.484 31.181 15.358 1.00 48.25 359 ALA A N 1
ATOM 2693 C CA . ALA A 1 359 ? -28.138 31.602 15.717 1.00 48.25 359 ALA A CA 1
ATOM 2694 C C . ALA A 1 359 ? -27.186 30.391 15.640 1.00 48.25 359 ALA A C 1
ATOM 2696 O O . ALA A 1 359 ? -27.598 29.290 16.026 1.00 48.25 359 ALA A O 1
ATOM 2697 N N . PRO A 1 360 ? -25.941 30.567 15.161 1.00 58.06 360 PRO A N 1
ATOM 2698 C CA . PRO A 1 360 ? -24.983 29.472 15.082 1.00 58.06 360 PRO A CA 1
ATOM 2699 C C . PRO A 1 360 ? -24.846 28.788 16.453 1.00 58.06 360 PRO A C 1
ATOM 2701 O O . PRO A 1 360 ? -24.868 29.476 17.484 1.00 58.06 360 PRO A O 1
ATOM 2704 N N . PRO A 1 361 ? -24.756 27.445 16.488 1.00 68.19 361 PRO A N 1
ATOM 2705 C CA . PRO A 1 361 ? -24.770 26.686 17.731 1.00 68.19 361 PRO A CA 1
ATOM 2706 C C . PRO A 1 361 ? -23.640 27.151 18.655 1.00 68.19 361 PRO A C 1
ATOM 2708 O O . PRO A 1 361 ? -22.471 27.181 18.273 1.00 68.19 361 PRO A O 1
ATOM 2711 N N . LYS A 1 362 ? -23.998 27.552 19.880 1.00 68.44 362 LYS A N 1
ATOM 2712 C CA . LYS A 1 362 ? -23.027 27.992 20.887 1.00 68.44 362 LYS A CA 1
ATOM 2713 C C . LYS A 1 362 ? -22.254 26.781 21.401 1.00 68.44 362 LYS A C 1
ATOM 2715 O O . LYS A 1 362 ? -22.859 25.848 21.919 1.00 68.44 362 LYS A O 1
ATOM 2720 N N . ILE A 1 363 ? -20.930 26.829 21.288 1.00 76.62 363 ILE A N 1
ATOM 2721 C CA . ILE A 1 363 ? -20.029 25.834 21.874 1.00 76.62 363 ILE A CA 1
ATOM 2722 C C . ILE A 1 363 ? -19.968 26.082 23.384 1.00 76.62 363 ILE A C 1
ATOM 2724 O O . ILE A 1 363 ? -19.603 27.173 23.822 1.00 76.62 363 ILE A O 1
ATOM 2728 N N . GLY A 1 364 ? -20.345 25.079 24.171 1.00 75.25 364 GLY A N 1
ATOM 2729 C CA . GLY A 1 364 ? -20.319 25.115 25.632 1.00 75.25 364 GLY A CA 1
ATOM 2730 C C . GLY A 1 364 ? -20.050 23.740 26.241 1.00 75.25 364 GLY A C 1
ATOM 2731 O O . GLY A 1 364 ? -19.858 22.755 25.526 1.00 75.25 364 GLY A O 1
ATOM 2732 N N . GLU A 1 365 ? -20.045 23.676 27.570 1.00 72.06 365 GLU A N 1
ATOM 2733 C CA . GLU A 1 365 ? -19.891 22.431 28.329 1.00 72.06 365 GLU A CA 1
ATOM 2734 C C . GLU A 1 365 ? -20.980 21.419 27.917 1.00 72.06 365 GLU A C 1
ATOM 2736 O O . GLU A 1 365 ? -22.154 21.773 27.836 1.00 72.06 365 GLU A O 1
ATOM 2741 N N . GLY A 1 366 ? -20.582 20.191 27.559 1.00 80.25 366 GLY A N 1
ATOM 2742 C CA . GLY A 1 366 ? -21.490 19.155 27.039 1.00 80.25 366 GLY A CA 1
ATOM 2743 C C . GLY A 1 366 ? -21.783 19.206 25.530 1.00 80.25 366 GLY A C 1
ATOM 2744 O O . GLY A 1 366 ? -22.585 18.414 25.034 1.00 80.25 366 GLY A O 1
ATOM 2745 N N . THR A 1 367 ? -21.134 20.095 24.767 1.00 89.94 367 THR A N 1
ATOM 2746 C CA . THR A 1 367 ? -21.219 20.084 23.293 1.00 89.94 367 THR A CA 1
ATOM 2747 C C . THR A 1 367 ? -20.281 19.030 22.710 1.00 89.94 367 THR A C 1
ATOM 2749 O O . THR A 1 367 ? -19.077 19.069 22.950 1.00 89.94 367 THR A O 1
ATOM 2752 N N . VAL A 1 368 ? -20.817 18.118 21.900 1.00 89.88 368 VAL A N 1
ATOM 2753 C CA . VAL A 1 368 ? -20.027 17.129 21.157 1.00 89.88 368 VAL A CA 1
ATOM 2754 C C . VAL A 1 368 ? -19.642 17.729 19.807 1.00 89.88 368 VAL A C 1
ATOM 2756 O O . VAL A 1 368 ? -20.505 18.181 19.051 1.00 89.88 368 VAL A O 1
ATOM 2759 N N . LEU A 1 369 ? -18.341 17.755 19.519 1.00 93.25 369 LEU A N 1
ATOM 2760 C CA . LEU A 1 369 ? -17.765 18.360 18.318 1.00 93.25 369 LEU A CA 1
ATOM 2761 C C . LEU A 1 369 ? -17.276 17.286 17.341 1.00 93.25 369 LEU A C 1
ATOM 2763 O O . LEU A 1 369 ? -16.872 16.201 17.755 1.00 93.25 369 LEU A O 1
ATOM 2767 N N . ALA A 1 370 ? -17.266 17.609 16.049 1.00 91.38 370 ALA A N 1
ATOM 2768 C CA . ALA A 1 370 ? -16.645 16.773 15.030 1.00 91.38 370 ALA A CA 1
ATOM 2769 C C . ALA A 1 370 ? -15.115 16.759 15.222 1.00 91.38 370 ALA A C 1
ATOM 2771 O O . ALA A 1 370 ? -14.490 17.821 15.131 1.00 91.38 370 ALA A O 1
ATOM 2772 N N . PRO A 1 371 ? -14.478 15.595 15.453 1.00 86.06 371 PRO A N 1
ATOM 2773 C CA . PRO A 1 371 ? -13.029 15.524 15.660 1.00 86.06 371 PRO A CA 1
ATOM 2774 C C . PRO A 1 371 ? -12.241 15.744 14.363 1.00 86.06 371 PRO A C 1
ATOM 2776 O O . PRO A 1 371 ? -11.061 16.081 14.389 1.00 86.06 371 PRO A O 1
ATOM 2779 N N . MET A 1 372 ? -12.887 15.547 13.213 1.00 88.69 372 MET A N 1
ATOM 2780 C CA . MET A 1 372 ? -12.282 15.678 11.896 1.00 88.69 372 MET A CA 1
ATOM 2781 C C . MET A 1 372 ? -13.336 16.003 10.841 1.00 88.69 372 MET A C 1
ATOM 2783 O O . MET A 1 372 ? -14.536 15.886 11.093 1.00 88.69 372 MET A O 1
ATOM 2787 N N . GLN A 1 373 ? -12.876 16.394 9.653 1.00 90.25 373 GLN A N 1
ATOM 2788 C CA . GLN A 1 373 ? -13.756 16.558 8.504 1.00 90.25 373 GLN A CA 1
ATOM 2789 C C . GLN A 1 373 ? -14.275 15.192 8.046 1.00 90.25 373 GLN A C 1
ATOM 2791 O O . GLN A 1 373 ? -13.480 14.269 7.860 1.00 90.25 373 GLN A O 1
ATOM 2796 N N . GLY A 1 374 ? -15.578 15.070 7.815 1.00 90.25 374 GLY A N 1
ATOM 2797 C CA . GLY A 1 374 ? -16.172 13.837 7.303 1.00 90.25 374 GLY A CA 1
ATOM 2798 C C . GLY A 1 374 ? -17.667 13.953 7.047 1.00 90.25 374 GLY A C 1
ATOM 2799 O O . GLY A 1 374 ? -18.276 14.988 7.297 1.00 90.25 374 GLY A O 1
ATOM 2800 N N . LEU A 1 375 ? -18.249 12.885 6.521 1.00 92.31 375 LEU A N 1
ATOM 2801 C CA . LEU A 1 375 ? -19.669 12.745 6.232 1.00 92.31 375 LEU A CA 1
ATOM 2802 C C . LEU A 1 375 ? -20.380 12.109 7.432 1.00 92.31 375 LEU A C 1
ATOM 2804 O O . LEU A 1 375 ? -20.007 11.021 7.853 1.00 92.31 375 LEU A O 1
ATOM 2808 N N . ILE A 1 376 ? -21.429 12.724 7.971 1.00 95.44 376 ILE A N 1
ATOM 2809 C CA . ILE A 1 376 ? -22.257 12.089 9.004 1.00 95.44 376 ILE A CA 1
ATOM 2810 C C . ILE A 1 376 ? -23.058 10.956 8.360 1.00 95.44 376 ILE A C 1
ATOM 2812 O O . ILE A 1 376 ? -23.989 11.204 7.599 1.00 95.44 376 ILE A O 1
ATOM 2816 N N . VAL A 1 377 ? -22.712 9.705 8.657 1.00 92.31 377 VAL A N 1
ATOM 2817 C CA . VAL A 1 377 ? -23.399 8.529 8.097 1.00 92.31 377 VAL A CA 1
ATOM 2818 C C . VAL A 1 377 ? -24.573 8.071 8.949 1.00 92.31 377 VAL A C 1
ATOM 2820 O O . VAL A 1 377 ? -25.48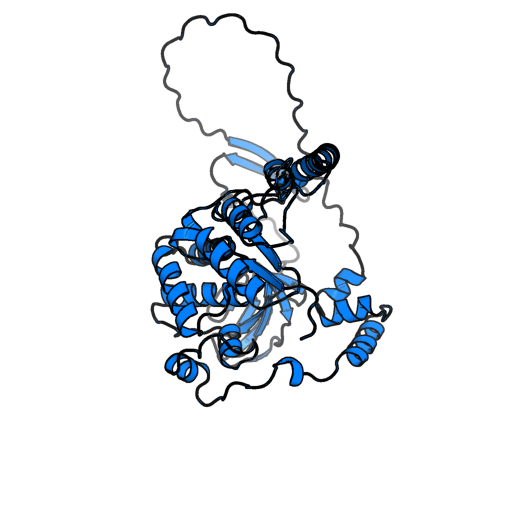9 7.443 8.421 1.00 92.31 377 VAL A O 1
ATOM 2823 N N . LYS A 1 378 ? -24.572 8.383 10.252 1.00 94.06 378 LYS A N 1
ATOM 2824 C CA . LYS A 1 378 ? -25.667 8.021 11.159 1.00 94.06 378 LYS A CA 1
ATOM 2825 C C . LYS A 1 378 ? -25.746 8.939 12.374 1.00 94.06 378 LYS A C 1
ATOM 2827 O O . LYS A 1 378 ? -24.716 9.283 12.948 1.00 94.06 378 LYS A O 1
ATOM 2832 N N . VAL A 1 379 ? -26.959 9.256 12.828 1.00 95.75 379 VAL A N 1
ATOM 2833 C CA . VAL A 1 379 ? -27.192 9.926 14.121 1.00 95.75 379 VAL A CA 1
ATOM 2834 C C . VAL A 1 379 ? -28.186 9.098 14.946 1.00 95.75 379 VAL A C 1
ATOM 2836 O O . VAL A 1 379 ? -29.397 9.227 14.769 1.00 95.75 379 VAL A O 1
ATOM 2839 N N . PRO A 1 380 ? -27.710 8.197 15.831 1.00 91.56 380 PRO A N 1
ATOM 2840 C CA . PRO A 1 380 ? -28.571 7.252 16.546 1.00 91.56 380 PRO A CA 1
ATOM 2841 C C . PRO A 1 380 ? -29.404 7.871 17.683 1.00 91.56 380 PRO A C 1
ATOM 2843 O O . PRO A 1 380 ? -30.235 7.167 18.254 1.00 91.56 380 PRO A O 1
ATOM 2846 N N . VAL A 1 381 ? -29.204 9.152 18.010 1.00 92.12 381 VAL A N 1
ATOM 2847 C CA . VAL A 1 381 ? -29.857 9.847 19.132 1.00 92.12 381 VAL A CA 1
ATOM 2848 C C . VAL A 1 381 ? -30.754 10.991 18.662 1.00 92.12 381 VAL A C 1
ATOM 2850 O O . VAL A 1 381 ? -30.525 11.599 17.616 1.00 92.12 381 VAL A O 1
ATOM 2853 N N . LYS A 1 382 ? -31.779 11.315 19.451 1.00 93.38 382 LYS A N 1
ATOM 2854 C CA . LYS A 1 382 ? -32.711 12.423 19.203 1.00 93.38 382 LYS A CA 1
ATOM 2855 C C . LYS A 1 382 ? -32.741 13.390 20.389 1.00 93.38 382 LYS A C 1
ATOM 2857 O O . LYS A 1 382 ? -32.462 12.983 21.518 1.00 93.38 382 LYS A O 1
ATOM 2862 N N . PRO A 1 383 ? -33.125 14.665 20.174 1.00 93.81 383 PRO A N 1
ATOM 2863 C CA . PRO A 1 383 ? -33.376 15.585 21.278 1.00 93.81 383 PRO A CA 1
ATOM 2864 C C . PRO A 1 383 ? -34.366 14.977 22.277 1.00 93.81 383 PRO A C 1
ATOM 2866 O O . PRO A 1 383 ? -35.482 14.606 21.915 1.00 93.81 383 PRO A O 1
ATOM 2869 N N . GLY A 1 384 ? -33.949 14.880 23.535 1.00 89.88 384 GLY A N 1
ATOM 2870 C CA . GLY A 1 384 ? -34.712 14.274 24.618 1.00 89.88 384 GLY A CA 1
ATOM 2871 C C . GLY A 1 384 ? -34.193 12.924 25.115 1.00 89.88 384 GLY A C 1
ATOM 2872 O O . GLY A 1 384 ? -34.572 12.539 26.223 1.00 89.88 384 GLY A O 1
ATOM 2873 N N . ASP A 1 385 ? -33.327 12.246 24.360 1.00 92.19 385 ASP A N 1
ATOM 2874 C CA . ASP A 1 385 ? -32.787 10.940 24.743 1.00 92.19 385 ASP A CA 1
ATOM 2875 C C . ASP A 1 385 ? -31.768 11.058 25.886 1.00 92.19 385 ASP A C 1
ATOM 2877 O O . ASP A 1 385 ? -31.042 12.048 26.000 1.00 92.19 385 ASP A O 1
ATOM 2881 N N . MET A 1 386 ? -31.720 10.039 26.748 1.00 90.44 386 MET A N 1
ATOM 2882 C CA . MET A 1 386 ? -30.720 9.926 27.813 1.00 90.44 386 MET A CA 1
ATOM 2883 C C . MET A 1 386 ? -29.515 9.147 27.293 1.00 90.44 386 MET A C 1
ATOM 2885 O O . MET A 1 386 ? -29.674 8.002 26.872 1.00 90.44 386 MET A O 1
ATOM 2889 N N . VAL A 1 387 ? -28.328 9.742 27.377 1.00 91.38 387 VAL A N 1
ATOM 2890 C CA . VAL A 1 387 ? -27.059 9.124 26.966 1.00 91.38 387 VAL A CA 1
ATOM 2891 C C . VAL A 1 387 ? -26.119 8.990 28.159 1.00 91.38 387 VAL A C 1
ATOM 2893 O O . VAL A 1 387 ? -26.094 9.837 29.059 1.00 91.38 387 VAL A O 1
ATOM 2896 N N . LYS A 1 388 ? -25.359 7.900 28.193 1.00 88.88 388 LYS A N 1
ATOM 2897 C CA . LYS A 1 388 ? -24.312 7.637 29.182 1.00 88.88 388 LYS A CA 1
ATOM 2898 C C . LYS A 1 388 ? -22.951 8.020 28.616 1.00 88.88 388 LYS A C 1
ATOM 2900 O O . LYS A 1 388 ? -22.763 8.096 27.407 1.00 88.88 388 LYS A O 1
ATOM 2905 N N . LEU A 1 389 ? -21.990 8.221 29.514 1.00 86.31 389 LEU A N 1
ATOM 2906 C CA . LEU A 1 389 ? -20.587 8.393 29.152 1.00 86.31 389 LEU A CA 1
ATOM 2907 C C . LEU A 1 389 ? -20.129 7.235 28.249 1.00 86.31 389 LEU A C 1
ATOM 2909 O O . LEU A 1 389 ? -20.259 6.076 28.642 1.00 86.31 389 LEU A O 1
ATOM 2913 N N . GLY A 1 390 ? -19.582 7.559 27.077 1.00 80.25 390 GLY A N 1
ATOM 2914 C CA . GLY A 1 390 ? -19.095 6.582 26.102 1.00 80.25 390 GLY A CA 1
ATOM 2915 C C . GLY A 1 390 ? -20.140 6.067 25.108 1.00 80.25 390 GLY A C 1
ATOM 2916 O O . GLY A 1 390 ? -19.775 5.305 24.219 1.00 80.25 390 GLY A O 1
ATOM 2917 N N . ASP A 1 391 ? -21.408 6.480 25.206 1.00 87.69 391 ASP A N 1
ATOM 2918 C CA . ASP A 1 391 ? -22.415 6.099 24.210 1.00 87.69 391 ASP A CA 1
ATOM 2919 C C . ASP A 1 391 ? -22.116 6.756 22.853 1.00 87.69 391 ASP A C 1
ATOM 2921 O O . ASP A 1 391 ? -21.710 7.921 22.783 1.00 87.69 391 ASP A O 1
ATOM 2925 N N . VAL A 1 392 ? -22.355 6.015 21.767 1.00 92.06 392 VAL A N 1
ATOM 2926 C CA . VAL A 1 392 ? -22.217 6.511 20.390 1.00 92.06 392 VAL A CA 1
ATOM 2927 C C . VAL A 1 392 ? -23.375 7.452 20.070 1.00 92.06 392 VAL A C 1
ATOM 2929 O O . VAL A 1 392 ? -24.542 7.059 20.116 1.00 92.06 392 VAL A O 1
ATOM 2932 N N . VAL A 1 393 ? -23.052 8.694 19.718 1.00 93.69 393 VAL A N 1
ATOM 2933 C CA . VAL A 1 393 ? -24.027 9.767 19.475 1.00 93.69 393 VAL A CA 1
ATOM 2934 C C . VAL A 1 393 ? -24.050 10.253 18.023 1.00 93.69 393 VAL A C 1
ATOM 2936 O O . VAL A 1 393 ? -25.048 10.823 17.588 1.00 93.69 393 VAL A O 1
ATOM 2939 N N . ALA A 1 394 ? -23.005 9.978 17.244 1.00 94.50 394 ALA A N 1
ATOM 2940 C CA . ALA A 1 394 ? -22.984 10.132 15.789 1.00 94.50 394 ALA A CA 1
ATOM 2941 C C . ALA A 1 394 ? -21.977 9.146 15.183 1.00 94.50 394 ALA A C 1
ATOM 2943 O O . ALA A 1 394 ? -21.060 8.713 15.868 1.00 94.50 394 ALA A O 1
ATOM 2944 N N . VAL A 1 395 ? -22.123 8.805 13.907 1.00 92.75 395 VAL A N 1
ATOM 2945 C CA . VAL A 1 395 ? -21.136 8.025 13.150 1.00 92.75 395 VAL A CA 1
ATOM 2946 C C . VAL A 1 395 ? -20.701 8.872 11.965 1.00 92.75 395 VAL A C 1
ATOM 2948 O O . VAL A 1 395 ? -21.545 9.365 11.211 1.00 92.75 395 VAL A O 1
ATOM 2951 N N . LEU A 1 396 ? -19.395 9.071 11.822 1.00 93.75 396 LEU A N 1
ATOM 2952 C CA . LEU A 1 396 ? -18.784 9.951 10.832 1.00 93.75 396 LEU A CA 1
ATOM 2953 C C . LEU A 1 396 ? -17.873 9.146 9.909 1.00 93.75 396 LEU A C 1
ATOM 2955 O O . LEU A 1 396 ? -16.931 8.510 10.362 1.00 93.75 396 LEU A O 1
ATOM 2959 N N . GLU A 1 397 ? -18.118 9.199 8.606 1.00 88.31 397 GLU A N 1
ATOM 2960 C CA . GLU A 1 397 ? -17.245 8.625 7.591 1.00 88.31 397 GLU A CA 1
ATOM 2961 C C . GLU A 1 397 ? -16.219 9.658 7.121 1.00 88.31 397 GLU A C 1
ATOM 2963 O O . GLU A 1 397 ? -16.558 10.686 6.538 1.00 88.31 397 GLU A O 1
ATOM 2968 N N . ALA A 1 398 ? -14.943 9.376 7.343 1.00 83.94 398 ALA A N 1
ATOM 2969 C CA . ALA A 1 398 ? -13.839 10.159 6.812 1.00 83.94 398 ALA A CA 1
ATOM 2970 C C . ALA A 1 398 ? -12.831 9.211 6.171 1.00 83.94 398 ALA A C 1
ATOM 2972 O O . ALA A 1 398 ? -12.525 8.156 6.716 1.00 83.94 398 ALA A O 1
ATOM 2973 N N . MET A 1 399 ? -12.306 9.577 4.998 1.00 83.00 399 MET A N 1
ATOM 2974 C CA . MET A 1 399 ? -11.286 8.780 4.299 1.00 83.00 399 MET A CA 1
ATOM 2975 C C . MET A 1 399 ? -11.700 7.306 4.072 1.00 83.00 399 MET A C 1
ATOM 2977 O O . MET A 1 399 ? -10.860 6.412 4.150 1.00 83.00 399 MET A O 1
ATOM 2981 N N . LYS A 1 400 ? -12.984 7.063 3.752 1.00 75.75 400 LYS A N 1
ATOM 2982 C CA . LYS A 1 400 ? -13.599 5.731 3.545 1.00 75.75 400 LYS A CA 1
ATOM 2983 C C . LYS A 1 400 ? -13.670 4.848 4.803 1.00 75.75 400 LYS A C 1
ATOM 2985 O O . LYS A 1 400 ? -13.845 3.639 4.684 1.00 75.75 400 LYS A O 1
ATOM 2990 N N . MET A 1 401 ? -13.532 5.442 5.987 1.00 71.56 401 MET A N 1
ATOM 2991 C CA . MET A 1 401 ? -13.590 4.768 7.286 1.00 71.56 401 MET A CA 1
ATOM 2992 C C . MET A 1 401 ? -14.687 5.394 8.144 1.00 71.56 401 MET A C 1
ATOM 2994 O O . MET A 1 401 ? -14.800 6.618 8.183 1.00 71.56 401 MET A O 1
ATOM 2998 N N . GLN A 1 402 ? -15.480 4.569 8.831 1.00 86.38 402 GLN A N 1
ATOM 2999 C CA . GLN A 1 402 ? -16.516 5.026 9.759 1.00 86.38 402 GLN A CA 1
ATOM 3000 C C . GLN A 1 402 ? -15.941 5.134 11.170 1.00 86.38 402 GLN A C 1
ATOM 3002 O O . GLN A 1 402 ? -15.384 4.174 11.685 1.00 86.38 402 GLN A O 1
ATOM 3007 N N . ASN A 1 403 ? -16.100 6.303 11.780 1.00 86.12 403 ASN A N 1
ATOM 3008 C CA . ASN A 1 403 ? -15.681 6.605 13.137 1.00 86.12 403 ASN A CA 1
ATOM 3009 C C . ASN A 1 403 ? -16.919 6.836 14.001 1.00 86.12 403 ASN A C 1
ATOM 3011 O O . ASN A 1 403 ? -17.712 7.746 13.731 1.00 86.12 403 ASN A O 1
ATOM 3015 N N . ASP A 1 404 ? -17.059 6.047 15.060 1.00 93.75 404 ASP A N 1
ATOM 3016 C CA . ASP A 1 404 ? -18.078 6.269 16.077 1.00 93.75 404 ASP A CA 1
ATOM 3017 C C . ASP A 1 404 ? -17.689 7.472 16.945 1.00 93.75 404 ASP A C 1
ATOM 3019 O O . ASP A 1 404 ? -16.647 7.499 17.601 1.00 93.75 404 ASP A O 1
ATOM 3023 N N . ILE A 1 405 ? -18.544 8.491 16.954 1.00 92.69 405 ILE A N 1
ATOM 3024 C CA . ILE A 1 405 ? -18.402 9.667 17.805 1.00 92.69 405 ILE A CA 1
ATOM 3025 C C . ILE A 1 405 ? -19.134 9.395 19.112 1.00 92.69 405 ILE A C 1
ATOM 3027 O O . ILE A 1 405 ? -20.365 9.309 19.141 1.00 92.69 405 ILE A O 1
ATOM 3031 N N . VAL A 1 406 ? -18.372 9.275 20.196 1.00 91.69 406 VAL A N 1
ATOM 3032 C CA . VAL A 1 406 ? -18.892 9.009 21.542 1.00 91.69 406 VAL A CA 1
ATOM 3033 C C . VAL A 1 406 ? -19.040 10.287 22.364 1.00 91.69 406 VAL A C 1
ATOM 3035 O O . VAL A 1 406 ? -18.298 11.253 22.181 1.00 91.69 406 VAL A O 1
ATOM 3038 N N . THR A 1 407 ? -19.987 10.298 23.303 1.00 87.31 407 THR A N 1
ATOM 3039 C CA . THR A 1 407 ? -20.104 11.394 24.276 1.00 87.31 407 THR A CA 1
ATOM 3040 C C . THR A 1 407 ? -19.124 11.245 25.445 1.00 87.31 407 THR A C 1
ATOM 3042 O O . THR A 1 407 ? -18.945 10.160 25.999 1.00 87.31 407 THR A O 1
ATOM 3045 N N . THR A 1 408 ? -18.539 12.363 25.883 1.00 83.69 408 THR A N 1
ATOM 3046 C CA . THR A 1 408 ? -17.684 12.470 27.081 1.00 83.69 408 THR A CA 1
ATOM 3047 C C . THR A 1 408 ? -18.444 12.910 28.337 1.00 83.69 408 THR A C 1
ATOM 3049 O O . THR A 1 408 ? -17.846 13.058 29.402 1.00 83.69 408 THR A O 1
ATOM 3052 N N . VAL A 1 409 ? -19.764 13.094 28.240 1.00 83.44 409 VAL A N 1
ATOM 3053 C CA . VAL A 1 409 ? -20.645 13.430 29.366 1.00 83.44 409 VAL A CA 1
ATOM 3054 C C . VAL A 1 409 ? -21.908 12.568 29.344 1.00 83.44 409 VAL A C 1
ATOM 3056 O O . VAL A 1 409 ? -22.416 12.209 28.281 1.00 83.44 409 VAL A O 1
ATOM 3059 N N . ALA A 1 410 ? -22.426 12.230 30.525 1.00 87.00 410 ALA A N 1
ATOM 3060 C CA . ALA A 1 410 ? -23.750 11.630 30.666 1.00 87.00 410 ALA A CA 1
ATOM 3061 C C . ALA A 1 410 ? -24.790 12.739 30.861 1.00 87.00 410 ALA A C 1
ATOM 3063 O O . ALA A 1 410 ? -24.538 13.689 31.600 1.00 87.00 410 ALA A O 1
ATOM 3064 N N . GLY A 1 411 ? -25.957 12.612 30.238 1.00 90.12 411 GLY A N 1
ATOM 3065 C CA . GLY A 1 411 ? -26.988 13.642 30.324 1.00 90.12 411 GLY A CA 1
ATOM 3066 C C . GLY A 1 411 ? -28.098 13.447 29.308 1.00 90.12 411 GLY A C 1
ATOM 3067 O O . GLY A 1 411 ? -28.231 12.381 28.700 1.00 90.12 411 GLY A O 1
ATOM 3068 N N . LYS A 1 412 ? -28.914 14.483 29.137 1.00 93.62 412 LYS A N 1
ATOM 3069 C CA . LYS A 1 412 ? -30.018 14.477 28.182 1.00 93.62 412 LYS A CA 1
ATOM 3070 C C . LYS A 1 412 ? -29.603 15.216 26.915 1.00 93.62 412 LYS A C 1
ATOM 3072 O O . LYS A 1 412 ? -29.099 16.333 26.987 1.00 93.62 412 LYS A O 1
ATOM 3077 N N . VAL A 1 413 ? -29.845 14.628 25.745 1.00 94.00 413 VAL A N 1
ATOM 3078 C CA . VAL A 1 413 ? -29.575 15.291 24.460 1.00 94.00 413 VAL A CA 1
ATOM 3079 C C . VAL A 1 413 ? -30.486 16.515 24.341 1.00 94.00 413 VAL A C 1
ATOM 3081 O O . VAL A 1 413 ? -31.704 16.387 24.219 1.00 94.00 413 VAL A O 1
ATOM 3084 N N . ALA A 1 414 ? -29.906 17.709 24.398 1.00 90.06 414 ALA A N 1
ATOM 3085 C CA . ALA A 1 414 ? -30.619 18.979 24.344 1.00 90.06 414 ALA A CA 1
ATOM 3086 C C . ALA A 1 414 ? -30.965 19.373 22.901 1.00 90.06 414 ALA A C 1
ATOM 3088 O O . ALA A 1 414 ? -32.078 19.821 22.627 1.00 90.06 414 ALA A O 1
ATOM 3089 N N . ALA A 1 415 ? -30.027 19.181 21.972 1.00 89.31 415 ALA A N 1
ATOM 3090 C CA . ALA A 1 415 ? -30.206 19.489 20.557 1.00 89.31 415 ALA A CA 1
ATOM 3091 C C . ALA A 1 415 ? -29.254 18.662 19.687 1.00 89.31 415 ALA A C 1
ATOM 3093 O O . ALA A 1 415 ? -28.152 18.337 20.117 1.00 89.31 415 ALA A O 1
ATOM 3094 N N . VAL A 1 416 ? -29.672 18.375 18.454 1.00 93.50 416 VAL A N 1
ATOM 3095 C CA . VAL A 1 416 ? -28.844 17.778 17.397 1.00 93.50 416 VAL A CA 1
ATOM 3096 C C . VAL A 1 416 ? -28.734 18.810 16.276 1.00 93.50 416 VAL A C 1
ATOM 3098 O O . VAL A 1 416 ? -29.757 19.309 15.807 1.00 93.50 416 VAL A O 1
ATOM 3101 N N . TYR A 1 417 ? -27.509 19.163 15.888 1.00 92.50 417 TYR A N 1
ATOM 3102 C CA . TYR A 1 417 ? -27.211 20.255 14.954 1.00 92.50 417 TYR A CA 1
ATOM 3103 C C . TYR A 1 417 ? -26.914 19.786 13.528 1.00 92.50 417 TYR A C 1
ATOM 3105 O O . TYR A 1 417 ? -26.932 20.608 12.619 1.00 92.50 417 TYR A O 1
ATOM 3113 N N . VAL A 1 418 ? -26.671 18.488 13.339 1.00 92.75 418 VAL A N 1
ATOM 3114 C CA . VAL A 1 418 ? -26.296 17.888 12.051 1.00 92.75 418 VAL A CA 1
ATOM 3115 C C . VAL A 1 418 ? -27.316 16.855 11.586 1.00 92.75 418 VAL A C 1
ATOM 3117 O O . VAL A 1 418 ? -28.098 16.329 12.384 1.00 92.75 418 VAL A O 1
ATOM 3120 N N . LYS A 1 419 ? -27.305 16.539 10.291 1.00 91.12 419 LYS A N 1
ATOM 3121 C CA . LYS A 1 419 ? -28.144 15.487 9.694 1.00 91.12 419 LYS A CA 1
ATOM 3122 C C . LYS A 1 419 ? -27.308 14.396 9.032 1.00 91.12 419 LYS A C 1
ATOM 3124 O O . LYS A 1 419 ? -26.173 14.618 8.627 1.00 91.12 419 LYS A O 1
ATOM 3129 N N . GLU A 1 420 ? -27.897 13.212 8.884 1.00 92.06 420 GLU A N 1
ATOM 3130 C CA . GLU A 1 420 ? -27.306 12.146 8.068 1.00 92.06 420 GLU A CA 1
ATOM 3131 C C . GLU A 1 420 ? -27.137 12.624 6.616 1.00 92.06 420 GLU A C 1
ATOM 3133 O O . GLU A 1 420 ? -28.049 13.216 6.035 1.00 92.06 420 GLU A O 1
ATOM 3138 N N . GLY A 1 421 ? -25.958 12.386 6.044 1.00 84.94 421 GLY A N 1
ATOM 3139 C CA . GLY A 1 421 ? -25.541 12.880 4.733 1.00 84.94 421 GLY A CA 1
ATOM 3140 C C . GLY A 1 421 ? -24.892 14.269 4.741 1.00 84.94 421 GLY A C 1
ATOM 3141 O O . GLY A 1 421 ? -24.485 14.741 3.681 1.00 84.94 421 GLY A O 1
ATOM 3142 N N . GLU A 1 422 ? -24.776 14.933 5.894 1.00 90.75 422 GLU A N 1
ATOM 3143 C CA . GLU A 1 422 ? -24.119 16.238 6.012 1.00 90.75 422 GLU A CA 1
ATOM 3144 C C . GLU A 1 422 ? -22.595 16.093 6.134 1.00 90.75 422 GLU A C 1
ATOM 3146 O O . GLU A 1 422 ? -22.101 15.258 6.894 1.00 90.75 422 GLU A O 1
ATOM 3151 N N . VAL A 1 423 ? -21.840 16.914 5.397 1.00 86.94 423 VAL A N 1
ATOM 3152 C CA . VAL A 1 423 ? -20.381 17.006 5.542 1.00 86.94 423 VAL A CA 1
ATOM 3153 C C . VAL A 1 423 ? -20.062 18.023 6.627 1.00 86.94 423 VAL A C 1
ATOM 3155 O O . VAL A 1 423 ? -20.433 19.189 6.515 1.00 86.94 423 VAL A O 1
ATOM 3158 N N . VAL A 1 424 ? -19.347 17.585 7.657 1.00 90.62 424 VAL A N 1
ATOM 3159 C CA . VAL A 1 424 ? -18.949 18.418 8.793 1.00 90.62 424 VAL A CA 1
ATOM 3160 C C . VAL A 1 424 ? -17.464 18.751 8.734 1.00 90.62 424 VAL A C 1
ATOM 3162 O O . VAL A 1 424 ? -16.662 17.964 8.231 1.00 90.62 424 VAL A O 1
ATOM 3165 N N . SER A 1 425 ? -17.095 19.922 9.248 1.00 88.19 425 SER A N 1
ATOM 3166 C CA . SER A 1 425 ? -15.702 20.368 9.398 1.00 88.19 425 SER A CA 1
ATOM 3167 C C . SER A 1 425 ? -15.169 20.093 10.812 1.00 88.19 425 SER A C 1
ATOM 3169 O O . SER A 1 425 ? -15.966 19.945 11.740 1.00 88.19 42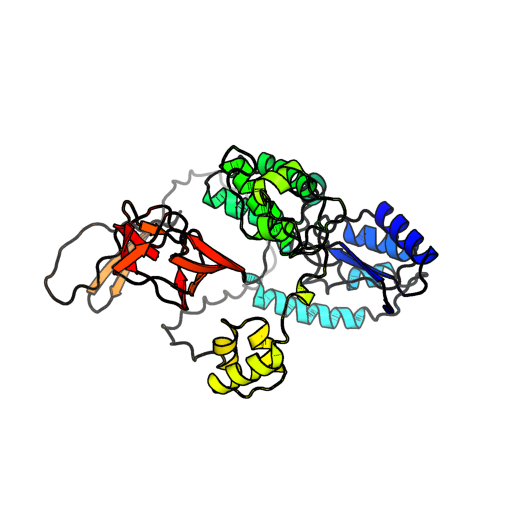5 SER A O 1
ATOM 3171 N N . PRO A 1 426 ? -13.838 20.054 11.029 1.00 88.50 426 PRO A N 1
ATOM 3172 C CA . PRO A 1 426 ? -13.273 19.890 12.366 1.00 88.50 426 PRO A CA 1
ATOM 3173 C C . PRO A 1 426 ? -13.789 20.970 13.324 1.00 88.50 426 PRO A C 1
ATOM 3175 O O . PRO A 1 426 ? -13.899 22.137 12.949 1.00 88.50 426 PRO A O 1
ATOM 3178 N N . ASN A 1 427 ? -14.090 20.580 14.562 1.00 87.25 427 ASN A N 1
ATOM 3179 C CA . ASN A 1 427 ? -14.680 21.424 15.607 1.00 87.25 427 ASN A CA 1
ATOM 3180 C C . ASN A 1 427 ? -16.102 21.939 15.319 1.00 87.25 427 ASN A C 1
ATOM 3182 O O . ASN A 1 427 ? -16.611 22.773 16.071 1.00 87.25 427 ASN A O 1
ATOM 3186 N N . GLN A 1 428 ? -16.779 21.438 14.280 1.00 91.25 428 GLN A N 1
ATOM 3187 C CA . GLN A 1 428 ? -18.191 21.739 14.059 1.00 91.25 428 GLN A CA 1
ATOM 3188 C C . GLN A 1 428 ? -19.057 21.072 15.146 1.00 91.25 428 GLN A C 1
ATOM 3190 O O . GLN A 1 428 ? -18.895 19.874 15.396 1.00 91.25 428 GLN A O 1
ATOM 3195 N N . PRO A 1 429 ? -19.986 21.800 15.795 1.00 92.06 429 PRO A N 1
ATOM 3196 C CA . PRO A 1 429 ? -20.915 21.216 16.759 1.00 92.06 429 PRO A CA 1
ATOM 3197 C C . PRO A 1 429 ? -21.837 20.180 16.120 1.00 92.06 429 PRO A C 1
ATOM 3199 O O . PRO A 1 429 ? -22.532 20.482 15.153 1.00 92.06 429 PRO A O 1
ATOM 3202 N N . LEU A 1 430 ? -21.876 18.976 16.692 1.00 91.81 430 LEU A N 1
ATOM 3203 C CA . LEU A 1 430 ? -22.745 17.887 16.244 1.00 91.81 430 LEU A CA 1
ATOM 3204 C C . LEU A 1 430 ? -24.049 17.853 17.042 1.00 91.81 430 LEU A C 1
ATOM 3206 O O . LEU A 1 430 ? -25.137 17.786 16.474 1.00 91.81 430 LEU A O 1
ATOM 3210 N N . LEU A 1 431 ? -23.945 17.923 18.368 1.00 93.06 431 LEU A N 1
ATOM 3211 C CA . LEU A 1 431 ? -25.074 17.909 19.300 1.00 93.06 431 LEU A CA 1
ATOM 3212 C C . LEU A 1 431 ? -24.667 18.491 20.656 1.00 93.06 431 LEU A C 1
ATOM 3214 O O . LEU A 1 431 ? -23.482 18.605 20.968 1.00 93.06 431 LEU A O 1
ATOM 3218 N N . ALA A 1 432 ? -25.657 18.864 21.459 1.00 91.88 432 ALA A N 1
ATOM 3219 C CA . ALA A 1 432 ? -25.470 19.349 22.821 1.00 91.88 432 ALA A CA 1
ATOM 3220 C C . ALA A 1 432 ? -26.146 18.412 23.820 1.00 91.88 432 ALA A C 1
ATOM 3222 O O . ALA A 1 432 ? -27.283 17.988 23.603 1.00 91.88 432 ALA A O 1
ATOM 3223 N N . ILE A 1 433 ? -25.455 18.127 24.920 1.00 90.31 433 ILE A N 1
ATOM 3224 C CA . ILE A 1 433 ? -25.942 17.339 26.052 1.00 90.31 433 ILE A CA 1
ATOM 3225 C C . ILE A 1 433 ? -25.991 18.262 27.268 1.00 90.31 433 ILE A C 1
ATOM 3227 O O . ILE A 1 433 ? -25.039 19.001 27.512 1.00 90.31 433 ILE A O 1
ATOM 3231 N N . GLY A 1 434 ? -27.108 18.236 27.995 1.00 82.94 434 GLY A N 1
ATOM 3232 C CA . GLY A 1 434 ? -27.335 19.059 29.183 1.00 82.94 434 GLY A CA 1
ATOM 3233 C C . GLY A 1 434 ? -27.987 18.317 30.334 1.00 82.94 434 GLY A C 1
ATOM 3234 O O . GLY A 1 434 ? -28.260 17.096 30.203 1.00 82.94 434 GLY A O 1
#

pLDDT: mean 81.92, std 22.62, range [27.03, 98.69]